Protein AF-0000000080633219 (afdb_homodimer)

Secondary structure (DSSP, 8-state):
-PPPSEEEEEE---EEEEEEE--HHHHHHTTPPTTSEEE--HHHHHHHHHHS-SEEEEE--HHHHHHHHHHHTT--EEEE---BSSHHHHHHHHHHHHTT-EE-PPPB-SSSPPEEEEEEE-TT--EEEEEE-GGGGG--GGG--HHHHHTEEEEEEEGGG-SSHHHHHHHHHHHHHHHHTT-EEEEE---HHHHHHTHHHHHHHHHHH-SEEEEEHHHHHHHTT-S-HHHHHHHHHHTTSEEEEE-GGG-EEEEETTEEEEEPPPP-S-----TTHHHHHHHHHHHHHTTT--HHHHHHHHHHHHHHHTTSSSSS-SS-HHHHHHHHT---/-PPPSEEEEEE---EEEEEEE--HHHHHHTTPPTTSEEE--HHHHHHHHHHS-SEEEEE--HHHHHHHHHHHTT--EEEE---BSSHHHHHHHHHHHHTT-EE-PPPB-SSSPPEEEEEEE-TT--EEEEEE-GGGGG--GGG--HHHHHTEEEEEEEGGG-SSHHHHHHHHHHHHHHHHTT-EEEEE---HHHHHHTHHHHHHHHHHH-SEEEEEHHHHHHHTT-S-HHHHHHHHHHTTSEEEEE-GGG-EEEEETTEEEEEPPPP-S-----TTHHHHHHHHHHHHHTTT--HHHHHHHHHHHHHHHTTSSSSS-SS-HHHHHHHHT---

Foldseek 3Di:
DPAFPFAEEEEWQWAKEKEAEDAPVLCVVLVFDFQFEDEDAPVSVVVNVVVTDHTDIDTDTLRLLLQLLLLLQVGAYEYFFEAAPDPVRVRSVVVSVVSVYHYDQDYHHDWFHRKYWYWYAHPVQRITIYIHRTRRLVDALVRDDLVNLLSYQEYEYELVQPDHPRSVRNLVNSLVSQVVSVHFYEYENNGLVSCQVCQVVVLCCCLPRHQEYEYEQSNLCSNVVHPDSVVSVVVVLVSLGWYWYAYPQQAIWIHHRSDIDGEGADDAPDFNHQPQLSSSLSSQLSSCVSVPHDNRLSSHRSRQRSRQQRNDPDNHHPHSSNVVCVVVVRDD/DPAFPFAEEEEWFWAKEKEAEDAPVLCVVLVFDFQFEDEDAPVSVVVNVVVTDHTDIDTDTLRLLLQLLLLLQVGAYEYFFEAAPDPVRVRSVVVSVVSVYHYDQDYHHDWFHRKYWYWYAHPVQRITIYIHRTRRLVDALVRDDLVNLLSYQEYEYELVQPDHPRSVRNLVNSLVSQVVSVHFYEYENNGLVSCQVCQVVVLCCCLPRHQEYEEEQSNLCSNVVHPDSVVSVVVVLVSLGWYWYAYPQQAIWIHHRSDIDGEGADDAPDFNHQPQLSSSLSSQLSSCVSVPHDNRLSSVRSRQRSRQQRNDPDNHHPHSSNVVCVVVVRDD

InterPro domains:
  IPR002173 Carbohydrate/purine kinase, PfkB, conserved site [PS00584] (273-286)
  IPR011611 Carbohydrate kinase PfkB [PF00294] (58-317)
  IPR029056 Ribokinase-like [G3DSA:3.40.1190.20] (10-314)
  IPR029056 Ribokinase-like [SSF53613] (6-319)
  IPR052700 Carbohydrate kinase PfkB-like [PTHR43320] (4-317)

Organism: NCBI:txid1064539

pLDDT: mean 95.18, std 5.13, range [45.5, 98.88]

Solvent-accessible surface area (backbone atoms only — not comparable to full-atom values): 32234 Å² total; per-residue (Å²): 129,82,79,50,79,24,45,35,33,23,35,28,46,38,25,37,30,37,40,22,61,41,51,70,68,56,32,61,77,66,73,47,60,80,67,36,72,41,81,43,51,70,69,57,47,53,53,50,56,72,70,42,42,42,52,39,38,34,69,32,30,60,25,49,23,17,28,41,36,21,18,37,51,70,44,44,17,27,45,39,42,22,29,13,74,45,72,66,21,48,50,40,54,50,27,47,44,46,42,55,23,48,69,76,56,69,59,36,89,68,83,47,55,40,13,37,30,47,31,38,30,30,92,86,14,44,42,22,39,39,31,26,52,46,19,32,73,70,36,29,52,87,67,58,53,58,68,60,45,44,29,13,47,27,38,35,38,31,32,79,41,67,68,53,69,47,31,42,47,22,51,51,50,50,41,50,43,13,50,73,56,74,28,40,27,28,35,32,48,79,37,42,60,57,35,65,76,40,40,70,59,49,50,49,41,51,75,71,58,42,48,33,41,36,30,41,56,65,31,41,15,53,68,64,73,45,94,43,62,68,59,31,50,52,57,50,38,69,67,50,36,36,32,45,36,34,45,70,87,71,10,32,41,34,33,47,72,55,41,77,45,80,32,67,45,43,84,61,97,50,75,52,18,47,43,42,27,69,26,22,22,50,14,25,25,50,50,28,48,71,69,68,46,54,70,65,56,11,44,44,41,7,23,48,42,18,28,58,26,18,49,35,84,50,45,59,72,90,60,59,46,40,58,52,34,54,75,69,68,44,84,126,129,81,80,50,78,25,46,34,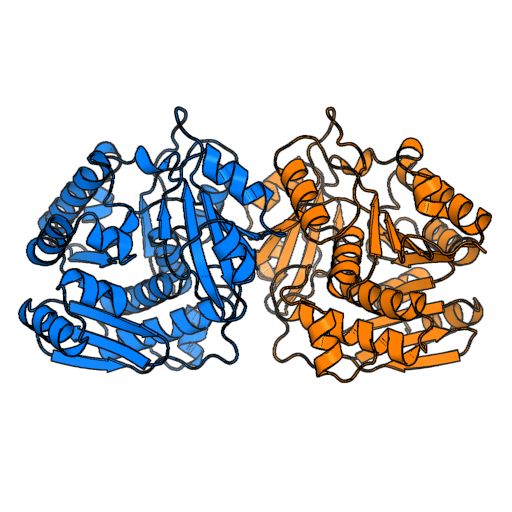31,23,36,26,46,38,26,36,30,36,42,23,63,43,51,70,68,57,32,61,75,65,74,47,59,81,68,35,72,41,84,42,51,70,69,56,48,54,54,50,55,73,70,42,44,41,50,39,37,33,68,31,30,61,25,49,23,17,28,42,38,22,18,37,51,71,44,43,17,28,47,42,42,22,27,14,74,45,71,65,22,50,49,37,54,49,27,46,42,45,43,54,24,48,70,77,56,68,58,35,89,67,84,48,56,41,13,38,29,47,31,37,30,29,92,86,12,45,41,21,37,39,31,26,52,46,20,31,73,70,37,30,52,89,67,58,54,59,68,60,45,44,30,14,47,26,37,37,38,30,33,79,40,67,67,52,69,47,31,42,47,23,50,52,51,50,42,50,43,13,49,73,58,73,29,40,27,29,35,32,48,78,38,42,61,56,37,63,75,38,40,70,58,47,51,48,42,51,74,70,59,42,47,33,41,36,30,41,55,65,32,40,13,51,70,64,71,44,93,42,64,68,60,33,50,52,56,52,38,70,68,50,38,36,32,45,38,35,45,70,87,72,10,32,42,33,33,47,73,56,41,77,45,79,33,66,45,43,84,61,97,50,77,51,18,47,42,41,26,70,26,22,21,50,14,25,25,50,51,30,48,72,67,69,47,55,71,65,55,11,44,44,42,6,23,48,41,18,30,60,25,17,49,36,85,50,45,58,73,90,59,57,46,41,56,52,35,56,75,68,69,44,83,127

Nearest PDB structures (foldseek):
  3ubo-assembly1_B  TM=9.890E-01  e=9.933E-52  Sinorhizobium meliloti
  4e3a-assembly1_A  TM=9.890E-01  e=4.620E-51  Rhizobium etli CFN 42
  3in1-assembly1_A  TM=8.088E-01  e=4.005E-22  Escherichia coli K-12
  3lki-assembly2_B  TM=8.003E-01  e=2.246E-18  Xylella fastidiosa Temecula1
  3ewm-assembly1_B  TM=8.377E-01  e=4.861E-17  Pyrococcus horikoshii

Sequence (664 aa):
MATAEFDVTGIGNAIVDVIAHADDAFLTANGIEKGAMTLIDAARAEELYGRMGPGIEVSGGSAGNTMAGIASLGGRGAYIGKVHGDQLGQVFRHDIRAAGVHFETAAGHGGAPTARCLILVTPDAQRSMNTFLGACVELGPEDIDEALIANSQVTYLEGYLWDPPRAKEAFRKAASTAHGAGRKVSLSLSDSFCVHRHHAEFLDLVEGHVDILFANEHEITALYKTDRFEDALEAVKRLGKTAALTRSEKGAVIVSGGEVVEVPASPVARVVDTTGAGDLYAAGFLYGFTRGMAPAVCGRIGALAAAEIISHVGARPDVVLADLLKDAGVPAMATAEFDVTGIGNAIVDVIAHADDAFLTANGIEKGAMTLIDAARAEELYGRMGPGIEVSGGSAGNTMAGIASLGGRGAYIGKVHGDQLGQVFRHDIRAAGVHFETAAGHGGAPTARCLILVTPDAQRSMNTFLGACVELGPEDIDEALIANSQVTYLEGYLWDPPRAKEAFRKAASTAHGAGRKVSLSLSDSFCVHRHHAEFLDLVEGHVDILFANEHEITALYKTDRFEDALEAVKRLGKTAALTRSEKGAVIVSGGEVVEVPASPVARVVDTTGAGDLYAAGFLYGFTRGMAPAVCGRIGALAAAEIISHVGARPDVVLADLLKDAGVPA

Radius of gyration: 26.29 Å; Cα contacts (8 Å, |Δi|>4): 1621; chains: 2; bounding box: 48×80×58 Å

Structure (mmCIF, N/CA/C/O backbone):
data_AF-0000000080633219-model_v1
#
loop_
_entity.id
_entity.type
_entity.pdbx_description
1 polymer 'Carbohydrate/purine kinase'
#
loop_
_atom_site.group_PDB
_atom_site.id
_atom_site.type_symbol
_atom_site.label_atom_id
_atom_site.label_alt_id
_atom_site.label_comp_id
_atom_site.label_asym_id
_atom_site.label_entity_id
_atom_site.label_seq_id
_atom_site.pdbx_PDB_ins_code
_atom_site.Cartn_x
_atom_site.Cartn_y
_atom_site.Cartn_z
_atom_site.occupancy
_atom_site.B_iso_or_equiv
_atom_site.auth_seq_id
_atom_site.auth_comp_id
_atom_site.auth_asym_id
_atom_site.auth_atom_id
_atom_site.pdbx_PDB_model_num
ATOM 1 N N . MET A 1 1 ? -9.312 29.547 29.906 1 45.53 1 MET A N 1
ATOM 2 C CA . MET A 1 1 ? -9.836 29.234 28.578 1 45.53 1 MET A CA 1
ATOM 3 C C . MET A 1 1 ? -10.32 27.781 28.5 1 45.53 1 MET A C 1
ATOM 5 O O . MET A 1 1 ? -9.789 26.922 29.203 1 45.53 1 MET A O 1
ATOM 9 N N . ALA A 1 2 ? -11.531 27.5 28.062 1 59.84 2 ALA A N 1
ATOM 10 C CA . ALA A 1 2 ? -12.141 26.172 28.062 1 59.84 2 ALA A CA 1
ATOM 11 C C . ALA A 1 2 ? -11.258 25.156 27.359 1 59.84 2 ALA A C 1
ATOM 13 O O . ALA A 1 2 ? -10.578 25.484 26.391 1 59.84 2 ALA A O 1
ATOM 14 N N . THR A 1 3 ? -11.047 24.25 27.953 1 83.56 3 THR A N 1
ATOM 15 C CA . THR A 1 3 ? -10.211 23.172 27.469 1 83.56 3 THR A CA 1
ATOM 16 C C . THR A 1 3 ? -10.664 22.719 26.078 1 83.56 3 THR A C 1
ATOM 18 O O . THR A 1 3 ? -11.859 22.578 25.828 1 83.56 3 THR A O 1
ATOM 21 N N . ALA A 1 4 ? -9.789 22.766 25.094 1 93.5 4 ALA A N 1
ATOM 22 C CA . ALA A 1 4 ? -10.078 22.375 23.719 1 93.5 4 ALA A CA 1
ATOM 23 C C . ALA A 1 4 ? -10.352 20.875 23.625 1 93.5 4 ALA A C 1
ATOM 25 O O . ALA A 1 4 ? -9.68 20.078 24.281 1 93.5 4 ALA A O 1
ATOM 26 N N . GLU A 1 5 ? -11.344 20.516 22.859 1 96.88 5 GLU A N 1
ATOM 27 C CA . GLU A 1 5 ? -11.672 19.125 22.641 1 96.88 5 GLU A CA 1
ATOM 28 C C . GLU A 1 5 ? -10.609 18.438 21.781 1 96.88 5 GLU A C 1
ATOM 30 O O . GLU A 1 5 ? -10.242 17.281 22.047 1 96.88 5 GLU A O 1
ATOM 35 N N . PHE A 1 6 ? -10.148 19.125 20.75 1 98.69 6 PHE A N 1
ATOM 36 C CA . PHE A 1 6 ? -9.172 18.547 19.844 1 98.69 6 PHE A CA 1
ATOM 37 C C . PHE A 1 6 ? -7.797 19.156 20.062 1 98.69 6 PHE A C 1
ATOM 39 O O . PHE A 1 6 ? -7.676 20.344 20.375 1 98.69 6 PHE A O 1
ATOM 46 N N . ASP A 1 7 ? -6.762 18.297 19.953 1 98.69 7 ASP A N 1
ATOM 47 C CA . ASP A 1 7 ? -5.391 18.797 19.984 1 98.69 7 ASP A CA 1
ATOM 48 C C . ASP A 1 7 ? -5.066 19.594 18.719 1 98.69 7 ASP A C 1
ATOM 50 O O . ASP A 1 7 ? -4.551 20.703 18.812 1 98.69 7 ASP A O 1
ATOM 54 N N . VAL A 1 8 ? -5.34 19.016 17.594 1 98.88 8 VAL A N 1
ATOM 55 C CA . VAL A 1 8 ? -5 19.641 16.328 1 98.88 8 VAL A CA 1
ATOM 56 C C . VAL A 1 8 ? -6.121 19.406 15.32 1 98.88 8 VAL A C 1
ATOM 58 O O . VAL A 1 8 ? -6.656 18.297 15.227 1 98.88 8 VAL A O 1
ATOM 61 N N . THR A 1 9 ? -6.551 20.391 14.578 1 98.88 9 THR A N 1
ATOM 62 C CA . THR A 1 9 ? -7.398 20.25 13.398 1 98.88 9 THR A CA 1
ATOM 63 C C . THR A 1 9 ? -6.629 20.625 12.133 1 98.88 9 THR A C 1
ATOM 65 O O . THR A 1 9 ? -6.125 21.75 12.016 1 98.88 9 THR A O 1
ATOM 68 N N . GLY A 1 10 ? -6.508 19.656 11.242 1 98.81 10 GLY A N 1
ATOM 69 C CA . GLY A 1 10 ? -5.828 19.906 9.977 1 98.81 10 GLY A CA 1
ATOM 70 C C . GLY A 1 10 ? -6.77 20.297 8.852 1 98.81 10 GLY A C 1
ATOM 71 O O . GLY A 1 10 ? -7.891 19.781 8.766 1 98.81 10 GLY A O 1
ATOM 72 N N . ILE A 1 11 ? -6.355 21.203 8.023 1 98.69 11 ILE A N 1
ATOM 73 C CA . ILE A 1 11 ? -7.039 21.594 6.801 1 98.69 11 ILE A CA 1
ATOM 74 C C . ILE A 1 11 ? -6.129 21.359 5.598 1 98.69 11 ILE A C 1
ATOM 76 O O . ILE A 1 11 ? -5.023 21.906 5.527 1 98.69 11 ILE A O 1
ATOM 80 N N . GLY A 1 12 ? -6.586 20.531 4.703 1 98.06 12 GLY A N 1
ATOM 81 C CA . GLY A 1 12 ? -5.715 20.203 3.588 1 98.06 12 GLY A CA 1
ATOM 82 C C . GLY A 1 12 ? -6.441 19.5 2.459 1 98.06 12 GLY A C 1
ATOM 83 O O . GLY A 1 12 ? -7.672 19.438 2.445 1 98.06 12 GLY A O 1
ATOM 84 N N . ASN A 1 13 ? -5.656 19.094 1.429 1 97.44 13 ASN A N 1
ATOM 85 C CA . ASN A 1 13 ? -6.184 18.328 0.303 1 97.44 13 ASN A CA 1
ATOM 86 C C . ASN A 1 13 ? -6.414 16.875 0.679 1 97.44 13 ASN A C 1
ATOM 88 O O . ASN A 1 13 ? -5.473 16.156 1.037 1 97.44 13 ASN A O 1
ATOM 92 N N . ALA A 1 14 ? -7.707 16.484 0.623 1 97.94 14 ALA A N 1
ATOM 93 C CA . ALA A 1 14 ? -8.016 15.062 0.775 1 97.94 14 ALA A CA 1
ATOM 94 C C . ALA A 1 14 ? -7.699 14.289 -0.505 1 97.94 14 ALA A C 1
ATOM 96 O O . ALA A 1 14 ? -8.406 14.43 -1.508 1 97.94 14 ALA A O 1
ATOM 97 N N . ILE A 1 15 ? -6.621 13.477 -0.466 1 97.19 15 ILE A N 1
ATOM 98 C CA . ILE A 1 15 ? -6.078 12.883 -1.684 1 97.19 15 ILE A CA 1
ATOM 99 C C . ILE A 1 15 ? -5.855 11.383 -1.474 1 97.19 15 ILE A C 1
ATOM 101 O O . ILE A 1 15 ? -5.504 10.953 -0.373 1 97.19 15 ILE A O 1
ATOM 105 N N . VAL A 1 16 ? -6.113 10.641 -2.521 1 96.88 16 VAL A N 1
ATOM 106 C CA . VAL A 1 16 ? -5.645 9.258 -2.561 1 96.88 16 VAL A CA 1
ATOM 107 C C . VAL A 1 16 ? -4.32 9.18 -3.316 1 96.88 16 VAL A C 1
ATOM 109 O O . VAL A 1 16 ? -4.211 9.672 -4.441 1 96.88 16 VAL A O 1
ATOM 112 N N . ASP A 1 17 ? -3.342 8.578 -2.689 1 97.44 17 ASP A N 1
ATOM 113 C CA . ASP A 1 17 ? -2.02 8.43 -3.289 1 97.44 17 ASP A CA 1
ATOM 114 C C . ASP A 1 17 ? -1.907 7.121 -4.062 1 97.44 17 ASP A C 1
ATOM 116 O O . ASP A 1 17 ? -2.395 6.082 -3.611 1 97.44 17 ASP A O 1
ATOM 120 N N . VAL A 1 18 ? -1.394 7.191 -5.219 1 96.12 18 VAL A N 1
ATOM 121 C CA . VAL A 1 18 ? -0.932 6.027 -5.973 1 96.12 18 VAL A CA 1
ATOM 122 C C . VAL A 1 18 ? 0.594 6.023 -6.027 1 96.12 18 VAL A C 1
ATOM 124 O O . VAL A 1 18 ? 1.198 6.867 -6.695 1 96.12 18 VAL A O 1
ATOM 127 N N . ILE A 1 19 ? 1.193 5.051 -5.383 1 95.31 19 ILE A N 1
ATOM 128 C CA . ILE A 1 19 ? 2.645 5.051 -5.23 1 95.31 19 ILE A CA 1
ATOM 129 C C . ILE A 1 19 ? 3.252 3.92 -6.055 1 95.31 19 ILE A C 1
ATOM 131 O O . ILE A 1 19 ? 2.824 2.768 -5.949 1 95.31 19 ILE A O 1
ATOM 135 N N . ALA A 1 20 ? 4.152 4.242 -6.902 1 94.94 20 ALA A N 1
ATOM 136 C CA . ALA A 1 20 ? 4.883 3.268 -7.711 1 94.94 20 ALA A CA 1
ATOM 137 C C . ALA A 1 20 ? 6.375 3.582 -7.738 1 94.94 20 ALA A C 1
ATOM 139 O O . ALA A 1 20 ? 6.773 4.742 -7.609 1 94.94 20 ALA A O 1
ATOM 140 N N . HIS A 1 21 ? 7.156 2.578 -7.879 1 93 21 HIS A N 1
ATOM 141 C CA . HIS A 1 21 ? 8.586 2.773 -8.078 1 93 21 HIS A CA 1
ATOM 142 C C . HIS A 1 21 ? 8.906 3.113 -9.531 1 93 21 HIS A C 1
ATOM 144 O O . HIS A 1 21 ? 8.227 2.639 -10.445 1 93 21 HIS A O 1
ATOM 150 N N . ALA A 1 22 ? 9.82 3.896 -9.719 1 94.81 22 ALA A N 1
ATOM 151 C CA . ALA A 1 22 ? 10.328 4.273 -11.039 1 94.81 22 ALA A CA 1
ATOM 152 C C . ALA A 1 22 ? 11.805 4.645 -10.977 1 94.81 22 ALA A C 1
ATOM 154 O O . ALA A 1 22 ? 12.352 4.867 -9.891 1 94.81 22 ALA A O 1
ATOM 155 N N . ASP A 1 23 ? 12.445 4.645 -12.109 1 94.56 23 ASP A N 1
ATOM 156 C CA . ASP A 1 23 ? 13.828 5.102 -12.125 1 94.56 23 ASP A CA 1
ATOM 157 C C . ASP A 1 23 ? 13.93 6.523 -12.68 1 94.56 23 ASP A C 1
ATOM 159 O O . ASP A 1 23 ? 12.93 7.105 -13.094 1 94.56 23 ASP A O 1
ATOM 163 N N . ASP A 1 24 ? 15.148 7.059 -12.656 1 96.62 24 ASP A N 1
ATOM 164 C CA . ASP A 1 24 ? 15.367 8.438 -13.078 1 96.62 24 ASP A CA 1
ATOM 165 C C . ASP A 1 24 ? 15.062 8.617 -14.562 1 96.62 24 ASP A C 1
ATOM 167 O O . ASP A 1 24 ? 14.594 9.68 -14.984 1 96.62 24 ASP A O 1
ATOM 171 N N . ALA A 1 25 ? 15.344 7.605 -15.375 1 96.75 25 ALA A N 1
ATOM 172 C CA . ALA A 1 25 ? 15.07 7.668 -16.812 1 96.75 25 ALA A CA 1
ATOM 173 C C . ALA A 1 25 ? 13.578 7.848 -17.078 1 96.75 25 ALA A C 1
ATOM 175 O O . ALA A 1 25 ? 13.188 8.586 -17.984 1 96.75 25 ALA A O 1
ATOM 176 N N . PHE A 1 26 ? 12.805 7.168 -16.359 1 96.94 26 PHE A N 1
ATOM 177 C CA . PHE A 1 26 ? 11.359 7.309 -16.469 1 96.94 26 PHE A CA 1
ATOM 178 C C . PHE A 1 26 ? 10.93 8.742 -16.172 1 96.94 26 PHE A C 1
ATOM 180 O O . PHE A 1 26 ? 10.102 9.305 -16.891 1 96.94 26 PHE A O 1
ATOM 187 N N . LEU A 1 27 ? 11.43 9.344 -15.016 1 97.69 27 LEU A N 1
ATOM 188 C CA . LEU A 1 27 ? 11.086 10.711 -14.664 1 97.69 27 LEU A CA 1
ATOM 189 C C . LEU A 1 27 ? 11.414 11.672 -15.797 1 97.69 27 LEU A C 1
ATOM 191 O O . LEU A 1 27 ? 10.578 12.492 -16.188 1 97.69 27 LEU A O 1
ATOM 195 N N . THR A 1 28 ? 12.57 11.539 -16.312 1 97.38 28 THR A N 1
ATOM 196 C CA . THR A 1 28 ? 13.031 12.406 -17.406 1 97.38 28 THR A CA 1
ATOM 197 C C . THR A 1 28 ? 12.148 12.227 -18.641 1 97.38 28 THR A C 1
ATOM 199 O O . THR A 1 28 ? 11.695 13.211 -19.234 1 97.38 28 THR A O 1
ATOM 202 N N . ALA A 1 29 ? 11.844 11.008 -18.984 1 97.62 29 ALA A N 1
ATOM 203 C CA . ALA A 1 29 ? 11.07 10.688 -20.188 1 97.62 29 ALA A CA 1
ATOM 204 C C . ALA A 1 29 ? 9.648 11.242 -20.078 1 97.62 29 ALA A C 1
ATOM 206 O O . ALA A 1 29 ? 9.016 11.539 -21.094 1 97.62 29 ALA A O 1
ATOM 207 N N . ASN A 1 30 ? 9.25 11.43 -18.891 1 97.81 30 ASN A N 1
ATOM 208 C CA . ASN A 1 30 ? 7.863 11.836 -18.703 1 97.81 30 ASN A CA 1
ATOM 209 C C . ASN A 1 30 ? 7.77 13.266 -18.172 1 97.81 30 ASN A C 1
ATOM 211 O O . ASN A 1 30 ? 6.703 13.695 -17.719 1 97.81 30 ASN A O 1
ATOM 215 N N . GLY A 1 31 ? 8.859 13.961 -18.109 1 96.88 31 GLY A N 1
ATOM 216 C CA . GLY A 1 31 ? 8.859 15.367 -17.719 1 96.88 31 GLY A CA 1
ATOM 217 C C . GLY A 1 31 ? 8.484 15.586 -16.266 1 96.88 31 GLY A C 1
ATOM 218 O O . GLY A 1 31 ? 7.762 16.531 -15.938 1 96.88 31 GLY A O 1
ATOM 219 N N . ILE A 1 32 ? 8.883 14.703 -15.445 1 96.25 32 ILE A N 1
ATOM 220 C CA . ILE A 1 32 ? 8.57 14.789 -14.023 1 96.25 32 ILE A CA 1
ATOM 221 C C . ILE A 1 32 ? 9.766 15.367 -13.266 1 96.25 32 ILE A C 1
ATOM 223 O O . ILE A 1 32 ? 10.883 14.859 -13.375 1 96.25 32 ILE A O 1
ATOM 227 N N . GLU A 1 33 ? 9.508 16.438 -12.508 1 93.06 33 GLU A N 1
ATOM 228 C CA . GLU A 1 33 ? 10.562 17.016 -11.695 1 93.06 33 GLU A CA 1
ATOM 229 C C . GLU A 1 33 ? 10.836 16.172 -10.453 1 93.06 33 GLU A C 1
ATOM 231 O O . GLU A 1 33 ? 9.961 16.016 -9.602 1 93.06 33 GLU A O 1
ATOM 236 N N . LYS A 1 34 ? 12.078 15.664 -10.375 1 93.69 34 LYS A N 1
ATOM 237 C CA . LYS A 1 34 ? 12.445 14.789 -9.258 1 93.69 34 LYS A CA 1
ATOM 238 C C . LYS A 1 34 ? 12.383 15.539 -7.93 1 93.69 34 LYS A C 1
ATOM 240 O O . LYS A 1 34 ? 12.875 16.656 -7.816 1 93.69 34 LYS A O 1
ATOM 245 N N . GLY A 1 35 ? 11.766 14.953 -6.918 1 91.12 35 GLY A N 1
ATOM 246 C CA . GLY A 1 35 ? 11.742 15.477 -5.559 1 91.12 35 GLY A CA 1
ATOM 247 C C . GLY A 1 35 ? 10.766 16.625 -5.379 1 91.12 35 GLY A C 1
ATOM 248 O O . GLY A 1 35 ? 10.734 17.25 -4.324 1 91.12 35 GLY A O 1
ATOM 249 N N . ALA A 1 36 ? 9.945 16.844 -6.348 1 91 36 ALA A N 1
ATOM 250 C CA . ALA A 1 36 ? 9.047 17.984 -6.297 1 91 36 ALA A CA 1
ATOM 251 C C . ALA A 1 36 ? 7.59 17.547 -6.449 1 91 36 ALA A C 1
ATOM 253 O O . ALA A 1 36 ? 7.312 16.391 -6.754 1 91 36 ALA A O 1
ATOM 254 N N . MET A 1 37 ? 6.777 18.484 -6.172 1 92.12 37 MET A N 1
ATOM 255 C CA . MET A 1 37 ? 5.352 18.312 -6.438 1 92.12 37 MET A CA 1
ATOM 256 C C . MET A 1 37 ? 4.91 19.172 -7.617 1 92.12 37 MET A C 1
ATOM 258 O O . MET A 1 37 ? 5.23 20.359 -7.68 1 92.12 37 MET A O 1
ATOM 262 N N . THR A 1 38 ? 4.27 18.547 -8.578 1 93.31 38 THR A N 1
ATOM 263 C CA . THR A 1 38 ? 3.717 19.25 -9.742 1 93.31 38 THR A CA 1
ATOM 264 C C . THR A 1 38 ? 2.203 19.062 -9.805 1 93.31 38 THR A C 1
ATOM 266 O O . THR A 1 38 ? 1.695 17.953 -9.625 1 93.31 38 THR A O 1
ATOM 269 N N . LEU A 1 39 ? 1.476 20.141 -9.984 1 93.25 39 LEU A N 1
ATOM 270 C CA . LEU A 1 39 ? 0.043 20.031 -10.242 1 93.25 39 LEU A CA 1
ATOM 271 C C . LEU A 1 39 ? -0.221 19.641 -11.695 1 93.25 39 LEU A C 1
ATOM 273 O O . LEU A 1 39 ? 0.426 20.141 -12.609 1 93.25 39 LEU A O 1
ATOM 277 N N . ILE A 1 40 ? -1.104 18.688 -11.852 1 95.81 40 ILE A N 1
ATOM 278 C CA . ILE A 1 40 ? -1.416 18.234 -13.203 1 95.81 40 ILE A CA 1
ATOM 279 C C . ILE A 1 40 ? -2.93 18.188 -13.398 1 95.81 40 ILE A C 1
ATOM 281 O O . ILE A 1 40 ? -3.686 18.188 -12.422 1 95.81 40 ILE A O 1
ATOM 285 N N . ASP A 1 41 ? -3.387 18.188 -14.641 1 95.69 41 ASP A N 1
ATOM 286 C CA . ASP A 1 41 ? -4.812 18.078 -14.93 1 95.69 41 ASP A CA 1
ATOM 287 C C . ASP A 1 41 ? -5.223 16.609 -15.125 1 95.69 41 ASP A C 1
ATOM 289 O O . ASP A 1 41 ? -4.395 15.711 -14.984 1 95.69 41 ASP A O 1
ATOM 293 N N . ALA A 1 42 ? -6.461 16.422 -15.344 1 94 42 ALA A N 1
ATOM 294 C CA . ALA A 1 42 ? -7.02 15.078 -15.438 1 94 42 ALA A CA 1
ATOM 295 C C . ALA A 1 42 ? -6.391 14.297 -16.578 1 94 42 ALA A C 1
ATOM 297 O O . ALA A 1 42 ? -6.113 13.109 -16.453 1 94 42 ALA A O 1
ATOM 298 N N . ALA A 1 43 ? -6.262 14.93 -17.734 1 96 43 ALA A N 1
ATOM 299 C CA . ALA A 1 43 ? -5.699 14.266 -18.906 1 96 43 ALA A CA 1
ATOM 300 C C . ALA A 1 43 ? -4.273 13.797 -18.641 1 96 43 ALA A C 1
ATOM 302 O O . ALA A 1 43 ? -3.908 12.672 -18.984 1 96 43 ALA A O 1
ATOM 303 N N . ARG A 1 44 ? -3.477 14.688 -18.062 1 97 44 ARG A N 1
ATOM 304 C CA . ARG A 1 44 ? -2.1 14.344 -17.734 1 97 44 ARG A CA 1
ATOM 305 C C . ARG A 1 44 ? -2.049 13.234 -16.688 1 97 44 ARG A C 1
ATOM 307 O O . ARG A 1 44 ? -1.171 12.367 -16.734 1 97 44 ARG A O 1
ATOM 314 N N . ALA A 1 45 ? -2.957 13.242 -15.781 1 96.44 45 ALA A N 1
ATOM 315 C CA . ALA A 1 45 ? -3.025 12.195 -14.758 1 96.44 45 ALA A CA 1
ATOM 316 C C . ALA A 1 45 ? -3.281 10.828 -15.391 1 96.44 45 ALA A C 1
ATOM 318 O O . ALA A 1 45 ? -2.643 9.844 -15.023 1 96.44 45 ALA A O 1
ATOM 319 N N . GLU A 1 46 ? -4.172 10.781 -16.266 1 94.75 46 GLU A N 1
ATOM 320 C CA . GLU A 1 46 ? -4.492 9.531 -16.953 1 94.75 46 GLU A CA 1
ATOM 321 C C . GLU A 1 46 ? -3.305 9.031 -17.766 1 94.75 46 GLU A C 1
ATOM 323 O O . GLU A 1 46 ? -2.998 7.836 -17.75 1 94.75 46 GLU A O 1
ATOM 328 N N . GLU A 1 47 ? -2.697 9.914 -18.453 1 96.88 47 GLU A N 1
ATOM 329 C CA . GLU A 1 47 ? -1.532 9.57 -19.266 1 96.88 47 GLU A CA 1
ATOM 330 C C . GLU A 1 47 ? -0.41 9 -18.406 1 96.88 47 GLU A C 1
ATOM 332 O O . GLU A 1 47 ? 0.145 7.941 -18.719 1 96.88 47 GLU A O 1
ATOM 337 N N . LEU A 1 48 ? -0.107 9.711 -17.391 1 97.12 48 LEU A N 1
ATOM 338 C CA . LEU A 1 48 ? 0.992 9.312 -16.531 1 97.12 48 LEU A CA 1
ATOM 339 C C . LEU A 1 48 ? 0.684 7.988 -15.836 1 97.12 48 LEU A C 1
ATOM 341 O O . LEU A 1 48 ? 1.554 7.121 -15.727 1 97.12 48 LEU A O 1
ATOM 345 N N . TYR A 1 49 ? -0.51 7.816 -15.359 1 96.06 49 TYR A N 1
ATOM 346 C CA . TYR A 1 49 ? -0.894 6.562 -14.719 1 96.06 49 TYR A CA 1
ATOM 347 C C . TYR A 1 49 ? -0.693 5.383 -15.664 1 96.06 49 TYR A C 1
ATOM 349 O O . TYR A 1 49 ? -0.207 4.328 -15.25 1 96.06 49 TYR A O 1
ATOM 357 N N . GLY A 1 50 ? -1.106 5.562 -16.875 1 95.38 50 GLY A N 1
ATOM 358 C CA . GLY A 1 50 ? -0.959 4.52 -17.891 1 95.38 50 GLY A CA 1
ATOM 359 C C . GLY A 1 50 ? 0.482 4.098 -18.094 1 95.38 50 GLY A C 1
ATOM 360 O O . GLY A 1 50 ? 0.75 2.959 -18.484 1 95.38 50 GLY A O 1
ATOM 361 N N . ARG A 1 51 ? 1.403 4.953 -17.797 1 96.56 51 ARG A N 1
ATOM 362 C CA . ARG A 1 51 ? 2.816 4.684 -18.031 1 96.56 51 ARG A CA 1
ATOM 363 C C . ARG A 1 51 ? 3.512 4.207 -16.766 1 96.56 51 ARG A C 1
ATOM 365 O O . ARG A 1 51 ? 4.637 3.703 -16.812 1 96.56 51 ARG A O 1
ATOM 372 N N . MET A 1 52 ? 2.865 4.328 -15.648 1 96.38 52 MET A N 1
ATOM 373 C CA . MET A 1 52 ? 3.43 3.984 -14.352 1 96.38 52 MET A CA 1
ATOM 374 C C . MET A 1 52 ? 3.543 2.473 -14.188 1 96.38 52 MET A C 1
ATOM 376 O O . MET A 1 52 ? 2.811 1.719 -14.828 1 96.38 52 MET A O 1
ATOM 380 N N . GLY A 1 53 ? 4.504 2.021 -13.398 1 94.19 53 GLY A N 1
ATOM 381 C CA . GLY A 1 53 ? 4.539 0.633 -12.969 1 94.19 53 GLY A CA 1
ATOM 382 C C . GLY A 1 53 ? 3.412 0.273 -12.016 1 94.19 53 GLY A C 1
ATOM 383 O O . GLY A 1 53 ? 2.539 1.098 -11.742 1 94.19 53 GLY A O 1
ATOM 384 N N . PRO A 1 54 ? 3.447 -1.014 -11.547 1 93.25 54 PRO A N 1
ATOM 385 C CA . PRO A 1 54 ? 2.436 -1.39 -10.555 1 93.25 54 PRO A CA 1
ATOM 386 C C . PRO A 1 54 ? 2.434 -0.472 -9.336 1 93.25 54 PRO A C 1
ATOM 388 O O . PRO A 1 54 ? 3.496 -0.056 -8.867 1 93.25 54 PRO A O 1
ATOM 391 N N . GLY A 1 55 ? 1.191 -0.227 -8.891 1 92.31 55 GLY A N 1
ATOM 392 C CA . GLY A 1 55 ? 1.1 0.766 -7.832 1 92.31 55 GLY A CA 1
ATOM 393 C C . GLY A 1 55 ? 0.368 0.262 -6.602 1 92.31 55 GLY A C 1
ATOM 394 O O . GLY A 1 55 ? -0.341 -0.745 -6.664 1 92.31 55 GLY A O 1
ATOM 395 N N . ILE A 1 56 ? 0.581 0.991 -5.484 1 93.25 56 ILE A N 1
ATOM 396 C CA . ILE A 1 56 ? -0.146 0.843 -4.227 1 93.25 56 ILE A CA 1
ATOM 397 C C . ILE A 1 56 ? -1.009 2.078 -3.982 1 93.25 56 ILE A C 1
ATOM 399 O O . ILE A 1 56 ? -0.536 3.211 -4.113 1 93.25 56 ILE A O 1
ATOM 403 N N . GLU A 1 57 ? -2.252 1.787 -3.707 1 94.19 57 GLU A N 1
ATOM 404 C CA . GLU A 1 57 ? -3.164 2.891 -3.416 1 94.19 57 GLU A CA 1
ATOM 405 C C . GLU A 1 57 ? -3.395 3.033 -1.914 1 94.19 57 GLU A C 1
ATOM 407 O O . GLU A 1 57 ? -3.682 2.051 -1.229 1 94.19 57 GLU A O 1
ATOM 412 N N . VAL A 1 58 ? -3.246 4.258 -1.417 1 95.06 58 VAL A N 1
ATOM 413 C CA . VAL A 1 58 ? -3.428 4.523 0.006 1 95.06 58 VAL A CA 1
ATOM 414 C C . VAL A 1 58 ? -3.963 5.941 0.202 1 95.06 58 VAL A C 1
ATOM 416 O O . VAL A 1 58 ? -3.607 6.855 -0.545 1 95.06 58 VAL A O 1
ATOM 419 N N . SER A 1 59 ? -4.887 6.012 1.178 1 96.31 59 SER A N 1
ATOM 420 C CA . SER A 1 59 ? -5.328 7.359 1.522 1 96.31 59 SER A CA 1
ATOM 421 C C . SER A 1 59 ? -4.156 8.219 1.984 1 96.31 59 SER A C 1
ATOM 423 O O . SER A 1 59 ? -3.275 7.746 2.703 1 96.31 59 SER A O 1
ATOM 425 N N . GLY A 1 60 ? -4.199 9.508 1.485 1 96.75 60 GLY A N 1
ATOM 426 C CA . GLY A 1 60 ? -3.068 10.367 1.776 1 96.75 60 GLY A CA 1
ATOM 427 C C . GLY A 1 60 ? -3.463 11.82 1.977 1 96.75 60 GLY A C 1
ATOM 428 O O . GLY A 1 60 ? -4.441 12.117 2.668 1 96.75 60 GLY A O 1
ATOM 429 N N . GLY A 1 61 ? -2.625 12.703 1.381 1 96.88 61 GLY A N 1
ATOM 430 C CA . GLY A 1 61 ? -2.752 14.125 1.681 1 96.88 61 GLY A CA 1
ATOM 431 C C . GLY A 1 61 ? -1.933 14.555 2.883 1 96.88 61 GLY A C 1
ATOM 432 O O . GLY A 1 61 ? -1.98 13.914 3.936 1 96.88 61 GLY A O 1
ATOM 433 N N . SER A 1 62 ? -1.238 15.656 2.664 1 97.06 62 SER A N 1
ATOM 434 C CA . SER A 1 62 ? -0.28 16.094 3.676 1 97.06 62 SER A CA 1
ATOM 435 C C . SER A 1 62 ? -0.955 16.281 5.031 1 97.06 62 SER A C 1
ATOM 437 O O . SER A 1 62 ? -0.551 15.664 6.02 1 97.06 62 SER A O 1
ATOM 439 N N . ALA A 1 63 ? -1.967 17.078 5.105 1 98.38 63 ALA A N 1
ATOM 440 C CA . ALA A 1 63 ? -2.656 17.328 6.371 1 98.38 63 ALA A CA 1
ATOM 441 C C . ALA A 1 63 ? -3.342 16.062 6.879 1 98.38 63 ALA A C 1
ATOM 443 O O . ALA A 1 63 ? -3.393 15.812 8.086 1 98.38 63 ALA A O 1
ATOM 444 N N . GLY A 1 64 ? -3.938 15.312 5.961 1 98.12 64 GLY A N 1
ATOM 445 C CA . GLY A 1 64 ? -4.516 14.031 6.34 1 98.12 64 GLY A CA 1
ATOM 446 C C . GLY A 1 64 ? -3.512 13.094 6.984 1 98.12 64 GLY A C 1
ATOM 447 O O . GLY A 1 64 ? -3.809 12.461 8 1 98.12 64 GLY A O 1
ATOM 448 N N . ASN A 1 65 ? -2.344 12.953 6.402 1 98.25 65 ASN A N 1
ATOM 449 C CA . ASN A 1 65 ? -1.272 12.141 6.973 1 98.25 65 ASN A CA 1
ATOM 450 C C . ASN A 1 65 ? -0.877 12.625 8.367 1 98.25 65 ASN A C 1
ATOM 452 O O . ASN A 1 65 ? -0.644 11.82 9.266 1 98.25 65 ASN A O 1
ATOM 456 N N . THR A 1 66 ? -0.77 13.953 8.523 1 98.75 66 THR A N 1
ATOM 457 C CA . THR A 1 66 ? -0.414 14.547 9.812 1 98.75 66 THR A CA 1
ATOM 458 C C . THR A 1 66 ? -1.437 14.18 10.883 1 98.75 66 THR A C 1
ATOM 460 O O . THR A 1 66 ? -1.068 13.797 11.992 1 98.75 66 THR A O 1
ATOM 463 N N . MET A 1 67 ? -2.719 14.25 10.539 1 98.75 67 MET A N 1
ATOM 464 C CA . MET A 1 67 ? -3.77 13.914 11.5 1 98.75 67 MET A CA 1
ATOM 465 C C . MET A 1 67 ? -3.738 12.43 11.852 1 98.75 67 MET A C 1
ATOM 467 O O . MET A 1 67 ? -3.979 12.055 13 1 98.75 67 MET A O 1
ATOM 471 N N . ALA A 1 68 ? -3.496 11.617 10.844 1 98 68 ALA A N 1
ATOM 472 C CA . ALA A 1 68 ? -3.35 10.188 11.117 1 98 68 ALA A CA 1
ATOM 473 C C . ALA A 1 68 ? -2.203 9.938 12.094 1 98 68 ALA A C 1
ATOM 475 O O . ALA A 1 68 ? -2.303 9.07 12.969 1 98 68 ALA A O 1
ATOM 476 N N . GLY A 1 69 ? -1.115 10.656 11.922 1 98.38 69 GLY A N 1
ATOM 477 C CA . GLY A 1 69 ? -0.001 10.562 12.852 1 98.38 69 GLY A CA 1
ATOM 478 C C . GLY A 1 69 ? -0.369 10.977 14.266 1 98.38 69 GLY A C 1
ATOM 479 O O . GLY A 1 69 ? -0.004 10.305 15.234 1 98.38 69 GLY A O 1
ATOM 480 N N . ILE A 1 70 ? -1.071 12.062 14.391 1 98.62 70 ILE A N 1
ATOM 481 C CA . ILE A 1 70 ? -1.516 12.539 15.695 1 98.62 70 ILE A CA 1
ATOM 482 C C . ILE A 1 70 ? -2.359 11.461 16.375 1 98.62 70 ILE A C 1
ATOM 484 O O . ILE A 1 70 ? -2.156 11.164 17.562 1 98.62 70 ILE A O 1
ATOM 488 N N . ALA A 1 71 ? -3.27 10.891 15.609 1 98.19 71 ALA A N 1
ATOM 489 C CA . ALA A 1 71 ? -4.125 9.828 16.141 1 98.19 71 ALA A CA 1
ATOM 490 C C . ALA A 1 71 ? -3.295 8.625 16.578 1 98.19 71 ALA A C 1
ATOM 492 O O . ALA A 1 71 ? -3.547 8.047 17.641 1 98.19 71 ALA A O 1
ATOM 493 N N . SER A 1 72 ? -2.309 8.25 15.82 1 97.19 72 SER A N 1
ATOM 494 C CA . SER A 1 72 ? -1.463 7.098 16.125 1 97.19 72 SER A CA 1
ATOM 495 C C . SER A 1 72 ? -0.667 7.312 17.406 1 97.19 72 SER A C 1
ATOM 497 O O . SER A 1 72 ? -0.311 6.352 18.078 1 97.19 72 SER A O 1
ATOM 499 N N . LEU A 1 73 ? -0.417 8.531 17.719 1 97.88 73 LEU A N 1
ATOM 500 C CA . LEU A 1 73 ? 0.316 8.898 18.938 1 97.88 73 LEU A CA 1
ATOM 501 C C . LEU A 1 73 ? -0.618 8.953 20.141 1 97.88 73 LEU A C 1
ATOM 503 O O . LEU A 1 73 ? -0.164 9.109 21.281 1 97.88 73 LEU A O 1
ATOM 507 N N . GLY A 1 74 ? -1.922 8.836 19.891 1 97.19 74 GLY A N 1
ATOM 508 C CA . GLY A 1 74 ? -2.906 8.883 20.969 1 97.19 74 GLY A CA 1
ATOM 509 C C . GLY A 1 74 ? -3.535 10.25 21.141 1 97.19 74 GLY A C 1
ATOM 510 O O . GLY A 1 74 ? -4.219 10.508 22.125 1 97.19 74 GLY A O 1
ATOM 511 N N . GLY A 1 75 ? -3.252 11.164 20.203 1 98.25 75 GLY A N 1
ATOM 512 C CA . GLY A 1 75 ? -3.85 12.484 20.234 1 98.25 75 GLY A CA 1
ATOM 513 C C . GLY A 1 75 ? -5.227 12.539 19.594 1 98.25 75 GLY A C 1
ATOM 514 O O . GLY A 1 75 ? -5.672 11.562 18.984 1 98.25 75 GLY A O 1
ATOM 515 N N . ARG A 1 76 ? -5.891 13.664 19.859 1 98.31 76 ARG A N 1
ATOM 516 C CA . ARG A 1 76 ? -7.207 13.914 19.281 1 98.31 76 ARG A CA 1
ATOM 517 C C . ARG A 1 76 ? -7.113 14.859 18.094 1 98.31 76 ARG A C 1
ATOM 519 O O . ARG A 1 76 ? -7.004 16.078 18.266 1 98.31 76 ARG A O 1
ATOM 526 N N . GLY A 1 77 ? -7.207 14.297 16.875 1 98.69 77 GLY A N 1
ATOM 527 C CA . GLY A 1 77 ? -7.125 15.078 15.641 1 98.69 77 GLY A CA 1
ATOM 528 C C . GLY A 1 77 ? -8.453 15.18 14.914 1 98.69 77 GLY A C 1
ATOM 529 O O . GLY A 1 77 ? -9.273 14.266 14.977 1 98.69 77 GLY A O 1
ATOM 530 N N . ALA A 1 78 ? -8.633 16.266 14.227 1 98.88 78 ALA A N 1
ATOM 531 C CA . ALA A 1 78 ? -9.742 16.469 13.297 1 98.88 78 ALA A CA 1
ATOM 532 C C . ALA A 1 78 ? -9.234 16.953 11.938 1 98.88 78 ALA A C 1
ATOM 534 O O . ALA A 1 78 ? -8.117 17.469 11.828 1 98.88 78 ALA A O 1
ATOM 535 N N . TYR A 1 79 ? -10.078 16.703 10.93 1 98.81 79 TYR A N 1
ATOM 536 C CA . TYR A 1 79 ? -9.625 17 9.57 1 98.81 79 TYR A CA 1
ATOM 537 C C . TYR A 1 79 ? -10.734 17.656 8.766 1 98.81 79 TYR A C 1
ATOM 539 O O . TYR A 1 79 ? -11.898 17.281 8.867 1 98.81 79 TYR A O 1
ATOM 547 N N . ILE A 1 80 ? -10.375 18.672 8.039 1 98.75 80 ILE A N 1
ATOM 548 C CA . ILE A 1 80 ? -11.242 19.328 7.062 1 98.75 80 ILE A CA 1
ATOM 549 C C . ILE A 1 80 ? -10.633 19.203 5.668 1 98.75 80 ILE A C 1
ATOM 551 O O . ILE A 1 80 ? -9.516 19.656 5.43 1 98.75 80 ILE A O 1
ATOM 555 N N . GLY A 1 81 ? -11.242 18.609 4.812 1 98.12 81 GLY A N 1
ATOM 556 C CA . GLY A 1 81 ? -10.875 18.391 3.424 1 98.12 81 GLY A CA 1
ATOM 557 C C . GLY A 1 81 ? -12.023 17.906 2.566 1 98.12 81 GLY A C 1
ATOM 558 O O . GLY A 1 81 ? -13 17.359 3.082 1 98.12 81 GLY A O 1
ATOM 559 N N . LYS A 1 82 ? -11.906 18.125 1.258 1 97.38 82 LYS A N 1
ATOM 560 C CA . LYS A 1 82 ? -13.016 17.812 0.367 1 97.38 82 LYS A CA 1
ATOM 561 C C . LYS A 1 82 ? -12.727 16.578 -0.473 1 97.38 82 LYS A C 1
ATOM 563 O O . LYS A 1 82 ? -11.641 16.453 -1.044 1 97.38 82 LYS A O 1
ATOM 568 N N . VAL A 1 83 ? -13.641 15.641 -0.484 1 97.88 83 VAL A N 1
ATOM 569 C CA . VAL A 1 83 ? -13.641 14.508 -1.41 1 97.88 83 VAL A CA 1
ATOM 570 C C . VAL A 1 83 ? -14.93 14.523 -2.234 1 97.88 83 VAL A C 1
ATOM 572 O O . VAL A 1 83 ? -15.852 15.273 -1.939 1 97.88 83 VAL A O 1
ATOM 575 N N . HIS A 1 84 ? -14.914 13.75 -3.346 1 97.44 84 HIS A N 1
ATOM 576 C CA . HIS A 1 84 ? -16.141 13.477 -4.098 1 97.44 84 HIS A CA 1
ATOM 577 C C . HIS A 1 84 ? -16.828 12.219 -3.58 1 97.44 84 HIS A C 1
ATOM 579 O O . HIS A 1 84 ? -16.219 11.406 -2.877 1 97.44 84 HIS A O 1
ATOM 585 N N . GLY A 1 85 ? -18.156 12.055 -3.826 1 95.56 85 GLY A N 1
ATOM 586 C CA . GLY A 1 85 ? -18.906 10.875 -3.424 1 95.56 85 GLY A CA 1
ATOM 587 C C . GLY A 1 85 ? -18.609 9.648 -4.266 1 95.56 85 GLY A C 1
ATOM 588 O O . GLY A 1 85 ? -19.484 8.828 -4.52 1 95.56 85 GLY A O 1
ATOM 589 N N . ASP A 1 86 ? -17.469 9.562 -4.832 1 93.62 86 ASP A N 1
ATOM 590 C CA . ASP A 1 86 ? -17.062 8.414 -5.629 1 93.62 86 ASP A CA 1
ATOM 591 C C . ASP A 1 86 ? -16.344 7.371 -4.766 1 93.62 86 ASP A C 1
ATOM 593 O O . ASP A 1 86 ? -16.281 7.516 -3.545 1 93.62 86 ASP A O 1
ATOM 597 N N . GLN A 1 87 ? -15.891 6.273 -5.332 1 90.88 87 GLN A N 1
ATOM 598 C CA . GLN A 1 87 ? -15.289 5.156 -4.609 1 90.88 87 GLN A CA 1
ATOM 599 C C . GLN A 1 87 ? -14.055 5.609 -3.832 1 90.88 87 GLN A C 1
ATOM 601 O O . GLN A 1 87 ? -13.883 5.242 -2.67 1 90.88 87 GLN A O 1
ATOM 606 N N . LEU A 1 88 ? -13.258 6.398 -4.492 1 93.62 88 LEU A N 1
ATOM 607 C CA . LEU A 1 88 ? -12.047 6.875 -3.832 1 93.62 88 LEU A CA 1
ATOM 608 C C . LEU A 1 88 ? -12.391 7.773 -2.648 1 93.62 88 LEU A C 1
ATOM 610 O O . LEU A 1 88 ? -11.711 7.738 -1.62 1 93.62 88 LEU A O 1
ATOM 614 N N . GLY A 1 89 ? -13.406 8.578 -2.883 1 96.56 89 GLY A N 1
ATOM 615 C CA . GLY A 1 89 ? -13.867 9.406 -1.775 1 96.56 89 GLY A CA 1
ATOM 616 C C . GLY A 1 89 ? -14.359 8.594 -0.592 1 96.56 89 GLY A C 1
ATOM 617 O O . GLY A 1 89 ? -14.102 8.945 0.56 1 96.56 89 GLY A O 1
ATOM 618 N N . GLN A 1 90 ? -15.062 7.543 -0.867 1 94.81 90 GLN A N 1
ATOM 619 C CA . GLN A 1 90 ? -15.547 6.66 0.189 1 94.81 90 GLN A CA 1
ATOM 620 C C . GLN A 1 90 ? -14.391 5.977 0.911 1 94.81 90 GLN A C 1
ATOM 622 O O . GLN A 1 90 ? -14.406 5.836 2.135 1 94.81 90 GLN A O 1
ATOM 627 N N . VAL A 1 91 ? -13.43 5.574 0.155 1 94.44 91 VAL A N 1
ATOM 628 C CA . VAL A 1 91 ? -12.242 4.945 0.72 1 94.44 91 VAL A CA 1
ATOM 629 C C . VAL A 1 91 ? -11.523 5.934 1.633 1 94.44 91 VAL A C 1
ATOM 631 O O . VAL A 1 91 ? -11.148 5.59 2.756 1 94.44 91 VAL A O 1
ATOM 634 N N . PHE A 1 92 ? -11.344 7.109 1.202 1 97.88 92 PHE A N 1
ATOM 635 C CA . PHE A 1 92 ? -10.672 8.133 2 1 97.88 92 PHE A CA 1
ATOM 636 C C . PHE A 1 92 ? -11.414 8.367 3.311 1 97.88 92 PHE A C 1
ATOM 638 O O . PHE A 1 92 ? -10.805 8.406 4.379 1 97.88 92 PHE A O 1
ATOM 645 N N . ARG A 1 93 ? -12.711 8.531 3.203 1 97.81 93 ARG A N 1
ATOM 646 C CA . ARG A 1 93 ? -13.539 8.789 4.379 1 97.81 93 ARG A CA 1
ATOM 647 C C . ARG A 1 93 ? -13.445 7.637 5.379 1 97.81 93 ARG A C 1
ATOM 649 O O . ARG A 1 93 ? -13.289 7.863 6.578 1 97.81 93 ARG A O 1
ATOM 656 N N . HIS A 1 94 ? -13.523 6.492 4.82 1 96.81 94 HIS A N 1
ATOM 657 C CA . HIS A 1 94 ? -13.375 5.328 5.684 1 96.81 94 HIS A CA 1
ATOM 658 C C . HIS A 1 94 ? -12.023 5.332 6.391 1 96.81 94 HIS A C 1
ATOM 660 O O . HIS A 1 94 ? -11.961 5.207 7.617 1 96.81 94 HIS A O 1
ATOM 666 N N . ASP A 1 95 ? -11 5.504 5.695 1 97.19 95 ASP A N 1
ATOM 667 C CA . ASP A 1 95 ? -9.648 5.336 6.211 1 97.19 95 ASP A CA 1
ATOM 668 C C . ASP A 1 95 ? -9.336 6.387 7.277 1 97.19 95 ASP A C 1
ATOM 670 O O . ASP A 1 95 ? -8.758 6.07 8.32 1 97.19 95 ASP A O 1
ATOM 674 N N . ILE A 1 96 ? -9.633 7.605 7.008 1 98.06 96 ILE A N 1
ATOM 675 C CA . ILE A 1 96 ? -9.281 8.68 7.93 1 98.06 96 ILE A CA 1
ATOM 676 C C . ILE A 1 96 ? -10.055 8.516 9.234 1 98.06 96 ILE A C 1
ATOM 678 O O . ILE A 1 96 ? -9.516 8.758 10.32 1 98.06 96 ILE A O 1
ATOM 682 N N . ARG A 1 97 ? -11.312 8.109 9.156 1 97.94 97 ARG A N 1
ATOM 683 C CA . ARG A 1 97 ? -12.109 7.859 10.359 1 97.94 97 ARG A CA 1
ATOM 684 C C . ARG A 1 97 ? -11.602 6.633 11.109 1 97.94 97 ARG A C 1
ATOM 686 O O . ARG A 1 97 ? -11.508 6.645 12.336 1 97.94 97 ARG A O 1
ATOM 693 N N . ALA A 1 98 ? -11.242 5.652 10.352 1 96.25 98 ALA A N 1
ATOM 694 C CA . ALA A 1 98 ? -10.734 4.422 10.953 1 96.25 98 ALA A CA 1
ATOM 695 C C . ALA A 1 98 ? -9.406 4.672 11.672 1 96.25 98 ALA A C 1
ATOM 697 O O . ALA A 1 98 ? -9.07 3.961 12.625 1 96.25 98 ALA A O 1
ATOM 698 N N . ALA A 1 99 ? -8.648 5.668 11.281 1 96.19 99 ALA A N 1
ATOM 699 C CA . ALA A 1 99 ? -7.387 6.039 11.914 1 96.19 99 ALA A CA 1
ATOM 700 C C . ALA A 1 99 ? -7.637 6.754 13.242 1 96.19 99 ALA A C 1
ATOM 702 O O . ALA A 1 99 ? -6.699 6.992 14.008 1 96.19 99 ALA A O 1
ATOM 703 N N . GLY A 1 100 ? -8.875 7.121 13.516 1 97.19 100 GLY A N 1
ATOM 704 C CA . GLY A 1 100 ? -9.219 7.805 14.758 1 97.19 100 GLY A CA 1
ATOM 705 C C . GLY A 1 100 ? -9.297 9.312 14.602 1 97.19 100 GLY A C 1
ATOM 706 O O . GLY A 1 100 ? -9.219 10.047 15.594 1 97.19 100 GLY A O 1
ATOM 707 N N . VAL A 1 101 ? -9.406 9.789 13.383 1 98.56 101 VAL A N 1
ATOM 708 C CA . VAL A 1 101 ? -9.469 11.219 13.109 1 98.56 101 VAL A CA 1
ATOM 709 C C . VAL A 1 101 ? -10.922 11.641 12.883 1 98.56 101 VAL A C 1
ATOM 711 O O . VAL A 1 101 ? -11.656 10.977 12.148 1 98.56 101 VAL A O 1
ATOM 714 N N . HIS A 1 102 ? -11.328 12.688 13.578 1 98.69 102 HIS A N 1
ATOM 715 C CA . HIS A 1 102 ? -12.656 13.25 13.344 1 98.69 102 HIS A CA 1
ATOM 716 C C . HIS A 1 102 ? -12.75 13.867 11.953 1 98.69 102 HIS A C 1
ATOM 718 O O . HIS A 1 102 ? -11.945 14.719 11.586 1 98.69 102 HIS A O 1
ATOM 724 N N . PHE A 1 103 ? -13.656 13.398 11.148 1 98.56 103 PHE A N 1
ATOM 725 C CA . PHE A 1 103 ? -13.828 13.891 9.781 1 98.56 103 PHE A CA 1
ATOM 726 C C . PHE A 1 103 ? -15.297 13.93 9.398 1 98.56 103 PHE A C 1
ATOM 728 O O . PHE A 1 103 ? -15.922 12.891 9.195 1 98.56 103 PHE A O 1
ATOM 735 N N . GLU A 1 104 ? -15.836 15.164 9.18 1 97.25 104 GLU A N 1
ATOM 736 C CA . GLU A 1 104 ? -17.266 15.289 8.914 1 97.25 104 GLU A CA 1
ATOM 737 C C . GLU A 1 104 ? -17.531 16.188 7.715 1 97.25 104 GLU A C 1
ATOM 739 O O . GLU A 1 104 ? -18.672 16.562 7.449 1 97.25 104 GLU A O 1
ATOM 744 N N . THR A 1 105 ? -16.469 16.625 7.035 1 97.25 105 THR A N 1
ATOM 745 C CA . THR A 1 105 ? -16.672 17.438 5.84 1 97.25 105 THR A CA 1
ATOM 746 C C . THR A 1 105 ? -17.547 16.703 4.832 1 97.25 105 THR A C 1
ATOM 748 O O . THR A 1 105 ? -17.281 15.562 4.473 1 97.25 105 THR A O 1
ATOM 751 N N . ALA A 1 106 ? -18.531 17.328 4.328 1 95.5 106 ALA A N 1
ATOM 752 C CA . ALA A 1 106 ? -19.453 16.703 3.381 1 95.5 106 ALA A CA 1
ATOM 753 C C . ALA A 1 106 ? -18.766 16.453 2.039 1 95.5 106 ALA A C 1
ATOM 755 O O . ALA A 1 106 ? -18 17.297 1.56 1 95.5 106 ALA A O 1
ATOM 756 N N . ALA A 1 107 ? -19.078 15.297 1.472 1 95.62 107 ALA A N 1
ATOM 757 C CA . ALA A 1 107 ? -18.578 15 0.133 1 95.62 107 ALA A CA 1
ATOM 758 C C . ALA A 1 107 ? -19.281 15.852 -0.919 1 95.62 107 ALA A C 1
ATOM 760 O O . ALA A 1 107 ? -20.453 16.203 -0.754 1 95.62 107 ALA A O 1
ATOM 761 N N . GLY A 1 108 ? -18.547 16.172 -1.901 1 93 108 GLY A N 1
ATOM 762 C CA . GLY A 1 108 ? -19.203 16.766 -3.062 1 93 108 GLY A CA 1
ATOM 763 C C . GLY A 1 108 ? -19.922 15.75 -3.926 1 93 108 GLY A C 1
ATOM 764 O O . GLY A 1 108 ? -19.609 14.555 -3.881 1 93 108 GLY A O 1
ATOM 765 N N . HIS A 1 109 ? -20.953 16.156 -4.664 1 89.5 109 HIS A N 1
ATOM 766 C CA . HIS A 1 109 ? -21.672 15.234 -5.531 1 89.5 109 HIS A CA 1
ATOM 767 C C . HIS A 1 109 ? -21.672 15.719 -6.977 1 89.5 109 HIS A C 1
ATOM 769 O O . HIS A 1 109 ? -22.109 15 -7.879 1 89.5 109 HIS A O 1
ATOM 775 N N . GLY A 1 110 ? -21.109 16.891 -7.184 1 85.56 110 GLY A N 1
ATOM 776 C CA . GLY A 1 110 ? -20.891 17.422 -8.516 1 85.56 110 GLY A CA 1
ATOM 777 C C . GLY A 1 110 ? -19.453 17.844 -8.766 1 85.56 110 GLY A C 1
ATOM 778 O O . GLY A 1 110 ? -18.641 17.859 -7.84 1 85.56 110 GLY A O 1
ATOM 779 N N . GLY A 1 111 ? -19.078 17.781 -9.984 1 89.88 111 GLY A N 1
ATOM 780 C CA . GLY A 1 111 ? -17.75 18.297 -10.305 1 89.88 111 GLY A CA 1
ATOM 781 C C . GLY A 1 111 ? -16.719 17.203 -10.516 1 89.88 111 GLY A C 1
ATOM 782 O O . GLY A 1 111 ? -17.047 16.109 -10.992 1 89.88 111 GLY A O 1
ATOM 783 N N . ALA A 1 112 ? -15.5 17.531 -10.172 1 93.19 112 ALA A N 1
ATOM 784 C CA . ALA A 1 112 ? -14.375 16.656 -10.445 1 93.19 112 ALA A CA 1
ATOM 785 C C . ALA A 1 112 ? -14.32 15.508 -9.445 1 93.19 112 ALA A C 1
ATOM 787 O O . ALA A 1 112 ? -14.805 15.633 -8.312 1 93.19 112 ALA A O 1
ATOM 788 N N . PRO A 1 113 ? -13.773 14.344 -9.859 1 95.69 113 PRO A N 1
ATOM 789 C CA . PRO A 1 113 ? -13.617 13.203 -8.961 1 95.69 113 PRO A CA 1
ATOM 790 C C . PRO A 1 113 ? -12.656 13.484 -7.805 1 95.69 113 PRO A C 1
ATOM 792 O O . PRO A 1 113 ? -12.008 14.531 -7.781 1 95.69 113 PRO A O 1
ATOM 795 N N . THR A 1 114 ? -12.688 12.602 -6.793 1 96.81 114 THR A N 1
ATOM 796 C CA . THR A 1 114 ? -11.734 12.672 -5.691 1 96.81 114 THR A CA 1
ATOM 797 C C . THR A 1 114 ? -10.305 12.805 -6.215 1 96.81 114 THR A C 1
ATOM 799 O O . THR A 1 114 ? -9.93 12.148 -7.188 1 96.81 114 THR A O 1
ATOM 802 N N . ALA A 1 115 ? -9.531 13.625 -5.535 1 97.44 115 ALA A N 1
ATOM 803 C CA . ALA A 1 115 ? -8.156 13.938 -5.926 1 97.44 115 ALA A CA 1
ATOM 804 C C . ALA A 1 115 ? -7.262 12.711 -5.809 1 97.44 115 ALA A C 1
ATOM 806 O O . ALA A 1 115 ? -7.492 11.844 -4.961 1 97.44 115 ALA A O 1
ATOM 807 N N . ARG A 1 116 ? -6.246 12.68 -6.699 1 96.81 116 ARG A N 1
ATOM 808 C CA . ARG A 1 116 ? -5.223 11.641 -6.668 1 96.81 116 ARG A CA 1
ATOM 809 C C . ARG A 1 116 ? -3.83 12.242 -6.824 1 96.81 116 ARG A C 1
ATOM 811 O O . ARG A 1 116 ? -3.648 13.227 -7.539 1 96.81 116 ARG A O 1
ATOM 818 N N . CYS A 1 117 ? -2.939 11.648 -6.145 1 97.75 117 CYS A N 1
ATOM 819 C CA . CYS A 1 117 ? -1.534 11.992 -6.324 1 97.75 117 CYS A CA 1
ATOM 820 C C . CYS A 1 117 ? -0.732 10.797 -6.809 1 97.75 117 CYS A C 1
ATOM 822 O O . CYS A 1 117 ? -0.659 9.773 -6.125 1 97.75 117 CYS A O 1
ATOM 824 N N . LEU A 1 118 ? -0.193 10.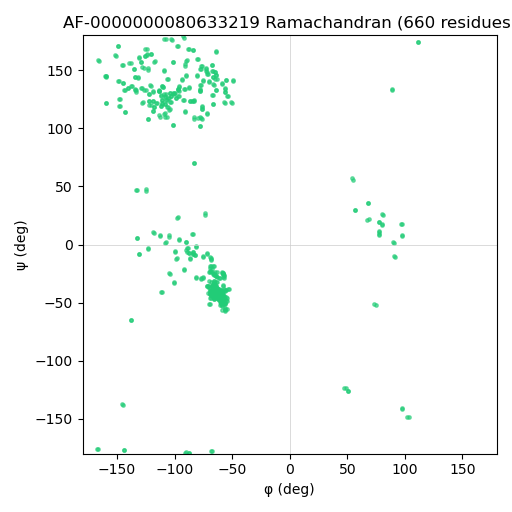898 -8.039 1 97.81 118 LEU A N 1
ATOM 825 C CA . LEU A 1 118 ? 0.699 9.883 -8.586 1 97.81 118 LEU A CA 1
ATOM 826 C C . LEU A 1 118 ? 2.129 10.094 -8.102 1 97.81 118 LEU A C 1
ATOM 828 O O . LEU A 1 118 ? 2.785 11.062 -8.5 1 97.81 118 LEU A O 1
ATOM 832 N N . ILE A 1 119 ? 2.586 9.227 -7.23 1 97.25 119 ILE A N 1
ATOM 833 C CA . ILE A 1 119 ? 3.881 9.383 -6.578 1 97.25 119 ILE A CA 1
ATOM 834 C C . ILE A 1 119 ? 4.863 8.352 -7.133 1 97.25 119 ILE A C 1
ATOM 836 O O . ILE A 1 119 ? 4.613 7.145 -7.059 1 97.25 119 ILE A O 1
ATOM 840 N N . LEU A 1 120 ? 5.949 8.844 -7.684 1 97.06 120 LEU A N 1
ATOM 841 C CA . LEU A 1 120 ? 7.027 8.008 -8.203 1 97.06 120 LEU A CA 1
ATOM 842 C C . LEU A 1 120 ? 8.234 8.039 -7.281 1 97.06 120 LEU A C 1
ATOM 844 O O . LEU A 1 120 ? 8.805 9.109 -7.031 1 97.06 120 LEU A O 1
ATOM 848 N N . VAL A 1 121 ? 8.586 6.922 -6.766 1 94.75 121 VAL A N 1
ATOM 849 C CA . VAL A 1 121 ? 9.711 6.809 -5.836 1 94.75 121 VAL A CA 1
ATOM 850 C C . VAL A 1 121 ? 10.914 6.199 -6.551 1 94.75 121 VAL A C 1
ATOM 852 O O . VAL A 1 121 ? 10.844 5.078 -7.059 1 94.75 121 VAL A O 1
ATOM 855 N N . THR A 1 122 ? 12.016 6.867 -6.574 1 95.31 122 THR A N 1
ATOM 856 C CA . THR A 1 122 ? 13.227 6.398 -7.234 1 95.31 122 THR A CA 1
ATOM 857 C C . THR A 1 122 ? 14.062 5.547 -6.281 1 95.31 122 THR A C 1
ATOM 859 O O . THR A 1 122 ? 13.789 5.496 -5.082 1 95.31 122 THR A O 1
ATOM 862 N N . PRO A 1 123 ? 15.07 4.84 -6.781 1 90.31 123 PRO A N 1
ATOM 863 C CA . PRO A 1 123 ? 15.852 3.91 -5.961 1 90.31 123 PRO A CA 1
ATOM 864 C C . PRO A 1 123 ? 16.516 4.59 -4.766 1 90.31 123 PRO A C 1
ATOM 866 O O . PRO A 1 123 ? 16.766 3.943 -3.748 1 90.31 123 PRO A O 1
ATOM 869 N N . ASP A 1 124 ? 16.734 5.871 -4.855 1 91.75 124 ASP A N 1
ATOM 870 C CA . ASP A 1 124 ? 17.312 6.605 -3.729 1 91.75 124 ASP A CA 1
ATOM 871 C C . ASP A 1 124 ? 16.219 7.023 -2.742 1 91.75 124 ASP A C 1
ATOM 873 O O . ASP A 1 124 ? 16.438 7.875 -1.884 1 91.75 124 ASP A O 1
ATOM 877 N N . ALA A 1 125 ? 15 6.547 -2.895 1 91.12 125 ALA A N 1
ATOM 878 C CA . ALA A 1 125 ? 13.867 6.68 -1.991 1 91.12 125 ALA A CA 1
ATOM 879 C C . ALA A 1 125 ? 13.234 8.062 -2.1 1 91.12 125 ALA A C 1
ATOM 881 O O . ALA A 1 125 ? 12.398 8.438 -1.277 1 91.12 125 ALA A O 1
ATOM 882 N N . GLN A 1 126 ? 13.695 8.82 -3.084 1 93.06 126 GLN A N 1
ATOM 883 C CA . GLN A 1 126 ? 13.117 10.148 -3.25 1 93.06 126 GLN A CA 1
ATOM 884 C C . GLN A 1 126 ? 11.75 10.078 -3.928 1 93.06 126 GLN A C 1
ATOM 886 O O . GLN A 1 126 ? 11.578 9.359 -4.914 1 93.06 126 GLN A O 1
ATOM 891 N N . ARG A 1 127 ? 10.844 10.852 -3.4 1 93.44 127 ARG A N 1
ATOM 892 C CA . ARG A 1 127 ? 9.5 10.891 -3.959 1 93.44 127 ARG A CA 1
ATOM 893 C C . ARG A 1 127 ? 9.344 12.055 -4.941 1 93.44 127 ARG A C 1
ATOM 895 O O . ARG A 1 127 ? 9.836 13.156 -4.688 1 93.44 127 ARG A O 1
ATOM 902 N N . SER A 1 128 ? 8.719 11.828 -6.102 1 96 128 SER A N 1
ATOM 903 C CA . SER A 1 128 ? 8.258 12.836 -7.055 1 96 128 SER A CA 1
ATOM 904 C C . SER A 1 128 ? 6.746 12.773 -7.238 1 96 128 SER A C 1
ATOM 906 O O . SER A 1 128 ? 6.203 11.734 -7.629 1 96 128 SER A O 1
ATOM 908 N N . MET A 1 129 ? 6.113 13.875 -6.988 1 95.81 129 MET A N 1
ATOM 909 C CA . MET A 1 129 ? 4.656 13.844 -6.879 1 95.81 129 MET A CA 1
ATOM 910 C C . MET A 1 129 ? 4.008 14.57 -8.055 1 95.81 129 MET A C 1
ATOM 912 O O . MET A 1 129 ? 4.48 15.633 -8.469 1 95.81 129 MET A O 1
ATOM 916 N N . ASN A 1 130 ? 2.988 14.008 -8.625 1 97.38 130 ASN A N 1
ATOM 917 C CA . ASN A 1 130 ? 2.102 14.586 -9.633 1 97.38 130 ASN A CA 1
ATOM 918 C C . ASN A 1 130 ? 0.647 14.57 -9.172 1 97.38 130 ASN A C 1
ATOM 920 O O . ASN A 1 130 ? -0.011 13.523 -9.227 1 97.38 130 ASN A O 1
ATOM 924 N N . THR A 1 131 ? 0.136 15.719 -8.859 1 96.25 131 THR A N 1
ATOM 925 C CA . THR A 1 131 ? -1.13 15.773 -8.133 1 96.25 131 THR A CA 1
ATOM 926 C C . THR A 1 131 ? -2.24 16.328 -9.023 1 96.25 131 THR A C 1
ATOM 928 O O . THR A 1 131 ? -2.133 17.438 -9.539 1 96.25 131 THR A O 1
ATOM 931 N N . PHE A 1 132 ? -3.258 15.555 -9.219 1 97.31 132 PHE A N 1
ATOM 932 C CA . PHE A 1 132 ? -4.543 16.031 -9.727 1 97.31 132 PHE A CA 1
ATOM 933 C C . PHE A 1 132 ? -5.469 16.422 -8.578 1 97.31 132 PHE A C 1
ATOM 935 O O . PHE A 1 132 ? -5.934 15.555 -7.832 1 97.31 132 PHE A O 1
ATOM 942 N N . LEU A 1 133 ? -5.824 17.641 -8.43 1 94.88 133 LEU A N 1
ATOM 943 C CA . LEU A 1 133 ? -6.484 18.172 -7.238 1 94.88 133 LEU A CA 1
ATOM 944 C C . LEU A 1 133 ? -7.949 17.75 -7.195 1 94.88 133 LEU A C 1
ATOM 946 O O . LEU A 1 133 ? -8.547 17.672 -6.121 1 94.88 133 LEU A O 1
ATOM 950 N N . GLY A 1 134 ? -8.516 17.531 -8.406 1 95.75 134 GLY A N 1
ATOM 951 C CA . GLY A 1 134 ? -9.891 17.062 -8.445 1 95.75 134 GLY A CA 1
ATOM 952 C C . GLY A 1 134 ? -10.82 17.844 -7.539 1 95.75 134 GLY A C 1
ATOM 953 O O . GLY A 1 134 ? -10.875 19.062 -7.602 1 95.75 134 GLY A O 1
ATOM 954 N N . ALA A 1 135 ? -11.508 17.109 -6.617 1 96.38 135 ALA A N 1
ATOM 955 C CA . ALA A 1 135 ? -12.547 17.656 -5.746 1 96.38 135 ALA A CA 1
ATOM 956 C C . ALA A 1 135 ? -11.953 18.656 -4.758 1 96.38 135 ALA A C 1
ATOM 958 O O . ALA A 1 135 ? -12.68 19.453 -4.152 1 96.38 135 ALA A O 1
ATOM 959 N N . CYS A 1 136 ? -10.688 18.656 -4.535 1 95.62 136 CYS A N 1
ATOM 960 C CA . CYS A 1 136 ? -10.055 19.516 -3.541 1 95.62 136 CYS A CA 1
ATOM 961 C C . CYS A 1 136 ? -10.281 20.984 -3.869 1 95.62 136 CYS A C 1
ATOM 963 O O . CYS A 1 136 ? -10.32 21.828 -2.971 1 95.62 136 CYS A O 1
ATOM 965 N N . VAL A 1 137 ? -10.43 21.312 -5.129 1 93.06 137 VAL A N 1
ATOM 966 C CA . VAL A 1 137 ? -10.539 22.703 -5.559 1 93.06 137 VAL A CA 1
ATOM 967 C C . VAL A 1 137 ? -11.859 23.297 -5.082 1 93.06 137 VAL A C 1
ATOM 969 O O . VAL A 1 137 ? -12.047 24.516 -5.102 1 93.06 137 VAL A O 1
ATOM 972 N N . GLU A 1 138 ? -12.727 22.453 -4.594 1 94.06 138 GLU A N 1
ATOM 973 C CA . GLU A 1 138 ? -14.062 22.875 -4.176 1 94.06 138 GLU A CA 1
ATOM 974 C C . GLU A 1 138 ? -14.062 23.297 -2.709 1 94.06 138 GLU A C 1
ATOM 976 O O . GLU A 1 138 ? -15.07 23.828 -2.211 1 94.06 138 GLU A O 1
ATOM 981 N N . LEU A 1 139 ? -13.016 23.125 -2.002 1 96.12 139 LEU A N 1
ATOM 982 C CA . LEU A 1 139 ? -12.969 23.562 -0.608 1 96.12 139 LEU A CA 1
ATOM 983 C C . LEU A 1 139 ? -13.023 25.078 -0.504 1 96.12 139 LEU A C 1
ATOM 985 O O . LEU A 1 139 ? -12.297 25.781 -1.211 1 96.12 139 LEU A O 1
ATOM 989 N N . GLY A 1 140 ? -13.93 25.547 0.321 1 96.31 140 GLY A N 1
ATOM 990 C CA . GLY A 1 140 ? -14.078 26.969 0.531 1 96.31 140 GLY A CA 1
ATOM 991 C C . GLY A 1 140 ? -14.445 27.328 1.959 1 96.31 140 GLY A C 1
ATOM 992 O O . GLY A 1 140 ? -14.43 26.469 2.844 1 96.31 140 GLY A O 1
ATOM 993 N N . PRO A 1 141 ? -14.672 28.641 2.207 1 97.62 141 PRO A N 1
ATOM 994 C CA . PRO A 1 141 ? -14.945 29.125 3.564 1 97.62 141 PRO A CA 1
ATOM 995 C C . PRO A 1 141 ? -16.156 28.438 4.199 1 97.62 141 PRO A C 1
ATOM 997 O O . PRO A 1 141 ? -16.219 28.297 5.422 1 97.62 141 PRO A O 1
ATOM 1000 N N . GLU A 1 142 ? -17.094 27.984 3.352 1 96.75 142 GLU A N 1
ATOM 1001 C CA . GLU A 1 142 ? -18.297 27.312 3.865 1 96.75 142 GLU A CA 1
ATOM 1002 C C . GLU A 1 142 ? -17.953 25.953 4.477 1 96.75 142 GLU A C 1
ATOM 1004 O O . GLU A 1 142 ? -18.75 25.406 5.234 1 96.75 142 GLU A O 1
ATOM 1009 N N . ASP A 1 143 ? -16.828 25.453 4.148 1 97.19 143 ASP A N 1
ATOM 1010 C CA . ASP A 1 143 ? -16.422 24.156 4.664 1 97.19 143 ASP A CA 1
ATOM 1011 C C . ASP A 1 143 ? -15.727 24.297 6.016 1 97.19 143 ASP A C 1
ATOM 1013 O O . ASP A 1 143 ? -15.484 23.297 6.707 1 97.19 143 ASP A O 1
ATOM 1017 N N . ILE A 1 144 ? -15.367 25.484 6.402 1 98.25 144 ILE A N 1
ATOM 1018 C CA . ILE A 1 144 ? -14.688 25.719 7.672 1 98.25 144 ILE A CA 1
ATOM 1019 C C . ILE A 1 144 ? -15.703 25.688 8.812 1 98.25 144 ILE A C 1
ATOM 1021 O O . ILE A 1 144 ? -16.562 26.578 8.914 1 98.25 144 ILE A O 1
ATOM 1025 N N . ASP A 1 145 ? -15.641 24.688 9.594 1 98 145 ASP A N 1
ATOM 1026 C CA . ASP A 1 145 ? -16.422 24.594 10.812 1 98 145 ASP A CA 1
ATOM 1027 C C . ASP A 1 145 ? -15.812 25.438 11.93 1 98 145 ASP A C 1
ATOM 1029 O O . ASP A 1 145 ? -14.922 24.969 12.648 1 98 145 ASP A O 1
ATOM 1033 N N . GLU A 1 146 ? -16.359 26.547 12.164 1 98.12 146 GLU A N 1
ATOM 1034 C CA . GLU A 1 146 ? -15.789 27.484 13.117 1 98.12 146 GLU A CA 1
ATOM 1035 C C . GLU A 1 146 ? -15.781 26.906 14.531 1 98.12 146 GLU A C 1
ATOM 1037 O O . GLU A 1 146 ? -14.867 27.188 15.312 1 98.12 146 GLU A O 1
ATOM 1042 N N . ALA A 1 147 ? -16.812 26.188 14.867 1 98.19 147 ALA A N 1
ATOM 1043 C CA . ALA A 1 147 ? -16.859 25.578 16.188 1 98.19 147 ALA A CA 1
ATOM 1044 C C . ALA A 1 147 ? -15.727 24.562 16.359 1 98.19 147 ALA A C 1
ATOM 1046 O O . ALA A 1 147 ? -15.109 24.5 17.438 1 98.19 147 ALA A O 1
ATOM 1047 N N . LEU A 1 148 ? -15.531 23.797 15.359 1 98.31 148 LEU A N 1
ATOM 1048 C CA . LEU A 1 148 ? -14.453 22.828 15.367 1 98.31 148 LEU A CA 1
ATOM 1049 C C . LEU A 1 148 ? -13.094 23.5 15.531 1 98.31 148 LEU A C 1
ATOM 1051 O O . LEU A 1 148 ? -12.273 23.078 16.344 1 98.31 148 LEU A O 1
ATOM 1055 N N . ILE A 1 149 ? -12.859 24.578 14.766 1 98.5 149 ILE A N 1
ATOM 1056 C CA . ILE A 1 149 ? -11.602 25.328 14.797 1 98.5 149 ILE A CA 1
ATOM 1057 C C . ILE A 1 149 ? -11.414 25.938 16.188 1 98.5 149 ILE A C 1
ATOM 1059 O O . ILE A 1 149 ? -10.336 25.828 16.766 1 98.5 149 ILE A O 1
ATOM 1063 N N . ALA A 1 150 ? -12.438 26.5 16.703 1 98.19 150 ALA A N 1
ATOM 1064 C CA . ALA A 1 150 ? -12.375 27.172 18.016 1 98.19 150 ALA A CA 1
ATOM 1065 C C . ALA A 1 150 ? -12.133 26.156 19.125 1 98.19 150 ALA A C 1
ATOM 1067 O O . ALA A 1 150 ? -11.602 26.5 20.188 1 98.19 150 ALA A O 1
ATOM 1068 N N . ASN A 1 151 ? -12.539 24.938 18.859 1 98.25 151 ASN A N 1
ATOM 1069 C CA . ASN A 1 151 ? -12.406 23.891 19.844 1 98.25 151 ASN A CA 1
ATOM 1070 C C . ASN A 1 151 ? -11.148 23.047 19.609 1 98.25 151 ASN A C 1
ATOM 1072 O O . ASN A 1 151 ? -11.109 21.875 19.984 1 98.25 151 ASN A O 1
ATOM 1076 N N . SER A 1 152 ? -10.141 23.562 18.938 1 98.75 152 SER A N 1
ATOM 1077 C CA . SER A 1 152 ? -8.852 22.922 18.703 1 98.75 152 SER A CA 1
ATOM 1078 C C . SER A 1 152 ? -7.707 23.766 19.25 1 98.75 152 SER A C 1
ATOM 1080 O O . SER A 1 152 ? -7.699 24.984 19.078 1 98.75 152 SER A O 1
ATOM 1082 N N . GLN A 1 153 ? -6.746 23.125 19.906 1 98.75 153 GLN A N 1
ATOM 1083 C CA . GLN A 1 153 ? -5.605 23.875 20.422 1 98.75 153 GLN A CA 1
ATOM 1084 C C . GLN A 1 153 ? -4.809 24.516 19.297 1 98.75 153 GLN A C 1
ATOM 1086 O O . GLN A 1 153 ? -4.352 25.641 19.406 1 98.75 153 GLN A O 1
ATOM 1091 N N . VAL A 1 154 ? -4.613 23.766 18.219 1 98.88 154 VAL A N 1
ATOM 1092 C CA . VAL A 1 154 ? -3.842 24.234 17.078 1 98.88 154 VAL A CA 1
ATOM 1093 C C . VAL A 1 154 ? -4.586 23.922 15.789 1 98.88 154 VAL A C 1
ATOM 1095 O O . VAL A 1 154 ? -5.098 22.812 15.617 1 98.88 154 VAL A O 1
ATOM 1098 N N . THR A 1 155 ? -4.734 24.859 14.891 1 98.88 155 THR A N 1
ATOM 1099 C CA . THR A 1 155 ? -5.145 24.641 13.508 1 98.88 155 THR A CA 1
ATOM 1100 C C . THR A 1 155 ? -3.928 24.453 12.602 1 98.88 155 THR A C 1
ATOM 1102 O O . THR A 1 155 ? -3.01 25.281 12.609 1 98.88 155 THR A O 1
ATOM 1105 N N . TYR A 1 156 ? -3.867 23.344 11.875 1 98.88 156 TYR A N 1
ATOM 1106 C CA . TYR A 1 156 ? -2.762 23 10.984 1 98.88 156 TYR A CA 1
ATOM 1107 C C . TYR A 1 156 ? -3.148 23.219 9.531 1 98.88 156 TYR A C 1
ATOM 1109 O O . TYR A 1 156 ? -4.016 22.516 9 1 98.88 156 TYR A O 1
ATOM 1117 N N . LEU A 1 157 ? -2.459 24.141 8.891 1 98.12 157 LEU A N 1
ATOM 1118 C CA . LEU A 1 157 ? -2.725 24.484 7.496 1 98.12 157 LEU A CA 1
ATOM 1119 C C . LEU A 1 157 ? -1.678 23.875 6.574 1 98.12 157 LEU A C 1
ATOM 1121 O O . LEU A 1 157 ? -0.477 24.078 6.773 1 98.12 157 LEU A O 1
ATOM 1125 N N . GLU A 1 158 ? -2.184 23.188 5.578 1 96.38 158 GLU A N 1
ATOM 1126 C CA . GLU A 1 158 ? -1.338 22.578 4.551 1 96.38 158 GLU A CA 1
ATOM 1127 C C . GLU A 1 158 ? -1.048 23.578 3.43 1 96.38 158 GLU A C 1
ATOM 1129 O O . GLU A 1 158 ? -1.961 24.016 2.723 1 96.38 158 GLU A O 1
ATOM 1134 N N . GLY A 1 159 ? 0.198 23.812 3.188 1 94.44 159 GLY A N 1
ATOM 1135 C CA . GLY A 1 159 ? 0.567 24.797 2.191 1 94.44 159 GLY A CA 1
ATOM 1136 C C . GLY A 1 159 ? 0.122 24.438 0.789 1 94.44 159 GLY A C 1
ATOM 1137 O O . GLY A 1 159 ? -0.141 25.312 -0.036 1 94.44 159 GLY A O 1
ATOM 1138 N N . TYR A 1 160 ? -0.006 23.156 0.492 1 91.31 160 TYR A N 1
ATOM 1139 C CA . TYR A 1 160 ? -0.43 22.688 -0.822 1 91.31 160 TYR A CA 1
ATOM 1140 C C . TYR A 1 160 ? -1.797 23.25 -1.189 1 91.31 160 TYR A C 1
ATOM 1142 O O . TYR A 1 160 ? -2.15 23.312 -2.369 1 91.31 160 TYR A O 1
ATOM 1150 N N . LEU A 1 161 ? -2.533 23.578 -0.194 1 92.56 161 LEU A N 1
ATOM 1151 C CA . LEU A 1 161 ? -3.904 24.031 -0.416 1 92.56 161 LEU A CA 1
ATOM 1152 C C . LEU A 1 161 ? -3.953 25.516 -0.74 1 92.56 161 LEU A C 1
ATOM 1154 O O . LEU A 1 161 ? -5.02 26.047 -1.042 1 92.56 161 LEU A O 1
ATOM 1158 N N . TRP A 1 162 ? -2.809 26.203 -0.65 1 92 162 TRP A N 1
ATOM 1159 C CA . TRP A 1 162 ? -2.764 27.641 -0.934 1 92 162 TRP A CA 1
ATOM 1160 C C . TRP A 1 162 ? -2.635 27.891 -2.432 1 92 162 TRP A C 1
ATOM 1162 O O . TRP A 1 162 ? -1.615 28.406 -2.893 1 92 162 TRP A O 1
ATOM 1172 N N . ASP A 1 163 ? -3.672 27.609 -3.127 1 86.94 163 ASP A N 1
ATOM 1173 C CA . ASP A 1 163 ? -3.617 27.766 -4.578 1 86.94 163 ASP A CA 1
ATOM 1174 C C . ASP A 1 163 ? -4.906 28.391 -5.109 1 86.94 163 ASP A C 1
ATOM 1176 O O . ASP A 1 163 ? -4.945 29.594 -5.402 1 86.94 163 ASP A O 1
ATOM 1180 N N . PRO A 1 164 ? -6.047 27.625 -4.957 1 87.56 164 PRO A N 1
ATOM 1181 C CA . PRO A 1 164 ? -7.27 28.281 -5.418 1 87.56 164 PRO A CA 1
ATOM 1182 C C . PRO A 1 164 ? -7.719 29.406 -4.488 1 87.56 164 PRO A C 1
ATOM 1184 O O . PRO A 1 164 ? -7.562 29.312 -3.27 1 87.56 164 PRO A O 1
ATOM 1187 N N . PRO A 1 165 ? -8.375 30.453 -5.051 1 92.19 165 PRO A N 1
ATOM 1188 C CA . PRO A 1 165 ? -8.781 31.609 -4.242 1 92.19 165 PRO A CA 1
ATOM 1189 C C . PRO A 1 165 ? -9.711 31.219 -3.09 1 92.19 165 PRO A C 1
ATOM 1191 O O . PRO A 1 165 ? -9.562 31.734 -1.978 1 92.19 165 PRO A O 1
ATOM 1194 N N . ARG A 1 166 ? -10.617 30.328 -3.33 1 94.25 166 ARG A N 1
ATOM 1195 C CA . ARG A 1 166 ? -11.57 29.953 -2.289 1 94.25 166 ARG A CA 1
ATOM 1196 C C . ARG A 1 166 ? -10.867 29.219 -1.149 1 94.25 166 ARG A C 1
ATOM 1198 O O . ARG A 1 166 ? -11.242 29.359 0.014 1 94.25 166 ARG A O 1
ATOM 1205 N N . ALA A 1 167 ? -9.914 28.453 -1.504 1 94 167 ALA A N 1
ATOM 1206 C CA . ALA A 1 167 ? -9.125 27.766 -0.484 1 94 167 ALA A CA 1
ATOM 1207 C C . ALA A 1 167 ? -8.336 28.766 0.358 1 94 167 ALA A C 1
ATOM 1209 O O . ALA A 1 167 ? -8.188 28.578 1.569 1 94 167 ALA A O 1
ATOM 1210 N N . LYS A 1 168 ? -7.832 29.797 -0.285 1 95.06 168 LYS A N 1
ATOM 1211 C CA . LYS A 1 168 ? -7.125 30.859 0.433 1 95.06 168 LYS A CA 1
ATOM 1212 C C . LYS A 1 168 ? -8.047 31.562 1.422 1 95.06 168 LYS A C 1
ATOM 1214 O O . LYS A 1 168 ? -7.652 31.859 2.551 1 95.06 168 LYS A O 1
ATOM 1219 N N . GLU A 1 169 ? -9.219 31.781 0.979 1 96.69 169 GLU A N 1
ATOM 1220 C CA . GLU A 1 169 ? -10.211 32.375 1.858 1 96.69 169 GLU A CA 1
ATOM 1221 C C . GLU A 1 169 ? -10.531 31.484 3.043 1 96.69 169 GLU A C 1
ATOM 1223 O O . GLU A 1 169 ? -10.727 31.969 4.16 1 96.69 169 GLU A O 1
ATOM 1228 N N . ALA A 1 170 ? -10.625 30.234 2.754 1 97.06 170 ALA A N 1
ATOM 1229 C CA . ALA A 1 170 ? -10.867 29.266 3.818 1 97.06 170 ALA A CA 1
ATOM 1230 C C . ALA A 1 170 ? -9.75 29.312 4.859 1 97.06 170 ALA A C 1
ATOM 1232 O O . ALA A 1 170 ? -10.016 29.266 6.062 1 97.06 170 ALA A O 1
ATOM 1233 N N . PHE A 1 171 ? -8.516 29.406 4.422 1 96.56 171 PHE A N 1
ATOM 1234 C CA . PHE A 1 171 ? -7.355 29.5 5.305 1 96.56 171 PHE A CA 1
ATOM 1235 C C . PHE A 1 171 ? -7.457 30.734 6.207 1 96.56 171 PHE A C 1
ATOM 1237 O O . PHE A 1 171 ? -7.254 30.625 7.418 1 96.56 171 PHE A O 1
ATOM 1244 N N . ARG A 1 172 ? -7.77 31.812 5.605 1 96.81 172 ARG A N 1
ATOM 1245 C CA . ARG A 1 172 ? -7.863 33.062 6.355 1 96.81 172 ARG A CA 1
ATOM 1246 C C . ARG A 1 172 ? -8.984 33 7.383 1 96.81 172 ARG A C 1
ATOM 1248 O O . ARG A 1 172 ? -8.828 33.469 8.516 1 96.81 172 ARG A O 1
ATOM 1255 N N . LYS A 1 173 ? -10.086 32.438 6.969 1 98.06 173 LYS A N 1
ATOM 1256 C CA . LYS A 1 173 ? -11.211 32.281 7.887 1 98.06 173 LYS A CA 1
ATOM 1257 C C . LYS A 1 173 ? -10.828 31.391 9.07 1 98.06 173 LYS A C 1
ATOM 1259 O O . LYS A 1 173 ? -11.141 31.703 10.219 1 98.06 173 LYS A O 1
ATOM 1264 N N . ALA A 1 174 ? -10.188 30.312 8.781 1 98.5 174 ALA A N 1
ATOM 1265 C CA . ALA A 1 174 ? -9.766 29.391 9.836 1 98.5 174 ALA A CA 1
ATOM 1266 C C . ALA A 1 174 ? -8.789 30.062 10.797 1 98.5 174 ALA A C 1
ATOM 1268 O O . ALA A 1 174 ? -8.914 29.938 12.016 1 98.5 174 ALA A O 1
ATOM 1269 N N . ALA A 1 175 ? -7.836 30.797 10.234 1 98.12 175 ALA A N 1
ATOM 1270 C CA . ALA A 1 175 ? -6.832 31.469 11.055 1 98.12 175 ALA A CA 1
ATOM 1271 C C . ALA A 1 175 ? -7.48 32.5 11.953 1 98.12 175 ALA A C 1
ATOM 1273 O O . ALA A 1 175 ? -7.156 32.594 13.141 1 98.12 175 ALA A O 1
ATOM 1274 N N . SER A 1 176 ? -8.344 33.25 11.375 1 98.06 176 SER A N 1
ATOM 1275 C CA . SER A 1 176 ? -9.039 34.281 12.141 1 98.06 176 SER A CA 1
ATOM 1276 C C . SER A 1 176 ? -9.891 33.656 13.25 1 98.06 176 SER A C 1
ATOM 1278 O O . SER A 1 176 ? -9.898 34.156 14.375 1 98.06 176 SER A O 1
ATOM 1280 N N . THR A 1 177 ? -10.617 32.625 12.906 1 98.38 177 THR A N 1
ATOM 1281 C CA . THR A 1 177 ? -11.453 31.938 13.883 1 98.38 177 THR A CA 1
ATOM 1282 C C . THR A 1 177 ? -10.602 31.406 15.031 1 98.38 177 THR A C 1
ATOM 1284 O O . THR A 1 177 ? -10.961 31.547 16.203 1 98.38 177 THR A O 1
ATOM 1287 N N . ALA A 1 178 ? -9.5 30.766 14.719 1 98.5 178 ALA A N 1
ATOM 1288 C CA . ALA A 1 178 ? -8.602 30.219 15.727 1 98.5 178 ALA A CA 1
ATOM 1289 C C . ALA A 1 178 ? -8.094 31.312 16.656 1 98.5 178 ALA A C 1
ATOM 1291 O O . ALA A 1 178 ? -8.219 31.203 17.891 1 98.5 178 ALA A O 1
ATOM 1292 N N . HIS A 1 179 ? -7.551 32.375 16.125 1 98.25 179 HIS A N 1
ATOM 1293 C CA . HIS A 1 179 ? -7.004 33.469 16.922 1 98.25 179 HIS A CA 1
ATOM 1294 C C . HIS A 1 179 ? -8.094 34.156 17.75 1 98.25 179 HIS A C 1
ATOM 1296 O O . HIS A 1 179 ? -7.852 34.562 18.891 1 98.25 179 HIS A O 1
ATOM 1302 N N . GLY A 1 180 ? -9.234 34.281 17.109 1 97.81 180 GLY A N 1
ATOM 1303 C CA . GLY A 1 180 ? -10.359 34.812 17.828 1 97.81 180 GLY A CA 1
ATOM 1304 C C . GLY A 1 180 ? -10.727 34.031 19.078 1 97.81 180 GLY A C 1
ATOM 1305 O O . GLY A 1 180 ? -11.234 34.594 20.047 1 97.81 180 GLY A O 1
ATOM 1306 N N . ALA A 1 181 ? -10.445 32.781 19.047 1 97.81 181 ALA A N 1
ATOM 1307 C CA . ALA A 1 181 ? -10.75 31.906 20.172 1 97.81 181 ALA A CA 1
ATOM 1308 C C . ALA A 1 181 ? -9.531 31.734 21.078 1 97.81 181 ALA A C 1
ATOM 1310 O O . ALA A 1 181 ? -9.562 30.922 22 1 97.81 181 ALA A O 1
ATOM 1311 N N . GLY A 1 182 ? -8.469 32.438 20.781 1 97.5 182 GLY A N 1
ATOM 1312 C CA . GLY A 1 182 ? -7.25 32.344 21.562 1 97.5 182 GLY A CA 1
ATOM 1313 C C . GLY A 1 182 ? -6.441 31.094 21.266 1 97.5 182 GLY A C 1
ATOM 1314 O O . GLY A 1 182 ? -5.664 30.625 22.109 1 97.5 182 GLY A O 1
ATOM 1315 N N . ARG A 1 183 ? -6.688 30.484 20.125 1 98.19 183 ARG A N 1
ATOM 1316 C CA . ARG A 1 183 ? -5.996 29.266 19.703 1 98.19 183 ARG A CA 1
ATOM 1317 C C . ARG A 1 183 ? -4.844 29.594 18.766 1 98.19 183 ARG A C 1
ATOM 1319 O O . ARG A 1 183 ? -4.676 30.734 18.344 1 98.19 183 ARG A O 1
ATOM 1326 N N . LYS A 1 184 ? -4.012 28.609 18.453 1 98.38 184 LYS A N 1
ATOM 1327 C CA . LYS A 1 184 ? -2.828 28.797 17.625 1 98.38 184 LYS A CA 1
ATOM 1328 C C . LYS A 1 184 ? -3.068 28.312 16.203 1 98.38 184 LYS A C 1
ATOM 1330 O O . LYS A 1 184 ? -3.934 27.453 15.977 1 98.38 184 LYS A O 1
ATOM 1335 N N . VAL A 1 185 ? -2.295 28.844 15.305 1 98.75 185 VAL A N 1
ATOM 1336 C CA . VAL A 1 185 ? -2.326 28.453 13.898 1 98.75 185 VAL A CA 1
ATOM 1337 C C . VAL A 1 185 ? -0.944 27.969 13.461 1 98.75 185 VAL A C 1
ATOM 1339 O O . VAL A 1 185 ? 0.065 28.625 13.758 1 98.75 185 VAL A O 1
ATOM 1342 N N . SER A 1 186 ? -0.902 26.812 12.844 1 98.81 186 SER A N 1
ATOM 1343 C CA . SER A 1 186 ? 0.334 26.281 12.273 1 98.81 186 SER A CA 1
ATOM 1344 C C . SER A 1 186 ? 0.217 26.109 10.766 1 98.81 186 SER A C 1
ATOM 1346 O O . SER A 1 186 ? -0.89 26.031 10.227 1 98.81 186 SER A O 1
ATOM 1348 N N . LEU A 1 187 ? 1.407 26.094 10.078 1 98.38 187 LEU A N 1
ATOM 1349 C CA . LEU A 1 187 ? 1.475 25.969 8.625 1 98.38 187 LEU A CA 1
ATOM 1350 C C . LEU A 1 187 ? 2.678 25.125 8.211 1 98.38 187 LEU A C 1
ATOM 1352 O O . LEU A 1 187 ? 3.773 25.297 8.75 1 98.38 187 LEU A O 1
ATOM 1356 N N . SER A 1 188 ? 2.424 24.219 7.34 1 97.94 188 SER A N 1
ATOM 1357 C CA . SER A 1 188 ? 3.516 23.625 6.578 1 97.94 188 SER A CA 1
ATOM 1358 C C . SER A 1 188 ? 3.676 24.297 5.219 1 97.94 188 SER A C 1
ATOM 1360 O O . SER A 1 188 ? 2.707 24.438 4.469 1 97.94 188 SER A O 1
ATOM 1362 N N . LEU A 1 189 ? 4.918 24.641 4.887 1 96.19 189 LEU A N 1
ATOM 1363 C CA . LEU A 1 189 ? 5.145 25.234 3.574 1 96.19 189 LEU A CA 1
ATOM 1364 C C . LEU A 1 189 ? 4.926 24.219 2.465 1 96.19 189 LEU A C 1
ATOM 1366 O O . LEU A 1 189 ? 4.648 24.578 1.32 1 96.19 189 LEU A O 1
ATOM 1370 N N . SER A 1 190 ? 5.031 22.922 2.744 1 90.88 190 SER A N 1
ATOM 1371 C CA . SER A 1 190 ? 4.652 21.75 1.953 1 90.88 190 SER A CA 1
ATOM 1372 C C . SER A 1 190 ? 5.621 21.531 0.796 1 90.88 190 SER A C 1
ATOM 1374 O O . SER A 1 190 ? 6.109 20.422 0.593 1 90.88 190 SER A O 1
ATOM 1376 N N . ASP A 1 191 ? 5.855 22.578 0.022 1 90.12 191 ASP A N 1
ATOM 1377 C CA . ASP A 1 191 ? 6.707 22.391 -1.145 1 90.12 191 ASP A CA 1
ATOM 1378 C C . ASP A 1 191 ? 7.262 23.719 -1.648 1 90.12 191 ASP A C 1
ATOM 1380 O O . ASP A 1 191 ? 6.543 24.719 -1.677 1 90.12 191 ASP A O 1
ATOM 1384 N N . SER A 1 192 ? 8.5 23.594 -2.135 1 88.5 192 SER A N 1
ATOM 1385 C CA . SER A 1 192 ? 9.156 24.812 -2.613 1 88.5 192 SER A CA 1
ATOM 1386 C C . SER A 1 192 ? 8.445 25.391 -3.834 1 88.5 192 SER A C 1
ATOM 1388 O O . SER A 1 192 ? 8.414 26.594 -4.031 1 88.5 192 SER A O 1
ATOM 1390 N N . PHE A 1 193 ? 7.902 24.547 -4.633 1 83.12 193 PHE A N 1
ATOM 1391 C CA . PHE A 1 193 ? 7.195 25 -5.824 1 83.12 193 PHE A CA 1
ATOM 1392 C C . PHE A 1 193 ? 5.992 25.859 -5.445 1 83.12 193 PHE A C 1
ATOM 1394 O O . PHE A 1 193 ? 5.746 26.891 -6.062 1 83.12 193 PHE A O 1
ATOM 1401 N N . CYS A 1 194 ? 5.289 25.438 -4.441 1 83.94 194 CYS A N 1
ATOM 1402 C CA . CYS A 1 194 ? 4.148 26.203 -3.953 1 83.94 194 CYS A CA 1
ATOM 1403 C C . CYS A 1 194 ? 4.59 27.547 -3.393 1 83.94 194 CYS A C 1
ATOM 1405 O O . CYS A 1 194 ? 3.941 28.578 -3.631 1 83.94 194 CYS A O 1
ATOM 1407 N N . VAL A 1 195 ? 5.691 27.516 -2.729 1 91 195 VAL A N 1
ATOM 1408 C CA . VAL A 1 195 ? 6.227 28.734 -2.113 1 91 195 VAL A CA 1
ATOM 1409 C C . VAL A 1 195 ? 6.633 29.719 -3.197 1 91 195 VAL A C 1
ATOM 1411 O O . VAL A 1 195 ? 6.328 30.922 -3.1 1 91 195 VAL A O 1
ATOM 1414 N N . HIS A 1 196 ? 7.246 29.188 -4.234 1 89.5 196 HIS A N 1
ATOM 1415 C CA . HIS A 1 196 ? 7.676 30.062 -5.324 1 89.5 196 HIS A CA 1
ATOM 1416 C C . HIS A 1 196 ? 6.477 30.672 -6.043 1 89.5 196 HIS A C 1
ATOM 1418 O O . HIS A 1 196 ? 6.48 31.859 -6.355 1 89.5 196 HIS A O 1
ATOM 1424 N N . ARG A 1 197 ? 5.516 29.938 -6.285 1 87.56 197 ARG A N 1
ATOM 1425 C CA . ARG A 1 197 ? 4.348 30.344 -7.055 1 87.56 197 ARG A CA 1
ATOM 1426 C C . ARG A 1 197 ? 3.586 31.453 -6.344 1 87.56 197 ARG A C 1
ATOM 1428 O O . ARG A 1 197 ? 3.057 32.375 -6.988 1 87.56 197 ARG A O 1
ATOM 1435 N N . HIS A 1 198 ? 3.516 31.391 -5.027 1 93.25 198 HIS A N 1
ATOM 1436 C CA . HIS A 1 198 ? 2.766 32.344 -4.23 1 93.25 198 HIS A CA 1
ATOM 1437 C C . HIS A 1 198 ? 3.65 33 -3.164 1 93.25 198 HIS A C 1
ATOM 1439 O O . HIS A 1 198 ? 3.25 33.094 -2.004 1 93.25 198 HIS A O 1
ATOM 1445 N N . HIS A 1 199 ? 4.777 33.406 -3.543 1 95.06 199 HIS A N 1
ATOM 1446 C CA . HIS A 1 199 ? 5.832 33.812 -2.611 1 95.06 199 HIS A CA 1
ATOM 1447 C C . HIS A 1 199 ? 5.359 34.906 -1.677 1 95.06 199 HIS A C 1
ATOM 1449 O O . HIS A 1 199 ? 5.395 34.75 -0.454 1 95.06 199 HIS A O 1
ATOM 1455 N N . ALA A 1 200 ? 4.91 36 -2.215 1 95.12 200 ALA A N 1
ATOM 1456 C CA . ALA A 1 200 ? 4.512 37.125 -1.412 1 95.12 200 ALA A CA 1
ATOM 1457 C C . ALA A 1 200 ? 3.383 36.781 -0.452 1 95.12 200 ALA A C 1
ATOM 1459 O O . ALA A 1 200 ? 3.363 37.219 0.694 1 95.12 200 ALA A O 1
ATOM 1460 N N . GLU A 1 201 ? 2.521 36.031 -0.914 1 94.44 201 GLU A N 1
ATOM 1461 C CA . GLU A 1 201 ? 1.38 35.625 -0.095 1 94.44 201 GLU A CA 1
ATOM 1462 C C . GLU A 1 201 ? 1.811 34.688 1.035 1 94.44 201 GLU A C 1
ATOM 1464 O O . GLU A 1 201 ? 1.303 34.781 2.154 1 94.44 201 GLU A O 1
ATOM 1469 N N . PHE A 1 202 ? 2.701 33.75 0.723 1 94.38 202 PHE A N 1
ATOM 1470 C CA . PHE A 1 202 ? 3.221 32.875 1.757 1 94.38 202 PHE A CA 1
ATOM 1471 C C . PHE A 1 202 ? 3.957 33.656 2.83 1 94.38 202 PHE A C 1
ATOM 1473 O O . PHE A 1 202 ? 3.832 33.375 4.02 1 94.38 202 PHE A O 1
ATOM 1480 N N . LEU A 1 203 ? 4.734 34.625 2.389 1 95.31 203 LEU A N 1
ATOM 1481 C CA . LEU A 1 203 ? 5.441 35.469 3.35 1 95.31 203 LEU A CA 1
ATOM 1482 C C . LEU A 1 203 ? 4.461 36.188 4.266 1 95.31 203 LEU A C 1
ATOM 1484 O O . LEU A 1 203 ? 4.656 36.219 5.484 1 95.31 203 LEU A O 1
ATOM 1488 N N . ASP A 1 204 ? 3.469 36.75 3.658 1 95 204 ASP A N 1
ATOM 1489 C CA . ASP A 1 204 ? 2.436 37.438 4.422 1 95 204 ASP A CA 1
ATOM 1490 C C . ASP A 1 204 ? 1.737 36.5 5.391 1 95 204 ASP A C 1
ATOM 1492 O O . ASP A 1 204 ? 1.479 36.844 6.543 1 95 204 ASP A O 1
ATOM 1496 N N . LEU A 1 205 ? 1.417 35.344 4.91 1 94.44 205 LEU A N 1
ATOM 1497 C CA . LEU A 1 205 ? 0.752 34.344 5.727 1 94.44 205 LEU A CA 1
ATOM 1498 C C . LEU A 1 205 ? 1.618 33.938 6.918 1 94.44 205 LEU A C 1
ATOM 1500 O O . LEU A 1 205 ? 1.145 33.938 8.055 1 94.44 205 LEU A O 1
ATOM 1504 N N . VAL A 1 206 ? 2.869 33.656 6.695 1 95.62 206 VAL A N 1
ATOM 1505 C CA . VAL A 1 206 ? 3.799 33.188 7.719 1 95.62 206 VAL A CA 1
ATOM 1506 C C . VAL A 1 206 ? 4.027 34.281 8.75 1 95.62 206 VAL A C 1
ATOM 1508 O O . VAL A 1 206 ? 3.988 34.031 9.953 1 95.62 206 VAL A O 1
ATOM 1511 N N . GLU A 1 207 ? 4.195 35.438 8.336 1 94 207 GLU A N 1
ATOM 1512 C CA . GLU A 1 207 ? 4.551 36.531 9.227 1 94 207 GLU A CA 1
ATOM 1513 C C . GLU A 1 207 ? 3.318 37.094 9.945 1 94 207 GLU A C 1
ATOM 1515 O O . GLU A 1 207 ? 3.408 37.531 11.086 1 94 207 GLU A O 1
ATOM 1520 N N . GLY A 1 208 ? 2.188 36.969 9.289 1 93.44 208 GLY A N 1
ATOM 1521 C CA . GLY A 1 208 ? 1.028 37.656 9.82 1 93.44 208 GLY A CA 1
ATOM 1522 C C . GLY A 1 208 ? 0.033 36.75 10.5 1 93.44 208 GLY A C 1
ATOM 1523 O O . GLY A 1 208 ? -0.758 37.188 11.336 1 93.44 208 GLY A O 1
ATOM 1524 N N . HIS A 1 209 ? 0.012 35.5 10.141 1 94.81 209 HIS A N 1
ATOM 1525 C CA . HIS A 1 209 ? -1.133 34.688 10.562 1 94.81 209 HIS A CA 1
ATOM 1526 C C . HIS A 1 209 ? -0.687 33.375 11.195 1 94.81 209 HIS A C 1
ATOM 1528 O O . HIS A 1 209 ? -1.5 32.656 11.773 1 94.81 209 HIS A O 1
ATOM 1534 N N . VAL A 1 210 ? 0.546 33.031 11.172 1 97.5 210 VAL A N 1
ATOM 1535 C CA . VAL A 1 210 ? 1.016 31.703 11.594 1 97.5 210 VAL A CA 1
ATOM 1536 C C . VAL A 1 210 ? 1.801 31.828 12.898 1 97.5 210 VAL A C 1
ATOM 1538 O O . VAL A 1 210 ? 2.625 32.75 13.055 1 97.5 210 VAL A O 1
ATOM 1541 N N . ASP A 1 211 ? 1.529 30.938 13.82 1 97.94 211 ASP A N 1
ATOM 1542 C CA . ASP A 1 211 ? 2.221 30.906 15.109 1 97.94 211 ASP A CA 1
ATOM 1543 C C . ASP A 1 211 ? 3.299 29.828 15.117 1 97.94 211 ASP A C 1
ATOM 1545 O O . ASP A 1 211 ? 4.293 29.938 15.836 1 97.94 211 ASP A O 1
ATOM 1549 N N . ILE A 1 212 ? 3.111 28.719 14.43 1 98.69 212 ILE A N 1
ATOM 1550 C CA . ILE A 1 212 ? 4.016 27.578 14.344 1 98.69 212 ILE A CA 1
ATOM 1551 C C . ILE A 1 212 ? 4.277 27.234 12.875 1 98.69 212 ILE A C 1
ATOM 1553 O O . ILE A 1 212 ? 3.348 26.922 12.133 1 98.69 212 ILE A O 1
ATOM 1557 N N . LEU A 1 213 ? 5.562 27.25 12.492 1 98.5 213 LEU A N 1
ATOM 1558 C CA . LEU A 1 213 ? 5.922 27.047 11.094 1 98.5 213 LEU A CA 1
ATOM 1559 C C . LEU A 1 213 ? 6.691 25.734 10.922 1 98.5 213 LEU A C 1
ATOM 1561 O O . LEU A 1 213 ? 7.605 25.453 11.688 1 98.5 213 LEU A O 1
ATOM 1565 N N . PHE A 1 214 ? 6.289 24.953 9.938 1 98.69 214 PHE A N 1
ATOM 1566 C CA . PHE A 1 214 ? 7.031 23.766 9.523 1 98.69 214 PHE A CA 1
ATOM 1567 C C . PHE A 1 214 ? 7.59 23.953 8.117 1 98.69 214 PHE A C 1
ATOM 1569 O O . PHE A 1 214 ? 6.867 24.359 7.203 1 98.69 214 PHE A O 1
ATOM 1576 N N . ALA A 1 215 ? 8.875 23.641 7.938 1 98.19 215 ALA A N 1
ATOM 1577 C CA . ALA A 1 215 ? 9.516 23.719 6.633 1 98.19 215 ALA A CA 1
ATOM 1578 C C . ALA A 1 215 ? 10.781 22.875 6.59 1 98.19 215 ALA A C 1
ATOM 1580 O O . ALA A 1 215 ? 11.461 22.703 7.609 1 98.19 215 ALA A O 1
ATOM 1581 N N . ASN A 1 216 ? 10.992 22.312 5.43 1 96.81 216 ASN A N 1
ATOM 1582 C CA . ASN A 1 216 ? 12.328 21.734 5.262 1 96.81 216 ASN A CA 1
ATOM 1583 C C . ASN A 1 216 ? 13.312 22.781 4.742 1 96.81 216 ASN A C 1
ATOM 1585 O O . ASN A 1 216 ? 12.953 23.938 4.543 1 96.81 216 ASN A O 1
ATOM 1589 N N . GLU A 1 217 ? 14.508 22.344 4.551 1 96.38 217 GLU A N 1
ATOM 1590 C CA . GLU A 1 217 ? 15.586 23.25 4.172 1 96.38 217 GLU A CA 1
ATOM 1591 C C . GLU A 1 217 ? 15.297 23.938 2.836 1 96.38 217 GLU A C 1
ATOM 1593 O O . GLU A 1 217 ? 15.477 25.141 2.697 1 96.38 217 GLU A O 1
ATOM 1598 N N . HIS A 1 218 ? 14.805 23.219 1.878 1 94.69 218 HIS A N 1
ATOM 1599 C CA . HIS A 1 218 ? 14.523 23.781 0.561 1 94.69 218 HIS A CA 1
ATOM 1600 C C . HIS A 1 218 ? 13.375 24.766 0.619 1 94.69 218 HIS A C 1
ATOM 1602 O O . HIS A 1 218 ? 13.43 25.828 -0.018 1 94.69 218 HIS A O 1
ATOM 1608 N N . GLU A 1 219 ? 12.438 24.469 1.361 1 96.06 219 GLU A N 1
ATOM 1609 C CA . GLU A 1 219 ? 11.242 25.297 1.482 1 96.06 219 GLU A CA 1
ATOM 1610 C C . GLU A 1 219 ? 11.555 26.609 2.182 1 96.06 219 GLU A C 1
ATOM 1612 O O . GLU A 1 219 ? 11.141 27.672 1.72 1 96.06 219 GLU A O 1
ATOM 1617 N N . ILE A 1 220 ? 12.273 26.531 3.264 1 97.5 220 ILE A N 1
ATOM 1618 C CA . ILE A 1 220 ? 12.5 27.75 4.051 1 97.5 220 ILE A CA 1
ATOM 1619 C C . ILE A 1 220 ? 13.461 28.672 3.309 1 97.5 220 ILE A C 1
ATOM 1621 O O . ILE A 1 220 ? 13.344 29.891 3.395 1 97.5 220 ILE A O 1
ATOM 1625 N N . THR A 1 221 ? 14.422 28.047 2.619 1 97.19 221 THR A N 1
ATOM 1626 C CA . THR A 1 221 ? 15.328 28.875 1.826 1 97.19 221 THR A CA 1
ATOM 1627 C C . THR A 1 221 ? 14.594 29.5 0.641 1 97.19 221 THR A C 1
ATOM 1629 O O . THR A 1 221 ? 14.906 30.625 0.234 1 97.19 221 THR A O 1
ATOM 1632 N N . ALA A 1 222 ? 13.625 28.781 0.134 1 95.81 222 ALA A N 1
ATOM 1633 C CA . ALA A 1 222 ? 12.781 29.344 -0.917 1 95.81 222 ALA A CA 1
ATOM 1634 C C . ALA A 1 222 ? 11.961 30.516 -0.395 1 95.81 222 ALA A C 1
ATOM 1636 O O . ALA A 1 222 ? 11.852 31.547 -1.062 1 95.81 222 ALA A O 1
ATOM 1637 N N . LEU A 1 223 ? 11.391 30.422 0.749 1 97 223 LEU A N 1
ATOM 1638 C CA . LEU A 1 223 ? 10.547 31.469 1.335 1 97 223 LEU A CA 1
ATOM 1639 C C . LEU A 1 223 ? 11.328 32.75 1.523 1 97 223 LEU A C 1
ATOM 1641 O O . LEU A 1 223 ? 10.812 33.844 1.259 1 97 223 LEU A O 1
ATOM 1645 N N . TYR A 1 224 ? 12.516 32.656 1.92 1 96.94 224 TYR A N 1
ATOM 1646 C CA . TYR A 1 224 ? 13.273 33.875 2.246 1 96.94 224 TYR A CA 1
ATOM 1647 C C . TYR A 1 224 ? 14.273 34.188 1.146 1 96.94 224 TYR A C 1
ATOM 1649 O O . TYR A 1 224 ? 15.148 35.062 1.33 1 96.94 224 TYR A O 1
ATOM 1657 N N . LYS A 1 225 ? 14.242 33.5 0.05 1 96.06 225 LYS A N 1
ATOM 1658 C CA . LYS A 1 225 ? 15.023 33.75 -1.154 1 96.06 225 LYS A CA 1
ATOM 1659 C C . LYS A 1 225 ? 16.516 33.812 -0.835 1 96.06 225 LYS A C 1
ATOM 1661 O O . LYS A 1 225 ? 17.172 34.812 -1.185 1 96.06 225 LYS A O 1
ATOM 1666 N N . THR A 1 226 ? 16.953 32.781 -0.25 1 96.62 226 THR A N 1
ATOM 1667 C CA . THR A 1 226 ? 18.375 32.625 0.069 1 96.62 226 THR A CA 1
ATOM 1668 C C . THR A 1 226 ? 18.859 31.219 -0.228 1 96.62 226 THR A C 1
ATOM 1670 O O . THR A 1 226 ? 18.062 30.281 -0.317 1 96.62 226 THR A O 1
ATOM 1673 N N . ASP A 1 227 ? 20.125 31.094 -0.446 1 94.19 227 ASP A N 1
ATOM 1674 C CA . ASP A 1 227 ? 20.703 29.766 -0.698 1 94.19 227 ASP A CA 1
ATOM 1675 C C . ASP A 1 227 ? 21.359 29.203 0.562 1 94.19 227 ASP A C 1
ATOM 1677 O O . ASP A 1 227 ? 21.891 28.094 0.55 1 94.19 227 ASP A O 1
ATOM 1681 N N . ARG A 1 228 ? 21.406 30.047 1.566 1 95.06 228 ARG A N 1
ATOM 1682 C CA . ARG A 1 228 ? 22.031 29.609 2.809 1 95.06 228 ARG A CA 1
ATOM 1683 C C . ARG A 1 228 ? 20.984 29.359 3.891 1 95.06 228 ARG A C 1
ATOM 1685 O O . ARG A 1 228 ? 20.219 30.25 4.242 1 95.06 228 ARG A O 1
ATOM 1692 N N . PHE A 1 229 ? 20.984 28.125 4.457 1 97.88 229 PHE A N 1
ATOM 1693 C CA . PHE A 1 229 ? 20.062 27.734 5.516 1 97.88 229 PHE A CA 1
ATOM 1694 C C . PHE A 1 229 ? 20.172 28.688 6.699 1 97.88 229 PHE A C 1
ATOM 1696 O O . PHE A 1 229 ? 19.156 29.078 7.281 1 97.88 229 PHE A O 1
ATOM 1703 N N . GLU A 1 230 ? 21.391 29.094 7.043 1 97.44 230 GLU A N 1
ATOM 1704 C CA . GLU A 1 230 ? 21.656 29.953 8.203 1 97.44 230 GLU A CA 1
ATOM 1705 C C . GLU A 1 230 ? 20.969 31.297 8.055 1 97.44 230 GLU A C 1
ATOM 1707 O O . GLU A 1 230 ? 20.516 31.891 9.039 1 97.44 230 GLU A O 1
ATOM 1712 N N . ASP A 1 231 ? 20.953 31.812 6.859 1 97.88 231 ASP A N 1
ATOM 1713 C CA . ASP A 1 231 ? 20.281 33.094 6.617 1 97.88 231 ASP A CA 1
ATOM 1714 C C . ASP A 1 231 ? 18.766 32.969 6.82 1 97.88 231 ASP A C 1
ATOM 1716 O O . ASP A 1 231 ? 18.141 33.844 7.402 1 97.88 231 ASP A O 1
ATOM 1720 N N . ALA A 1 232 ? 18.203 31.906 6.273 1 97.56 232 ALA A N 1
ATOM 1721 C CA . ALA A 1 232 ? 16.781 31.656 6.469 1 97.56 232 ALA A CA 1
ATOM 1722 C C . ALA A 1 232 ? 16.453 31.469 7.945 1 97.56 232 ALA A C 1
ATOM 1724 O O . ALA A 1 232 ? 15.43 31.953 8.43 1 97.56 232 ALA A O 1
ATOM 1725 N N . LEU A 1 233 ? 17.312 30.734 8.664 1 97.62 233 LEU A N 1
ATOM 1726 C CA . LEU A 1 233 ? 17.141 30.5 10.094 1 97.62 233 LEU A CA 1
ATOM 1727 C C . LEU A 1 233 ? 17.109 31.828 10.859 1 97.62 233 LEU A C 1
ATOM 1729 O O . LEU A 1 233 ? 16.281 32 11.758 1 97.62 233 LEU A O 1
ATOM 1733 N N . GLU A 1 234 ? 17.984 32.719 10.539 1 96.94 234 GLU A N 1
ATOM 1734 C CA . GLU A 1 234 ? 18.016 34 11.203 1 96.94 234 GLU A CA 1
ATOM 1735 C C . GLU A 1 234 ? 16.734 34.781 10.961 1 96.94 234 GLU A C 1
ATOM 1737 O O . GLU A 1 234 ? 16.25 35.5 11.859 1 96.94 234 GLU A O 1
ATOM 1742 N N . ALA A 1 235 ? 16.297 34.75 9.773 1 95.75 235 ALA A N 1
ATOM 1743 C CA . ALA A 1 235 ? 15.039 35.438 9.453 1 95.75 235 ALA A CA 1
ATOM 1744 C C . ALA A 1 235 ? 13.898 34.875 10.297 1 95.75 235 ALA A C 1
ATOM 1746 O O . ALA A 1 235 ? 13.07 35.625 10.805 1 95.75 235 ALA A O 1
ATOM 1747 N N . VAL A 1 236 ? 13.836 33.562 10.453 1 96.31 236 VAL A N 1
ATOM 1748 C CA . VAL A 1 236 ? 12.797 32.906 11.219 1 96.31 236 VAL A CA 1
ATOM 1749 C C . VAL A 1 236 ? 12.914 33.281 12.695 1 96.31 236 VAL A C 1
ATOM 1751 O O . VAL A 1 236 ? 11.906 33.562 13.359 1 96.31 236 VAL A O 1
ATOM 1754 N N . LYS A 1 237 ? 14.109 33.344 13.227 1 95.94 237 LYS A N 1
ATOM 1755 C CA . LYS A 1 237 ? 14.359 33.719 14.617 1 95.94 237 LYS A CA 1
ATOM 1756 C C . LYS A 1 237 ? 13.773 35.094 14.93 1 95.94 237 LYS A C 1
ATOM 1758 O O . LYS A 1 237 ? 13.227 35.312 16.016 1 95.94 237 LYS A O 1
ATOM 1763 N N . ARG A 1 238 ? 13.906 35.906 13.992 1 94.06 238 ARG A N 1
ATOM 1764 C CA . ARG A 1 238 ? 13.492 37.281 14.188 1 94.06 238 ARG A CA 1
ATOM 1765 C C . ARG A 1 238 ? 11.977 37.406 14.297 1 94.06 238 ARG A C 1
ATOM 1767 O O . ARG A 1 238 ? 11.461 38.375 14.836 1 94.06 238 ARG A O 1
ATOM 1774 N N . LEU A 1 239 ? 11.281 36.469 13.773 1 93.19 239 LEU A N 1
ATOM 1775 C CA . LEU A 1 239 ? 9.82 36.5 13.828 1 93.19 239 LEU A CA 1
ATOM 1776 C C . LEU A 1 239 ? 9.328 36.281 15.258 1 93.19 239 LEU A C 1
ATOM 1778 O O . LEU A 1 239 ? 8.188 36.625 15.578 1 93.19 239 LEU A O 1
ATOM 1782 N N . GLY A 1 240 ? 10.18 35.688 16.125 1 91.5 240 GLY A N 1
ATOM 1783 C CA . GLY A 1 240 ? 9.805 35.438 17.5 1 91.5 240 GLY A CA 1
ATOM 1784 C C . GLY A 1 240 ? 8.727 34.375 17.641 1 91.5 240 GLY A C 1
ATOM 1785 O O . GLY A 1 240 ? 7.973 34.375 18.625 1 91.5 240 GLY A O 1
ATOM 1786 N N . LYS A 1 241 ? 8.539 33.5 16.672 1 94.69 241 LYS A N 1
ATOM 1787 C CA . LYS A 1 241 ? 7.531 32.469 16.656 1 94.69 241 LYS A CA 1
ATOM 1788 C C . LYS A 1 241 ? 8.172 31.078 16.828 1 94.69 241 LYS A C 1
ATOM 1790 O O . LYS A 1 241 ? 9.375 30.984 17.062 1 94.69 241 LYS A O 1
ATOM 1795 N N . THR A 1 242 ? 7.344 30.031 16.891 1 97.75 242 THR A N 1
ATOM 1796 C CA . THR A 1 242 ? 7.84 28.656 16.891 1 97.75 242 THR A CA 1
ATOM 1797 C C . THR A 1 242 ? 8 28.141 15.469 1 97.75 242 THR A C 1
ATOM 1799 O O . THR A 1 242 ? 7.156 28.391 14.609 1 97.75 242 THR A O 1
ATOM 1802 N N . ALA A 1 243 ? 9.148 27.484 15.242 1 98.56 243 ALA A N 1
ATOM 1803 C CA . ALA A 1 243 ? 9.367 26.859 13.938 1 98.56 243 ALA A CA 1
ATOM 1804 C C . ALA A 1 243 ? 10.156 25.562 14.07 1 98.56 243 ALA A C 1
ATOM 1806 O O . ALA A 1 243 ? 11.055 25.453 14.914 1 98.56 243 ALA A O 1
ATOM 1807 N N . ALA A 1 244 ? 9.773 24.609 13.344 1 98.75 244 ALA A N 1
ATOM 1808 C CA . ALA A 1 244 ? 10.539 23.375 13.18 1 98.75 244 ALA A CA 1
ATOM 1809 C C . ALA A 1 244 ? 11.055 23.25 11.75 1 98.75 244 ALA A C 1
ATOM 1811 O O . ALA A 1 244 ? 10.273 23.031 10.82 1 98.75 244 ALA A O 1
ATOM 1812 N N . LEU A 1 245 ? 12.344 23.359 11.57 1 98.62 245 LEU A N 1
ATOM 1813 C CA . LEU A 1 245 ? 12.992 23.297 10.266 1 98.62 245 LEU A CA 1
ATOM 1814 C C . LEU A 1 245 ? 13.758 21.984 10.102 1 98.62 245 LEU A C 1
ATOM 1816 O O . LEU A 1 245 ? 14.789 21.781 10.742 1 98.62 245 LEU A O 1
ATOM 1820 N N . THR A 1 246 ? 13.195 21.156 9.211 1 98.38 246 THR A N 1
ATOM 1821 C CA . THR A 1 246 ? 13.789 19.844 9.039 1 98.38 246 THR A CA 1
ATOM 1822 C C . THR A 1 246 ? 14.867 19.859 7.961 1 98.38 246 THR A C 1
ATOM 1824 O O . THR A 1 246 ? 14.758 20.609 6.984 1 98.38 246 THR A O 1
ATOM 1827 N N . ARG A 1 247 ? 15.914 19.047 8.188 1 97.31 247 ARG A N 1
ATOM 1828 C CA . ARG A 1 247 ? 17.047 18.984 7.281 1 97.31 247 ARG A CA 1
ATOM 1829 C C . ARG A 1 247 ? 17.438 17.547 6.961 1 97.31 247 ARG A C 1
ATOM 1831 O O . ARG A 1 247 ? 18.609 17.172 7.039 1 97.31 247 ARG A O 1
ATOM 1838 N N . SER A 1 248 ? 16.422 16.734 6.637 1 93.81 248 SER A N 1
ATOM 1839 C CA . SER A 1 248 ? 16.609 15.336 6.246 1 93.81 248 SER A CA 1
ATOM 1840 C C . SER A 1 248 ? 17.484 14.594 7.254 1 93.81 248 SER A C 1
ATOM 1842 O O . SER A 1 248 ? 17.188 14.586 8.453 1 93.81 248 SER A O 1
ATOM 1844 N N . GLU A 1 249 ? 18.547 13.961 6.832 1 94.31 249 GLU A N 1
ATOM 1845 C CA . GLU A 1 249 ? 19.391 13.141 7.688 1 94.31 249 GLU A CA 1
ATOM 1846 C C . GLU A 1 249 ? 20.156 13.992 8.703 1 94.31 249 GLU A C 1
ATOM 1848 O O . GLU A 1 249 ? 20.703 13.469 9.68 1 94.31 249 GLU A O 1
ATOM 1853 N N . LYS A 1 250 ? 20.188 15.328 8.539 1 96.25 250 LYS A N 1
ATOM 1854 C CA . LYS A 1 250 ? 20.875 16.219 9.453 1 96.25 250 LYS A CA 1
ATOM 1855 C C . LYS A 1 250 ? 20.016 16.531 10.68 1 96.25 250 LYS A C 1
ATOM 1857 O O . LYS A 1 250 ? 20.484 17.156 11.633 1 96.25 250 LYS A O 1
ATOM 1862 N N . GLY A 1 251 ? 18.75 16.094 10.594 1 97.94 251 GLY A N 1
ATOM 1863 C CA . GLY A 1 251 ? 17.844 16.359 11.711 1 97.94 251 GLY A CA 1
ATOM 1864 C C . GLY A 1 251 ? 16.969 17.578 11.5 1 97.94 251 GLY A C 1
ATOM 1865 O O . GLY A 1 251 ? 16.406 17.75 10.422 1 97.94 251 GLY A O 1
ATOM 1866 N N . ALA A 1 252 ? 16.781 18.297 12.602 1 98.56 252 ALA A N 1
ATOM 1867 C CA . ALA A 1 252 ? 15.922 19.469 12.555 1 98.56 252 ALA A CA 1
ATOM 1868 C C . ALA A 1 252 ? 16.453 20.578 13.477 1 98.56 252 ALA A C 1
ATOM 1870 O O . ALA A 1 252 ? 17.188 20.297 14.422 1 98.56 252 ALA A O 1
ATOM 1871 N N . VAL A 1 253 ? 16.125 21.75 13.156 1 98.62 253 VAL A N 1
ATOM 1872 C CA . VAL A 1 253 ? 16.391 22.938 13.977 1 98.62 253 VAL A CA 1
ATOM 1873 C C . VAL A 1 253 ? 15.062 23.547 14.43 1 98.62 253 VAL A C 1
ATOM 1875 O O . VAL A 1 253 ? 14.234 23.922 13.602 1 98.62 253 VAL A O 1
ATOM 1878 N N . ILE A 1 254 ? 14.906 23.641 15.727 1 98.62 254 ILE A N 1
ATOM 1879 C CA . ILE A 1 254 ? 13.68 24.188 16.297 1 98.62 254 ILE A CA 1
ATOM 1880 C C . ILE A 1 254 ? 13.938 25.594 16.828 1 98.62 254 ILE A C 1
ATOM 1882 O O . ILE A 1 254 ? 14.891 25.828 17.562 1 98.62 254 ILE A O 1
ATOM 1886 N N . VAL A 1 255 ? 13.141 26.5 16.375 1 98.06 255 VAL A N 1
ATOM 1887 C CA . VAL A 1 255 ? 13.156 27.859 16.875 1 98.06 255 VAL A CA 1
ATOM 1888 C C . VAL A 1 255 ? 11.961 28.078 17.797 1 98.06 255 VAL A C 1
ATOM 1890 O O . VAL A 1 255 ? 10.828 27.719 17.453 1 98.06 255 VAL A O 1
ATOM 1893 N N . SER A 1 256 ? 12.133 28.594 18.938 1 95.56 256 SER A N 1
ATOM 1894 C CA . SER A 1 256 ? 11.062 28.938 19.859 1 95.56 256 SER A CA 1
ATOM 1895 C C . SER A 1 256 ? 11.43 30.156 20.703 1 95.56 256 SER A C 1
ATOM 1897 O O . SER A 1 256 ? 12.391 30.125 21.469 1 95.56 256 SER A O 1
ATOM 1899 N N . GLY A 1 257 ? 10.664 31.219 20.609 1 87.56 257 GLY A N 1
ATOM 1900 C CA . GLY A 1 257 ? 10.93 32.438 21.359 1 87.56 257 GLY A CA 1
ATOM 1901 C C . GLY A 1 257 ? 12.312 33 21.109 1 87.56 257 GLY A C 1
ATOM 1902 O O . GLY A 1 257 ? 12.961 33.5 22.031 1 87.56 257 GLY A O 1
ATOM 1903 N N . GLY A 1 258 ? 12.797 32.781 20 1 87.44 258 GLY A N 1
ATOM 1904 C CA . GLY A 1 258 ? 14.102 33.312 19.641 1 87.44 258 GLY A CA 1
ATOM 1905 C C . GLY A 1 258 ? 15.242 32.344 19.969 1 87.44 258 GLY A C 1
ATOM 1906 O O . GLY A 1 258 ? 16.391 32.594 19.578 1 87.44 258 GLY A O 1
ATOM 1907 N N . GLU A 1 259 ? 14.953 31.328 20.688 1 93.31 259 GLU A N 1
ATOM 1908 C CA . GLU A 1 259 ? 15.961 30.312 21 1 93.31 259 GLU A CA 1
ATOM 1909 C C . GLU A 1 259 ? 15.961 29.188 19.969 1 93.31 259 GLU A C 1
ATOM 1911 O O . GLU A 1 259 ? 14.945 28.938 19.312 1 93.31 259 GLU A O 1
ATOM 1916 N N . VAL A 1 260 ? 17.125 28.562 19.891 1 97.38 260 VAL A N 1
ATOM 1917 C CA . VAL A 1 260 ? 17.297 27.531 18.875 1 97.38 260 VAL A CA 1
ATOM 1918 C C . VAL A 1 260 ? 17.781 26.234 19.516 1 97.38 260 VAL A C 1
ATOM 1920 O O . VAL A 1 260 ? 18.641 26.25 20.391 1 97.38 260 VAL A O 1
ATOM 1923 N N . VAL A 1 261 ? 17.141 25.203 19.141 1 97.5 261 VAL A N 1
ATOM 1924 C CA . VAL A 1 261 ? 17.594 23.875 19.578 1 97.5 261 VAL A CA 1
ATOM 1925 C C . VAL A 1 261 ? 17.734 22.953 18.359 1 97.5 261 VAL A C 1
ATOM 1927 O O . VAL A 1 261 ? 16.875 22.953 17.484 1 97.5 261 VAL A O 1
ATOM 1930 N N . GLU A 1 262 ? 18.859 22.234 18.344 1 98.06 262 GLU A N 1
ATOM 1931 C CA . GLU A 1 262 ? 19.062 21.234 17.312 1 98.06 262 GLU A CA 1
ATOM 1932 C C . GLU A 1 262 ? 18.688 19.844 17.797 1 98.06 262 GLU A C 1
ATOM 1934 O O . GLU A 1 262 ? 19.016 19.453 18.922 1 98.06 262 GLU A O 1
ATOM 1939 N N . VAL A 1 263 ? 17.953 19.125 16.984 1 98 263 VAL A N 1
ATOM 1940 C CA . VAL A 1 263 ? 17.516 17.766 17.281 1 98 263 VAL A CA 1
ATOM 1941 C C . VAL A 1 263 ? 18 16.828 16.188 1 98 263 VAL A C 1
ATOM 1943 O O . VAL A 1 263 ? 17.688 17.031 15.008 1 98 263 VAL A O 1
ATOM 1946 N N . PRO A 1 264 ? 18.75 15.781 16.516 1 97.62 264 PRO A N 1
ATOM 1947 C CA . PRO A 1 264 ? 19.203 14.844 15.484 1 97.62 264 PRO A CA 1
ATOM 1948 C C . PRO A 1 264 ? 18.062 14.039 14.875 1 97.62 264 PRO A C 1
ATOM 1950 O O . PRO A 1 264 ? 17.016 13.859 15.508 1 97.62 264 PRO A O 1
ATOM 1953 N N . ALA A 1 265 ? 18.297 13.602 13.633 1 96.75 265 ALA A N 1
ATOM 1954 C CA . ALA A 1 265 ? 17.375 12.633 13.047 1 96.75 265 ALA A CA 1
ATOM 1955 C C . ALA A 1 265 ? 17.391 11.32 13.812 1 96.75 265 ALA A C 1
ATOM 1957 O O . ALA A 1 265 ? 18.406 10.961 14.422 1 96.75 265 ALA A O 1
ATOM 1958 N N . SER A 1 266 ? 16.266 10.68 13.891 1 95.69 266 SER A N 1
ATOM 1959 C CA . SER A 1 266 ? 16.234 9.328 14.445 1 95.69 266 SER A CA 1
ATOM 1960 C C . SER A 1 266 ? 16.781 8.305 13.461 1 95.69 266 SER A C 1
ATOM 1962 O O . SER A 1 266 ? 16.5 8.391 12.258 1 95.69 266 SER A O 1
ATOM 1964 N N . PRO A 1 267 ? 17.484 7.379 13.953 1 92.88 267 PRO A N 1
ATOM 1965 C CA . PRO A 1 267 ? 18.094 6.402 13.047 1 92.88 267 PRO A CA 1
ATOM 1966 C C . PRO A 1 267 ? 17.062 5.523 12.352 1 92.88 267 PRO A C 1
ATOM 1968 O O . PRO A 1 267 ? 16.031 5.188 12.938 1 92.88 267 PRO A O 1
ATOM 1971 N N . VAL A 1 268 ? 17.328 5.199 11.164 1 91.12 268 VAL A N 1
ATOM 1972 C CA . VAL A 1 268 ? 16.516 4.289 10.352 1 91.12 268 VAL A CA 1
ATOM 1973 C C . VAL A 1 268 ? 17.438 3.293 9.641 1 91.12 268 VAL A C 1
ATOM 1975 O O . VAL A 1 268 ? 18.469 3.678 9.078 1 91.12 268 VAL A O 1
ATOM 1978 N N . ALA A 1 269 ? 17.094 1.992 9.695 1 84.56 269 ALA A N 1
ATOM 1979 C CA . ALA A 1 269 ? 17.922 0.965 9.078 1 84.56 269 ALA A CA 1
ATOM 1980 C C . ALA A 1 269 ? 17.969 1.12 7.562 1 84.56 269 ALA A C 1
ATOM 1982 O O . ALA A 1 269 ? 19.016 0.965 6.941 1 84.56 269 ALA A O 1
ATOM 1983 N N . ARG A 1 270 ? 16.859 1.374 6.984 1 87.06 270 ARG A N 1
ATOM 1984 C CA . ARG A 1 270 ? 16.75 1.532 5.535 1 87.06 270 ARG A CA 1
ATOM 1985 C C . ARG A 1 270 ? 15.664 2.529 5.176 1 87.06 270 ARG A C 1
ATOM 1987 O O . ARG A 1 270 ? 14.523 2.412 5.645 1 87.06 270 ARG A O 1
ATOM 1994 N N . VAL A 1 271 ? 16.062 3.523 4.395 1 91.31 271 VAL A N 1
ATOM 1995 C CA . VAL A 1 271 ? 15.086 4.469 3.863 1 91.31 271 VAL A CA 1
ATOM 1996 C C . VAL A 1 271 ? 14.438 3.891 2.611 1 91.31 271 VAL A C 1
ATOM 1998 O O . VAL A 1 271 ? 15.125 3.564 1.64 1 91.31 271 VAL A O 1
ATOM 2001 N N . VAL A 1 272 ? 13.133 3.803 2.594 1 90.44 272 VAL A N 1
ATOM 2002 C CA . VAL A 1 272 ? 12.406 3.115 1.529 1 90.44 272 VAL A CA 1
ATOM 2003 C C . VAL A 1 272 ? 11.617 4.129 0.703 1 90.44 272 VAL A C 1
ATOM 2005 O O . VAL A 1 272 ? 11.578 4.035 -0.526 1 90.44 272 VAL A O 1
ATOM 2008 N N . ASP A 1 273 ? 11.031 5.062 1.32 1 92.69 273 ASP A N 1
ATOM 2009 C CA . ASP A 1 273 ? 10.133 6.043 0.723 1 92.69 273 ASP A CA 1
ATOM 2010 C C . ASP A 1 273 ? 10.008 7.285 1.605 1 92.69 273 ASP A C 1
ATOM 2012 O O . ASP A 1 273 ? 9.508 7.203 2.732 1 92.69 273 ASP A O 1
ATOM 2016 N N . THR A 1 274 ? 10.32 8.414 1.108 1 94.44 274 THR A N 1
ATOM 2017 C CA . THR A 1 274 ? 10.32 9.594 1.961 1 94.44 274 THR A CA 1
ATOM 2018 C C . THR A 1 274 ? 8.953 10.273 1.947 1 94.44 274 THR A C 1
ATOM 2020 O O . THR A 1 274 ? 8.773 11.328 2.566 1 94.44 274 THR A O 1
ATOM 2023 N N . THR A 1 275 ? 7.98 9.703 1.229 1 93.88 275 THR A N 1
ATOM 2024 C CA . THR A 1 275 ? 6.633 10.258 1.19 1 93.88 275 THR A CA 1
ATOM 2025 C C . THR A 1 275 ? 6.059 10.383 2.598 1 93.88 275 THR A C 1
ATOM 2027 O O . THR A 1 275 ? 6.027 9.406 3.35 1 93.88 275 THR A O 1
ATOM 2030 N N . GLY A 1 276 ? 5.676 11.594 3.012 1 95.44 276 GLY A N 1
ATOM 2031 C CA . GLY A 1 276 ? 5.02 11.82 4.289 1 95.44 276 GLY A CA 1
ATOM 2032 C C . GLY A 1 276 ? 5.992 12.109 5.418 1 95.44 276 GLY A C 1
ATOM 2033 O O . GLY A 1 276 ? 5.578 12.32 6.559 1 95.44 276 GLY A O 1
ATOM 2034 N N . ALA A 1 277 ? 7.297 12.156 5.156 1 96.19 277 ALA A N 1
ATOM 2035 C CA . ALA A 1 277 ? 8.289 12.398 6.195 1 96.19 277 ALA A CA 1
ATOM 2036 C C . ALA A 1 277 ? 8 13.703 6.941 1 96.19 277 ALA A C 1
ATOM 2038 O O . ALA A 1 277 ? 7.957 13.719 8.172 1 96.19 277 ALA A O 1
ATOM 2039 N N . GLY A 1 278 ? 7.793 14.758 6.176 1 97.06 278 GLY A N 1
ATOM 2040 C CA . GLY A 1 278 ? 7.477 16.031 6.793 1 97.06 278 GLY A CA 1
ATOM 2041 C C . GLY A 1 278 ? 6.148 16.031 7.527 1 97.06 278 GLY A C 1
ATOM 2042 O O . GLY A 1 278 ? 6.012 16.656 8.578 1 97.06 278 GLY A O 1
ATOM 2043 N N . ASP A 1 279 ? 5.184 15.32 6.98 1 98.19 279 ASP A N 1
ATOM 2044 C CA . ASP A 1 279 ? 3.865 15.234 7.602 1 98.19 279 ASP A CA 1
ATOM 2045 C C . ASP A 1 279 ? 3.951 14.594 8.984 1 98.19 279 ASP A C 1
ATOM 2047 O O . ASP A 1 279 ? 3.371 15.102 9.945 1 98.19 279 ASP A O 1
ATOM 2051 N N . LEU A 1 280 ? 4.652 13.508 9.078 1 98.38 280 LEU A N 1
ATOM 2052 C CA . LEU A 1 280 ? 4.707 12.781 10.344 1 98.38 280 LEU A CA 1
ATOM 2053 C C . LEU A 1 280 ? 5.641 13.477 11.328 1 98.38 280 LEU A C 1
ATOM 2055 O O . LEU A 1 280 ? 5.434 13.398 12.539 1 98.38 280 LEU A O 1
ATOM 2059 N N . TYR A 1 281 ? 6.656 14.172 10.812 1 98.69 281 TYR A N 1
ATOM 2060 C CA . TYR A 1 281 ? 7.418 15.039 11.711 1 98.69 281 TYR A CA 1
ATOM 2061 C C . TYR A 1 281 ? 6.512 16.078 12.367 1 98.69 281 TYR A C 1
ATOM 2063 O O . TYR A 1 281 ? 6.547 16.266 13.586 1 98.69 281 TYR A O 1
ATOM 2071 N N . ALA A 1 282 ? 5.719 16.719 11.539 1 98.81 282 ALA A N 1
ATOM 2072 C CA . ALA A 1 282 ? 4.789 17.719 12.055 1 98.81 282 ALA A CA 1
ATOM 2073 C C . ALA A 1 282 ? 3.822 17.094 13.055 1 98.81 282 ALA A C 1
ATOM 2075 O O . ALA A 1 282 ? 3.514 17.703 14.086 1 98.81 282 ALA A O 1
ATOM 2076 N N . ALA A 1 283 ? 3.334 15.914 12.773 1 98.81 283 ALA A N 1
ATOM 2077 C CA . ALA A 1 283 ? 2.436 15.203 13.68 1 98.81 283 ALA A CA 1
ATOM 2078 C C . ALA A 1 283 ? 3.078 15.016 15.047 1 98.81 283 ALA A C 1
ATOM 2080 O O . ALA A 1 283 ? 2.479 15.344 16.078 1 98.81 283 ALA A O 1
ATOM 2081 N N . GLY A 1 284 ? 4.273 14.492 15.039 1 98.62 284 GLY A N 1
ATOM 2082 C CA . GLY A 1 284 ? 4.977 14.273 16.297 1 98.62 284 GLY A CA 1
ATOM 2083 C C . GLY A 1 284 ? 5.246 15.555 17.062 1 98.62 284 GLY A C 1
ATOM 2084 O O . GLY A 1 284 ? 5.027 15.617 18.266 1 98.62 284 GLY A O 1
ATOM 2085 N N . PHE A 1 285 ? 5.711 16.562 16.359 1 98.75 285 PHE A N 1
ATOM 2086 C CA . PHE A 1 285 ? 6 17.859 16.969 1 98.75 285 PHE A CA 1
ATOM 2087 C C . PHE A 1 285 ? 4.746 18.438 17.609 1 98.75 285 PHE A C 1
ATOM 2089 O O . PHE A 1 285 ? 4.773 18.859 18.766 1 98.75 285 PHE A O 1
ATOM 2096 N N . LEU A 1 286 ? 3.678 18.484 16.906 1 98.88 286 LEU A N 1
ATOM 2097 C CA . LEU A 1 286 ? 2.441 19.078 17.391 1 98.88 286 LEU A CA 1
ATOM 2098 C C . LEU A 1 286 ? 1.851 18.281 18.531 1 98.88 286 LEU A C 1
ATOM 2100 O O . LEU A 1 286 ? 1.243 18.844 19.453 1 98.88 286 LEU A O 1
ATOM 2104 N N . TYR A 1 287 ? 2.018 16.984 18.484 1 98.56 287 TYR A N 1
ATOM 2105 C CA . TYR A 1 287 ? 1.607 16.141 19.609 1 98.56 287 TYR A CA 1
ATOM 2106 C C . TYR A 1 287 ? 2.281 16.594 20.891 1 98.56 287 TYR A C 1
ATOM 2108 O O . TYR A 1 287 ? 1.612 16.828 21.906 1 98.56 287 TYR A O 1
ATOM 2116 N N . GLY A 1 288 ? 3.588 16.672 20.891 1 98.19 288 GLY A N 1
ATOM 2117 C CA . GLY A 1 288 ? 4.309 17.172 22.047 1 98.19 288 GLY A CA 1
ATOM 2118 C C . GLY A 1 288 ? 3.939 18.594 22.406 1 98.19 288 GLY A C 1
ATOM 2119 O O . GLY A 1 288 ? 3.732 18.906 23.594 1 98.19 288 GLY A O 1
ATOM 2120 N N . PHE A 1 289 ? 3.789 19.438 21.422 1 98.25 289 PHE A N 1
ATOM 2121 C CA . PHE A 1 289 ? 3.504 20.844 21.609 1 98.25 289 PHE A CA 1
ATOM 2122 C C . PHE A 1 289 ? 2.182 21.031 22.344 1 98.25 289 PHE A C 1
ATOM 2124 O O . PHE A 1 289 ? 2.1 21.812 23.297 1 98.25 289 PHE A O 1
ATOM 2131 N N . THR A 1 290 ? 1.16 20.312 21.953 1 98.25 290 THR A N 1
ATOM 2132 C CA . THR A 1 290 ? -0.169 20.453 22.531 1 98.25 290 THR A CA 1
ATOM 2133 C C . THR A 1 290 ? -0.213 19.891 23.953 1 98.25 290 THR A C 1
ATOM 2135 O O . THR A 1 290 ? -1.193 20.078 24.672 1 98.25 290 THR A O 1
ATOM 2138 N N . ARG A 1 291 ? 0.792 19.281 24.344 1 96.62 291 ARG A N 1
ATOM 2139 C CA . ARG A 1 291 ? 0.896 18.734 25.688 1 96.62 291 ARG A CA 1
ATOM 2140 C C . ARG A 1 291 ? 1.881 19.547 26.531 1 96.62 291 ARG A C 1
ATOM 2142 O O . ARG A 1 291 ? 2.195 19.156 27.656 1 96.62 291 ARG A O 1
ATOM 2149 N N . GLY A 1 292 ? 2.404 20.547 25.953 1 96.44 292 GLY A N 1
ATOM 2150 C CA . GLY A 1 292 ? 3.248 21.469 26.688 1 96.44 292 GLY A CA 1
ATOM 2151 C C . GLY A 1 292 ? 4.664 20.969 26.875 1 96.44 292 GLY A C 1
ATOM 2152 O O . GLY A 1 292 ? 5.359 21.391 27.797 1 96.44 292 GLY A O 1
ATOM 2153 N N . MET A 1 293 ? 5.121 20.156 26.031 1 96.44 293 MET A N 1
ATOM 2154 C CA . MET A 1 293 ? 6.465 19.594 26.172 1 96.44 293 MET A CA 1
ATOM 2155 C C . MET A 1 293 ? 7.516 20.578 25.672 1 96.44 293 MET A C 1
ATOM 2157 O O . MET A 1 293 ? 7.195 21.516 24.922 1 96.44 293 MET A O 1
ATOM 2161 N N . ALA A 1 294 ? 8.766 20.344 26.141 1 96.5 294 ALA A N 1
ATOM 2162 C CA . ALA A 1 294 ? 9.867 21.203 25.719 1 96.5 294 ALA A CA 1
ATOM 2163 C C . ALA A 1 294 ? 10.133 21.062 24.219 1 96.5 294 ALA A C 1
ATOM 2165 O O . ALA A 1 294 ? 9.961 19.984 23.656 1 96.5 294 ALA A O 1
ATOM 2166 N N . PRO A 1 295 ? 10.594 22.172 23.609 1 97.25 295 PRO A N 1
ATOM 2167 C CA . PRO A 1 295 ? 10.82 22.156 22.156 1 97.25 295 PRO A CA 1
ATOM 2168 C C . PRO A 1 295 ? 11.703 21 21.703 1 97.25 295 PRO A C 1
ATOM 2170 O O . PRO A 1 295 ? 11.414 20.359 20.688 1 97.25 295 PRO A O 1
ATOM 2173 N N . ALA A 1 296 ? 12.688 20.688 22.469 1 96.69 296 ALA A N 1
ATOM 2174 C CA . ALA A 1 296 ? 13.594 19.594 22.109 1 96.69 296 ALA A CA 1
ATOM 2175 C C . ALA A 1 296 ? 12.867 18.25 22.109 1 96.69 296 ALA A C 1
ATOM 2177 O O . ALA A 1 296 ? 13.148 17.391 21.281 1 96.69 296 ALA A O 1
ATOM 2178 N N . VAL A 1 297 ? 12.008 18.062 23.047 1 97.25 297 VAL A N 1
ATOM 2179 C CA . VAL A 1 297 ? 11.234 16.828 23.156 1 97.25 297 VAL A CA 1
ATOM 2180 C C . VAL A 1 297 ? 10.25 16.734 21.984 1 97.25 297 VAL A C 1
ATOM 2182 O O . VAL A 1 297 ? 10.094 15.68 21.375 1 97.25 297 VAL A O 1
ATOM 2185 N N . CYS A 1 298 ? 9.578 17.859 21.672 1 98.06 298 CYS A N 1
ATOM 2186 C CA . CYS A 1 298 ? 8.688 17.906 20.516 1 98.06 298 CYS A CA 1
ATOM 2187 C C . CYS A 1 298 ? 9.422 17.484 19.25 1 98.06 298 CYS A C 1
ATOM 2189 O O . CYS A 1 298 ? 8.906 16.672 18.469 1 98.06 298 CYS A O 1
ATOM 2191 N N . GLY A 1 299 ? 10.625 18.031 19.078 1 98 299 GLY A N 1
ATOM 2192 C CA . GLY A 1 299 ? 11.445 17.688 17.922 1 98 299 GLY A CA 1
ATOM 2193 C C . GLY A 1 299 ? 11.828 16.219 17.875 1 98 299 GLY A C 1
ATOM 2194 O O . GLY A 1 299 ? 11.836 15.609 16.812 1 98 299 GLY A O 1
ATOM 2195 N N . ARG A 1 300 ? 12.102 15.656 19.016 1 97.69 300 ARG A N 1
ATOM 2196 C CA . ARG A 1 300 ? 12.477 14.25 19.094 1 97.69 300 ARG A CA 1
ATOM 2197 C C . ARG A 1 300 ? 11.312 13.344 18.719 1 97.69 300 ARG A C 1
ATOM 2199 O O . ARG A 1 300 ? 11.5 12.336 18.031 1 97.69 300 ARG A O 1
ATOM 2206 N N . ILE A 1 301 ? 10.141 13.672 19.219 1 98.19 301 ILE A N 1
ATOM 2207 C CA . ILE A 1 301 ? 8.953 12.898 18.859 1 98.19 301 ILE A CA 1
ATOM 2208 C C . ILE A 1 301 ? 8.734 12.977 17.344 1 98.19 301 ILE A C 1
ATOM 2210 O O . ILE A 1 301 ? 8.453 11.961 16.703 1 98.19 301 ILE A O 1
ATOM 2214 N N . GLY A 1 302 ? 8.898 14.188 16.766 1 98.44 302 GLY A N 1
ATOM 2215 C CA . GLY A 1 302 ? 8.812 14.344 15.32 1 98.44 302 GLY A CA 1
ATOM 2216 C C . GLY A 1 302 ? 9.812 13.492 14.562 1 98.44 302 GLY A C 1
ATOM 2217 O O . GLY A 1 302 ? 9.461 12.836 13.578 1 98.44 302 GLY A O 1
ATOM 2218 N N . ALA A 1 303 ? 11.031 13.477 15.047 1 97.94 303 ALA A N 1
ATOM 2219 C CA . ALA A 1 303 ? 12.102 12.711 14.406 1 97.94 303 ALA A CA 1
ATOM 2220 C C . ALA A 1 303 ? 11.789 11.219 14.422 1 97.94 303 ALA A C 1
ATOM 2222 O O . ALA A 1 303 ? 12.031 10.516 13.438 1 97.94 303 ALA A O 1
ATOM 2223 N N . LEU A 1 304 ? 11.266 10.727 15.523 1 97.06 304 LEU A N 1
ATOM 2224 C CA . LEU A 1 304 ? 10.914 9.312 15.648 1 97.06 304 LEU A CA 1
ATOM 2225 C C . LEU A 1 304 ? 9.789 8.945 14.688 1 97.06 304 LEU A C 1
ATOM 2227 O O . LEU A 1 304 ? 9.852 7.902 14.023 1 97.06 304 LEU A O 1
ATOM 2231 N N . ALA A 1 305 ? 8.766 9.781 14.625 1 97.69 305 ALA A N 1
ATOM 2232 C CA . ALA A 1 305 ? 7.641 9.531 13.727 1 97.69 305 ALA A CA 1
ATOM 2233 C C . ALA A 1 305 ? 8.094 9.539 12.266 1 97.69 305 ALA A C 1
ATOM 2235 O O . ALA A 1 305 ? 7.699 8.672 11.484 1 97.69 305 ALA A O 1
ATOM 2236 N N . ALA A 1 306 ? 8.938 10.516 11.938 1 97.62 306 ALA A N 1
ATOM 2237 C CA . ALA A 1 306 ? 9.445 10.617 10.57 1 97.62 306 ALA A CA 1
ATOM 2238 C C . ALA A 1 306 ? 10.297 9.398 10.211 1 97.62 306 ALA A C 1
ATOM 2240 O O . ALA A 1 306 ? 10.219 8.883 9.094 1 97.62 306 ALA A O 1
ATOM 2241 N N . ALA A 1 307 ? 11.094 8.969 11.125 1 96.44 307 ALA A N 1
ATOM 2242 C CA . ALA A 1 307 ? 11.945 7.805 10.898 1 96.44 307 ALA A CA 1
ATOM 2243 C C . ALA A 1 307 ? 11.109 6.555 10.617 1 96.44 307 ALA A C 1
ATOM 2245 O O . ALA A 1 307 ? 11.461 5.746 9.758 1 96.44 307 ALA A O 1
ATOM 2246 N N . GLU A 1 308 ? 10.094 6.406 11.375 1 94.44 308 GLU A N 1
ATOM 2247 C CA . GLU A 1 308 ? 9.203 5.266 11.172 1 94.44 308 GLU A CA 1
ATOM 2248 C C . GLU A 1 308 ? 8.602 5.281 9.766 1 94.44 308 GLU A C 1
ATOM 2250 O O . GLU A 1 308 ? 8.586 4.258 9.078 1 94.44 308 GLU A O 1
ATOM 2255 N N . ILE A 1 309 ? 8.156 6.398 9.297 1 94.69 309 ILE A N 1
ATOM 2256 C CA . ILE A 1 309 ? 7.387 6.512 8.062 1 94.69 309 ILE A CA 1
ATOM 2257 C C . ILE A 1 309 ? 8.297 6.258 6.863 1 94.69 309 ILE A C 1
ATOM 2259 O O . ILE A 1 309 ? 7.867 5.68 5.863 1 94.69 309 ILE A O 1
ATOM 2263 N N . ILE A 1 310 ? 9.523 6.68 6.922 1 94.75 310 ILE A N 1
ATOM 2264 C CA . ILE A 1 310 ? 10.375 6.594 5.738 1 94.75 310 ILE A CA 1
ATOM 2265 C C . ILE A 1 310 ? 10.945 5.184 5.613 1 94.75 310 ILE A C 1
ATOM 2267 O O . ILE A 1 310 ? 11.656 4.879 4.656 1 94.75 310 ILE A O 1
ATOM 2271 N N . SER A 1 311 ? 10.609 4.305 6.578 1 91.56 311 SER A N 1
ATOM 2272 C CA . SER A 1 311 ? 11.148 2.951 6.59 1 91.56 311 SER A CA 1
ATOM 2273 C C . SER A 1 311 ? 10.273 1.998 5.785 1 91.56 311 SER A C 1
ATOM 2275 O O . SER A 1 311 ? 10.586 0.813 5.656 1 91.56 311 SER A O 1
ATOM 2277 N N . HIS A 1 312 ? 9.172 2.436 5.25 1 88.38 312 HIS A N 1
ATOM 2278 C CA . HIS A 1 312 ? 8.258 1.636 4.434 1 88.38 312 HIS A CA 1
ATOM 2279 C C . HIS A 1 312 ? 7.555 2.494 3.393 1 88.38 312 HIS A C 1
ATOM 2281 O O . HIS A 1 312 ? 7.629 3.725 3.441 1 88.38 312 HIS A O 1
ATOM 2287 N N . VAL A 1 313 ? 6.852 1.861 2.471 1 88.62 313 VAL A N 1
ATOM 2288 C CA . VAL A 1 313 ? 6.152 2.58 1.41 1 88.62 313 VAL A CA 1
ATOM 2289 C C . VAL A 1 313 ? 4.863 3.182 1.959 1 88.62 313 VAL A C 1
ATOM 2291 O O . VAL A 1 313 ? 4.086 2.496 2.631 1 88.62 313 VAL A O 1
ATOM 2294 N N . GLY A 1 314 ? 4.656 4.508 1.643 1 89.75 314 GLY A N 1
ATOM 2295 C CA . GLY A 1 314 ? 3.422 5.172 2.033 1 89.75 314 GLY A CA 1
ATOM 2296 C C . GLY A 1 314 ? 3.623 6.223 3.109 1 89.75 314 GLY A C 1
ATOM 2297 O O . GLY A 1 314 ? 4.68 6.281 3.738 1 89.75 314 GLY A O 1
ATOM 2298 N N . ALA A 1 315 ? 2.537 6.934 3.418 1 93.31 315 ALA A N 1
ATOM 2299 C CA . ALA A 1 315 ? 2.678 8.156 4.211 1 93.31 315 ALA A CA 1
ATOM 2300 C C . ALA A 1 315 ? 1.911 8.039 5.527 1 93.31 315 ALA A C 1
ATOM 2302 O O . ALA A 1 315 ? 1.704 9.039 6.219 1 93.31 315 ALA A O 1
ATOM 2303 N N . ARG A 1 316 ? 1.429 6.875 5.895 1 93.5 316 ARG A N 1
ATOM 2304 C CA . ARG A 1 316 ? 0.753 6.664 7.172 1 93.5 316 ARG A CA 1
ATOM 2305 C C . ARG A 1 316 ? 1.439 5.566 7.977 1 93.5 316 ARG A C 1
ATOM 2307 O O . ARG A 1 316 ? 2.053 4.66 7.406 1 93.5 316 ARG A O 1
ATOM 2314 N N . PRO A 1 317 ? 1.349 5.691 9.227 1 90.94 317 PRO A N 1
ATOM 2315 C CA . PRO A 1 317 ? 2.123 4.785 10.078 1 90.94 317 PRO A CA 1
ATOM 2316 C C . PRO A 1 317 ? 1.699 3.326 9.914 1 90.94 317 PRO A C 1
ATOM 2318 O O . PRO A 1 317 ? 0.506 3.033 9.805 1 90.94 317 PRO A O 1
ATOM 2321 N N . ASP A 1 318 ? 2.686 2.479 9.953 1 86.19 318 ASP A N 1
ATOM 2322 C CA . ASP A 1 318 ? 2.475 1.035 9.906 1 86.19 318 ASP A CA 1
ATOM 2323 C C . ASP A 1 318 ? 2.361 0.453 11.312 1 86.19 318 ASP A C 1
ATOM 2325 O O . ASP A 1 318 ? 1.898 -0.676 11.492 1 86.19 318 ASP A O 1
ATOM 2329 N N . VAL A 1 319 ? 2.885 1.174 12.258 1 86.56 319 VAL A N 1
ATOM 2330 C CA . VAL A 1 319 ? 2.832 0.767 13.664 1 86.56 319 VAL A CA 1
ATOM 2331 C C . VAL A 1 319 ? 2.174 1.865 14.492 1 86.56 319 VAL A C 1
ATOM 2333 O O . VAL A 1 319 ? 2.025 2.998 14.031 1 86.56 319 VAL A O 1
ATOM 2336 N N . VAL A 1 320 ? 1.786 1.442 15.68 1 91.31 320 VAL A N 1
ATOM 2337 C CA . VAL A 1 320 ? 1.268 2.432 16.625 1 91.31 320 VAL A CA 1
ATOM 2338 C C . VAL A 1 320 ? 2.41 3.307 17.141 1 91.31 320 VAL A C 1
ATOM 2340 O O . VAL A 1 320 ? 3.252 2.846 17.906 1 91.31 320 VAL A O 1
ATOM 2343 N N . LEU A 1 321 ? 2.438 4.555 16.797 1 95.75 321 LEU A N 1
ATOM 2344 C CA . LEU A 1 321 ? 3.539 5.457 17.125 1 95.75 321 LEU A CA 1
ATOM 2345 C C . LEU A 1 321 ? 3.676 5.637 18.625 1 95.75 321 LEU A C 1
ATOM 2347 O O . LEU A 1 321 ? 4.785 5.809 19.141 1 95.75 321 LEU A O 1
ATOM 2351 N N . ALA A 1 322 ? 2.557 5.582 19.344 1 95.69 322 ALA A N 1
ATOM 2352 C CA . ALA A 1 322 ? 2.607 5.695 20.797 1 95.69 322 ALA A CA 1
ATOM 2353 C C . ALA A 1 322 ? 3.488 4.605 21.406 1 95.69 322 ALA A C 1
ATOM 2355 O O . ALA A 1 322 ? 4.184 4.836 22.391 1 95.69 322 ALA A O 1
ATOM 2356 N N . ASP A 1 323 ? 3.467 3.434 20.812 1 93 323 ASP A N 1
ATOM 2357 C CA . ASP A 1 323 ? 4.297 2.332 21.281 1 93 323 ASP A CA 1
ATOM 2358 C C . ASP A 1 323 ? 5.773 2.596 21 1 93 323 ASP A C 1
ATOM 2360 O O . ASP A 1 323 ? 6.641 2.242 21.812 1 93 323 ASP A O 1
ATOM 2364 N N . LEU A 1 324 ? 5.973 3.172 19.922 1 91.69 324 LEU A N 1
ATOM 2365 C CA . LEU A 1 324 ? 7.344 3.521 19.562 1 91.69 324 LEU A CA 1
ATOM 2366 C C . LEU A 1 324 ? 7.922 4.531 20.547 1 91.69 324 LEU A C 1
ATOM 2368 O O . LEU A 1 324 ? 9.102 4.461 20.906 1 91.69 324 LEU A O 1
ATOM 2372 N N . LEU A 1 325 ? 7.121 5.496 20.938 1 94.44 325 LEU A N 1
ATOM 2373 C CA . LEU A 1 325 ? 7.559 6.484 21.922 1 94.44 325 LEU A CA 1
ATOM 2374 C C . LEU A 1 325 ? 7.91 5.82 23.25 1 94.44 325 LEU A C 1
ATOM 2376 O O . LEU A 1 325 ? 8.93 6.145 23.859 1 94.44 325 LEU A O 1
ATOM 2380 N N . LYS A 1 326 ? 7.086 4.93 23.641 1 92.88 326 LYS A N 1
ATOM 2381 C CA . LYS A 1 326 ? 7.316 4.199 24.875 1 92.88 326 LYS A CA 1
ATOM 2382 C C . LYS A 1 326 ? 8.633 3.426 24.828 1 92.88 326 LYS A C 1
ATOM 2384 O O . LYS A 1 326 ? 9.414 3.451 25.781 1 92.88 326 LYS A O 1
ATOM 2389 N N . ASP A 1 327 ? 8.852 2.828 23.766 1 90.94 327 ASP A N 1
ATOM 2390 C CA . ASP A 1 327 ? 10.062 2.033 23.594 1 90.94 327 ASP A CA 1
ATOM 2391 C C . ASP A 1 327 ? 11.305 2.916 23.609 1 90.94 327 ASP A C 1
ATOM 2393 O O . ASP A 1 327 ? 12.383 2.48 24.031 1 90.94 327 ASP A O 1
ATOM 2397 N N . ALA A 1 328 ? 11.117 4.117 23.141 1 90 328 ALA A N 1
ATOM 2398 C CA . ALA A 1 328 ? 12.242 5.043 23.047 1 90 328 ALA A CA 1
ATOM 2399 C C . ALA A 1 328 ? 12.43 5.82 24.344 1 90 328 ALA A C 1
ATOM 2401 O O . ALA A 1 328 ? 13.367 6.609 24.469 1 90 328 ALA A O 1
ATOM 2402 N N . GLY A 1 329 ? 11.57 5.711 25.281 1 88.44 329 GLY A N 1
ATOM 2403 C CA . GLY A 1 329 ? 11.6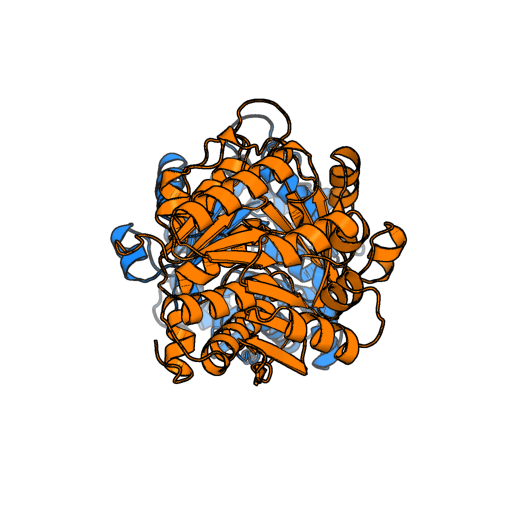72 6.371 26.578 1 88.44 329 GLY A CA 1
ATOM 2404 C C . GLY A 1 329 ? 11.242 7.824 26.531 1 88.44 329 GLY A C 1
ATOM 2405 O O . GLY A 1 329 ? 11.711 8.633 27.328 1 88.44 329 GLY A O 1
ATOM 2406 N N . VAL A 1 330 ? 10.586 8.133 25.562 1 85.12 330 VAL A N 1
ATOM 2407 C CA . VAL A 1 330 ? 10.078 9.5 25.484 1 85.12 330 VAL A CA 1
ATOM 2408 C C . VAL A 1 330 ? 8.758 9.602 26.25 1 85.12 330 VAL A C 1
ATOM 2410 O O . VAL A 1 330 ? 7.891 8.734 26.125 1 85.12 330 VAL A O 1
ATOM 2413 N N . PRO A 1 331 ? 8.711 10.422 27.125 1 70.56 331 PRO A N 1
ATOM 2414 C CA . PRO A 1 331 ? 7.48 10.555 27.922 1 70.56 331 PRO A CA 1
ATOM 2415 C C . PRO A 1 331 ? 6.25 10.82 27.047 1 70.56 331 PRO A C 1
ATOM 2417 O O . PRO A 1 331 ? 6.355 11.461 26 1 70.56 331 PRO A O 1
ATOM 2420 N N . ALA A 1 332 ? 5.336 10.102 27.422 1 63.75 332 ALA A N 1
ATOM 2421 C CA . ALA A 1 332 ? 4.07 10.32 26.734 1 63.75 332 ALA A CA 1
ATOM 2422 C C . ALA A 1 332 ? 3.342 11.539 27.297 1 63.75 332 ALA A C 1
ATOM 2424 O O . ALA A 1 332 ? 3.482 11.859 28.469 1 63.75 332 ALA A O 1
ATOM 2425 N N . MET B 1 1 ? 11.758 -30.359 -28.844 1 45.5 1 MET B N 1
ATOM 2426 C CA . MET B 1 1 ? 10.508 -29.672 -28.547 1 45.5 1 MET B CA 1
ATOM 2427 C C . MET B 1 1 ? 10.688 -28.156 -28.656 1 45.5 1 MET B C 1
ATOM 2429 O O . MET B 1 1 ? 11.773 -27.641 -28.422 1 45.5 1 MET B O 1
ATOM 2433 N N . ALA B 1 2 ? 9.867 -27.438 -29.391 1 59.69 2 ALA B N 1
ATOM 2434 C CA . ALA B 1 2 ? 10.008 -26.016 -29.672 1 59.69 2 ALA B CA 1
ATOM 2435 C C . ALA B 1 2 ? 10.133 -25.219 -28.375 1 59.69 2 ALA B C 1
ATOM 2437 O O . ALA B 1 2 ? 9.516 -25.547 -27.359 1 59.69 2 ALA B O 1
ATOM 2438 N N . THR B 1 3 ? 11.016 -24.547 -28.344 1 83.31 3 THR B N 1
ATOM 2439 C CA . THR B 1 3 ? 11.32 -23.703 -27.188 1 83.31 3 THR B CA 1
ATOM 2440 C C . THR B 1 3 ? 10.094 -22.891 -26.766 1 83.31 3 THR B C 1
ATOM 2442 O O . THR B 1 3 ? 9.391 -22.344 -27.609 1 83.31 3 THR B O 1
ATOM 2445 N N . ALA B 1 4 ? 9.648 -23.047 -25.531 1 93.31 4 ALA B N 1
ATOM 2446 C CA . ALA B 1 4 ? 8.492 -22.344 -25 1 93.31 4 ALA B CA 1
ATOM 2447 C C . ALA B 1 4 ? 8.75 -20.844 -24.906 1 93.31 4 ALA B C 1
ATOM 2449 O O . ALA B 1 4 ? 9.852 -20.406 -24.547 1 93.31 4 ALA B O 1
ATOM 2450 N N . GLU B 1 5 ? 7.77 -20.062 -25.297 1 96.81 5 GLU B N 1
ATOM 2451 C CA . GLU B 1 5 ? 7.867 -18.594 -25.203 1 96.81 5 GLU B CA 1
ATOM 2452 C C . GLU B 1 5 ? 7.848 -18.141 -23.75 1 96.81 5 GLU B C 1
ATOM 2454 O O . GLU B 1 5 ? 8.594 -17.234 -23.375 1 96.81 5 GLU B O 1
ATOM 2459 N N . PHE B 1 6 ? 6.977 -18.734 -22.953 1 98.62 6 PHE B N 1
ATOM 2460 C CA . PHE B 1 6 ? 6.828 -18.328 -21.562 1 98.62 6 PHE B CA 1
ATOM 2461 C C . PHE B 1 6 ? 7.453 -19.359 -20.625 1 98.62 6 PHE B C 1
ATOM 2463 O O . PHE B 1 6 ? 7.398 -20.562 -20.891 1 98.62 6 PHE B O 1
ATOM 2470 N N . ASP B 1 7 ? 8.086 -18.859 -19.547 1 98.69 7 ASP B N 1
ATOM 2471 C CA . ASP B 1 7 ? 8.578 -19.75 -18.516 1 98.69 7 ASP B CA 1
ATOM 2472 C C . ASP B 1 7 ? 7.422 -20.375 -17.734 1 98.69 7 ASP B C 1
ATOM 2474 O O . ASP B 1 7 ? 7.383 -21.594 -17.547 1 98.69 7 ASP B O 1
ATOM 2478 N N . VAL B 1 8 ? 6.543 -19.562 -17.266 1 98.88 8 VAL B N 1
ATOM 2479 C CA . VAL B 1 8 ? 5.438 -20.031 -16.422 1 98.88 8 VAL B CA 1
ATOM 2480 C C . VAL B 1 8 ? 4.16 -19.281 -16.797 1 98.88 8 VAL B C 1
ATOM 2482 O O . VAL B 1 8 ? 4.18 -18.062 -17 1 98.88 8 VAL B O 1
ATOM 2485 N N . THR B 1 9 ? 3.043 -19.938 -16.953 1 98.88 9 THR B N 1
ATOM 2486 C CA . THR B 1 9 ? 1.711 -19.344 -17.031 1 98.88 9 THR B CA 1
ATOM 2487 C C . THR B 1 9 ? 0.888 -19.703 -15.797 1 98.88 9 THR B C 1
ATOM 2489 O O . THR B 1 9 ? 0.674 -20.891 -15.508 1 98.88 9 THR B O 1
ATOM 2492 N N . GLY B 1 10 ? 0.49 -18.672 -15.07 1 98.81 10 GLY B N 1
ATOM 2493 C CA . GLY B 1 10 ? -0.332 -18.875 -13.883 1 98.81 10 GLY B CA 1
ATOM 2494 C C . GLY B 1 10 ? -1.818 -18.766 -14.164 1 98.81 10 GLY B C 1
ATOM 2495 O O . GLY B 1 10 ? -2.24 -17.922 -14.961 1 98.81 10 GLY B O 1
ATOM 2496 N N . ILE B 1 11 ? -2.602 -19.578 -13.539 1 98.69 11 ILE B N 1
ATOM 2497 C CA . ILE B 1 11 ? -4.059 -19.516 -13.555 1 98.69 11 ILE B CA 1
ATOM 2498 C C . ILE B 1 11 ? -4.582 -19.375 -12.125 1 98.69 11 ILE B C 1
ATOM 2500 O O . ILE B 1 11 ? -4.305 -20.203 -11.266 1 98.69 11 ILE B O 1
ATOM 2504 N N . GLY B 1 12 ? -5.281 -18.297 -11.891 1 98 12 GLY B N 1
ATOM 2505 C CA . GLY B 1 12 ? -5.723 -18.062 -10.523 1 98 12 GLY B CA 1
ATOM 2506 C C . GLY B 1 12 ? -6.773 -16.969 -10.422 1 98 12 GLY B C 1
ATOM 2507 O O . GLY B 1 12 ? -7.316 -16.531 -11.438 1 98 12 GLY B O 1
ATOM 2508 N N . ASN B 1 13 ? -7.16 -16.656 -9.164 1 97.44 13 ASN B N 1
ATOM 2509 C CA . ASN B 1 13 ? -8.102 -15.578 -8.891 1 97.44 13 ASN B CA 1
ATOM 2510 C C . ASN B 1 13 ? -7.445 -14.203 -9.016 1 97.44 13 ASN B C 1
ATOM 2512 O O . ASN B 1 13 ? -6.496 -13.898 -8.289 1 97.44 13 ASN B O 1
ATOM 2516 N N . ALA B 1 14 ? -7.957 -13.438 -10 1 97.94 14 ALA B N 1
ATOM 2517 C CA . ALA B 1 14 ? -7.531 -12.047 -10.086 1 97.94 14 ALA B CA 1
ATOM 2518 C C . ALA B 1 14 ? -8.227 -11.195 -9.023 1 97.94 14 ALA B C 1
ATOM 2520 O O . ALA B 1 14 ? -9.43 -10.93 -9.117 1 97.94 14 ALA B O 1
ATOM 2521 N N . ILE B 1 15 ? -7.449 -10.758 -7.996 1 97.19 15 ILE B N 1
ATOM 2522 C CA . ILE B 1 15 ? -8.039 -10.156 -6.809 1 97.19 15 ILE B CA 1
ATOM 2523 C C . ILE B 1 15 ? -7.305 -8.859 -6.465 1 97.19 15 ILE B C 1
ATOM 2525 O O . ILE B 1 15 ? -6.094 -8.75 -6.68 1 97.19 15 ILE B O 1
ATOM 2529 N N . VAL B 1 16 ? -8.07 -7.91 -5.992 1 96.88 16 VAL B N 1
ATOM 2530 C CA . VAL B 1 16 ? -7.465 -6.758 -5.336 1 96.88 16 VAL B CA 1
ATOM 2531 C C . VAL B 1 16 ? -7.473 -6.961 -3.824 1 96.88 16 VAL B C 1
ATOM 2533 O O . VAL B 1 16 ? -8.516 -7.246 -3.236 1 96.88 16 VAL B O 1
ATOM 2536 N N . ASP B 1 17 ? -6.312 -6.809 -3.225 1 97.44 17 ASP B N 1
ATOM 2537 C CA . ASP B 1 17 ? -6.172 -6.977 -1.781 1 97.44 17 ASP B CA 1
ATOM 2538 C C . ASP B 1 17 ? -6.363 -5.645 -1.054 1 97.44 17 ASP B C 1
ATOM 2540 O O . ASP B 1 17 ? -5.887 -4.605 -1.514 1 97.44 17 ASP B O 1
ATOM 2544 N N . VAL B 1 18 ? -7.117 -5.668 -0.036 1 96.12 18 VAL B N 1
ATOM 2545 C CA . VAL B 1 18 ? -7.18 -4.59 0.944 1 96.12 18 VAL B CA 1
ATOM 2546 C C . VAL B 1 18 ? -6.539 -5.043 2.254 1 96.12 18 VAL B C 1
ATOM 2548 O O . VAL B 1 18 ? -7.086 -5.891 2.961 1 96.12 18 VAL B O 1
ATOM 2551 N N . ILE B 1 19 ? -5.418 -4.438 2.594 1 95.38 19 ILE B N 1
ATOM 2552 C CA . ILE B 1 19 ? -4.629 -4.918 3.725 1 95.38 19 ILE B CA 1
ATOM 2553 C C . ILE B 1 19 ? -4.691 -3.9 4.863 1 95.38 19 ILE B C 1
ATOM 2555 O O . ILE B 1 19 ? -4.438 -2.713 4.656 1 95.38 19 ILE B O 1
ATOM 2559 N N . ALA B 1 20 ? -5.094 -4.328 6.004 1 94.94 20 ALA B N 1
ATOM 2560 C CA . ALA B 1 20 ? -5.137 -3.496 7.203 1 94.94 20 ALA B CA 1
ATOM 2561 C C . ALA B 1 20 ? -4.582 -4.246 8.406 1 94.94 20 ALA B C 1
ATOM 2563 O O . ALA B 1 20 ? -4.652 -5.477 8.469 1 94.94 20 ALA B O 1
ATOM 2564 N N . HIS B 1 21 ? -4.047 -3.531 9.32 1 93.06 21 HIS B N 1
ATOM 2565 C CA . HIS B 1 21 ? -3.625 -4.121 10.586 1 93.06 21 HIS B CA 1
ATOM 2566 C C . HIS B 1 21 ? -4.809 -4.285 11.531 1 93.06 21 HIS B C 1
ATOM 2568 O O . HIS B 1 21 ? -5.738 -3.477 11.516 1 93.06 21 HIS B O 1
ATOM 2574 N N . ALA B 1 22 ? -4.781 -5.258 12.266 1 94.88 22 ALA B N 1
ATOM 2575 C CA . ALA B 1 22 ? -5.773 -5.535 13.305 1 94.88 22 ALA B CA 1
ATOM 2576 C C . ALA B 1 22 ? -5.164 -6.348 14.445 1 94.88 22 ALA B C 1
ATOM 2578 O O . ALA B 1 22 ? -4.078 -6.91 14.297 1 94.88 22 ALA B O 1
ATOM 2579 N N . ASP B 1 23 ? -5.828 -6.355 15.555 1 94.62 23 ASP B N 1
ATOM 2580 C CA . ASP B 1 23 ? -5.359 -7.207 16.641 1 94.62 23 ASP B CA 1
ATOM 2581 C C . ASP B 1 23 ? -6.219 -8.469 16.766 1 94.62 23 ASP B C 1
ATOM 2583 O O . ASP B 1 23 ? -7.199 -8.625 16.031 1 94.62 23 ASP B O 1
ATOM 2587 N N . ASP B 1 24 ? -5.824 -9.344 17.688 1 96.69 24 ASP B N 1
ATOM 2588 C CA . ASP B 1 24 ? -6.504 -10.625 17.828 1 96.69 24 ASP B CA 1
ATOM 2589 C C . ASP B 1 24 ? -7.941 -10.43 18.312 1 96.69 24 ASP B C 1
ATOM 2591 O O . ASP B 1 24 ? -8.828 -11.203 17.969 1 96.69 24 ASP B O 1
ATOM 2595 N N . ALA B 1 25 ? -8.164 -9.438 19.156 1 96.81 25 ALA B N 1
ATOM 2596 C CA . ALA B 1 25 ? -9.508 -9.148 19.656 1 96.81 25 ALA B CA 1
ATOM 2597 C C . ALA B 1 25 ? -10.461 -8.805 18.516 1 96.81 25 ALA B C 1
ATOM 2599 O O . ALA B 1 25 ? -11.625 -9.211 18.516 1 96.81 25 ALA B O 1
ATOM 2600 N N . PHE B 1 26 ? -9.992 -8.055 17.625 1 97 26 PHE B N 1
ATOM 2601 C CA . PHE B 1 26 ? -10.781 -7.715 16.438 1 97 26 PHE B CA 1
ATOM 2602 C C . PHE B 1 26 ? -11.172 -8.969 15.672 1 97 26 PHE B C 1
ATOM 2604 O O . PHE B 1 26 ? -12.328 -9.109 15.25 1 97 26 PHE B O 1
ATOM 2611 N N . LEU B 1 27 ? -10.172 -9.891 15.383 1 97.75 27 LEU B N 1
ATOM 2612 C CA . LEU B 1 27 ? -10.453 -11.133 14.664 1 97.75 27 LEU B CA 1
ATOM 2613 C C . LEU B 1 27 ? -11.555 -11.93 15.359 1 97.75 27 LEU B C 1
ATOM 2615 O O . LEU B 1 27 ? -12.516 -12.359 14.719 1 97.75 27 LEU B O 1
ATOM 2619 N N . THR B 1 28 ? -11.414 -12.078 16.609 1 97.38 28 THR B N 1
ATOM 2620 C CA . THR B 1 28 ? -12.383 -12.836 17.406 1 97.38 28 THR B CA 1
ATOM 2621 C C . THR B 1 28 ? -13.766 -12.18 17.344 1 97.38 28 THR B C 1
ATOM 2623 O O . THR B 1 28 ? -14.766 -12.852 17.094 1 97.38 28 THR B O 1
ATOM 2626 N N . ALA B 1 29 ? -13.812 -10.875 17.5 1 97.62 29 ALA B N 1
ATOM 2627 C CA . ALA B 1 29 ? -15.062 -10.125 17.516 1 97.62 29 ALA B CA 1
ATOM 2628 C C . ALA B 1 29 ? -15.789 -10.219 16.188 1 97.62 29 ALA B C 1
ATOM 2630 O O . ALA B 1 29 ? -17.016 -10.109 16.125 1 97.62 29 ALA B O 1
ATOM 2631 N N . ASN B 1 30 ? -15.031 -10.492 15.188 1 97.88 30 ASN B N 1
ATOM 2632 C CA . ASN B 1 30 ? -15.633 -10.477 13.859 1 97.88 30 ASN B CA 1
ATOM 2633 C C . ASN B 1 30 ? -15.672 -11.875 13.242 1 97.88 30 ASN B C 1
ATOM 2635 O O . ASN B 1 30 ? -15.914 -12.023 12.047 1 97.88 30 ASN B O 1
ATOM 2639 N N . GLY B 1 31 ? -15.336 -12.875 14 1 96.88 31 GLY B N 1
ATOM 2640 C CA . GLY B 1 31 ? -15.445 -14.258 13.547 1 96.88 31 GLY B CA 1
ATOM 2641 C C . GLY B 1 31 ? -14.469 -14.602 12.438 1 96.88 31 GLY B C 1
ATOM 2642 O O . GLY B 1 31 ? -14.812 -15.312 11.492 1 96.88 31 GLY B O 1
ATOM 2643 N N . ILE B 1 32 ? -13.336 -14.047 12.5 1 96.31 32 ILE B N 1
ATOM 2644 C CA . ILE B 1 32 ? -12.32 -14.289 11.484 1 96.31 32 ILE B CA 1
ATOM 2645 C C . ILE B 1 32 ? -11.32 -15.328 11.984 1 96.31 32 ILE B C 1
ATOM 2647 O O . ILE B 1 32 ? -10.75 -15.18 13.07 1 96.31 32 ILE B O 1
ATOM 2651 N N . GLU B 1 33 ? -11.125 -16.375 11.195 1 93.12 33 GLU B N 1
ATOM 2652 C CA . GLU B 1 33 ? -10.141 -17.391 11.555 1 93.12 33 GLU B CA 1
ATOM 2653 C C . GLU B 1 33 ? -8.719 -16.906 11.289 1 93.12 33 GLU B C 1
ATOM 2655 O O . GLU B 1 33 ? -8.359 -16.609 10.148 1 93.12 33 GLU B O 1
ATOM 2660 N N . LYS B 1 34 ? -7.934 -16.844 12.375 1 93.69 34 LYS B N 1
ATOM 2661 C CA . LYS B 1 34 ? -6.566 -16.344 12.266 1 93.69 34 LYS B CA 1
ATOM 2662 C C . LYS B 1 34 ? -5.719 -17.25 11.383 1 93.69 34 LYS B C 1
ATOM 2664 O O . LYS B 1 34 ? -5.754 -18.469 11.531 1 93.69 34 LYS B O 1
ATOM 2669 N N . GLY B 1 35 ? -4.977 -16.688 10.453 1 91.19 35 GLY B N 1
ATOM 2670 C CA . GLY B 1 35 ? -4.016 -17.422 9.633 1 91.19 35 GLY B CA 1
ATOM 2671 C C . GLY B 1 35 ? -4.66 -18.219 8.523 1 91.19 35 GLY B C 1
ATOM 2672 O O . GLY B 1 35 ? -3.992 -19 7.848 1 91.19 35 GLY B O 1
ATOM 2673 N N . ALA B 1 36 ? -5.91 -17.984 8.289 1 91.12 36 ALA B N 1
ATOM 2674 C CA . ALA B 1 36 ? -6.633 -18.797 7.305 1 91.12 36 ALA B CA 1
ATOM 2675 C C . ALA B 1 36 ? -7.293 -17.906 6.254 1 91.12 36 ALA B C 1
ATOM 2677 O O . ALA B 1 36 ? -7.332 -16.688 6.402 1 91.12 36 ALA B O 1
ATOM 2678 N N . MET B 1 37 ? -7.715 -18.578 5.266 1 92.31 37 MET B N 1
ATOM 2679 C CA . MET B 1 37 ? -8.531 -17.922 4.242 1 92.31 37 MET B CA 1
ATOM 2680 C C . MET B 1 37 ? -9.984 -18.375 4.332 1 92.31 37 MET B C 1
ATOM 2682 O O . MET B 1 37 ? -10.258 -19.578 4.422 1 92.31 37 MET B O 1
ATOM 2686 N N . THR B 1 38 ? -10.883 -17.422 4.406 1 93.44 38 THR B N 1
ATOM 2687 C CA . THR B 1 38 ? -12.32 -17.703 4.418 1 93.44 38 THR B CA 1
ATOM 2688 C C . THR B 1 38 ? -13 -17.047 3.217 1 93.44 38 THR B C 1
ATOM 2690 O O . THR B 1 38 ? -12.734 -15.883 2.898 1 93.44 38 THR B O 1
ATOM 2693 N N . LEU B 1 39 ? -13.812 -17.781 2.512 1 93.38 39 LEU B N 1
ATOM 2694 C CA . LEU B 1 39 ? -14.648 -17.203 1.464 1 93.38 39 LEU B CA 1
ATOM 2695 C C . LEU B 1 39 ? -15.859 -16.5 2.064 1 93.38 39 LEU B C 1
ATOM 2697 O O . LEU B 1 39 ? -16.484 -17.016 2.99 1 93.38 39 LEU B O 1
ATOM 2701 N N . ILE B 1 40 ? -16.094 -15.305 1.577 1 95.81 40 ILE B N 1
ATOM 2702 C CA . ILE B 1 40 ? -17.219 -14.547 2.096 1 95.81 40 ILE B CA 1
ATOM 2703 C C . ILE B 1 40 ? -18.047 -14 0.936 1 95.81 40 ILE B C 1
ATOM 2705 O O . ILE B 1 40 ? -17.578 -13.938 -0.2 1 95.81 40 ILE B O 1
ATOM 2709 N N . ASP B 1 41 ? -19.297 -13.625 1.208 1 95.69 41 ASP B N 1
ATOM 2710 C CA . ASP B 1 41 ? -20.141 -13.031 0.183 1 95.69 41 ASP B CA 1
ATOM 2711 C C . ASP B 1 41 ? -20.031 -11.508 0.204 1 95.69 41 ASP B C 1
ATOM 2713 O O . ASP B 1 41 ? -19.266 -10.945 0.988 1 95.69 41 ASP B O 1
ATOM 2717 N N . ALA B 1 42 ? -20.734 -10.914 -0.687 1 93.94 42 ALA B N 1
ATOM 2718 C CA . ALA B 1 42 ? -20.641 -9.469 -0.867 1 93.94 42 ALA B CA 1
ATOM 2719 C C . ALA B 1 42 ? -21.078 -8.727 0.395 1 93.94 42 ALA B C 1
ATOM 2721 O O . ALA B 1 42 ? -20.469 -7.723 0.773 1 93.94 42 ALA B O 1
ATOM 2722 N N . ALA B 1 43 ? -22.172 -9.133 0.98 1 96 43 ALA B N 1
ATOM 2723 C CA . ALA B 1 43 ? -22.703 -8.477 2.176 1 96 43 ALA B CA 1
ATOM 2724 C C . ALA B 1 43 ? -21.688 -8.531 3.316 1 96 43 ALA B C 1
ATOM 2726 O O . ALA B 1 43 ? -21.469 -7.531 4 1 96 43 ALA B O 1
ATOM 2727 N N . ARG B 1 44 ? -21.109 -9.719 3.529 1 97 44 ARG B N 1
ATOM 2728 C CA . ARG B 1 44 ? -20.109 -9.883 4.57 1 97 44 ARG B CA 1
ATOM 2729 C C . ARG B 1 44 ? -18.859 -9.047 4.27 1 97 44 ARG B C 1
ATOM 2731 O O . ARG B 1 44 ? -18.234 -8.508 5.18 1 97 44 ARG B O 1
ATOM 2738 N N . ALA B 1 45 ? -18.531 -8.938 3.031 1 96.44 45 ALA B N 1
ATOM 2739 C CA . ALA B 1 45 ? -17.375 -8.125 2.635 1 96.44 45 ALA B CA 1
ATOM 2740 C C . ALA B 1 45 ? -17.594 -6.66 2.992 1 96.44 45 ALA B C 1
ATOM 2742 O O . ALA B 1 45 ? -16.703 -6 3.516 1 96.44 45 ALA B O 1
ATOM 2743 N N . GLU B 1 46 ? -18.719 -6.18 2.713 1 94.75 46 GLU B N 1
ATOM 2744 C CA . GLU B 1 46 ? -19.047 -4.793 3.021 1 94.75 46 GLU B CA 1
ATOM 2745 C C . GLU B 1 46 ? -19.031 -4.543 4.527 1 94.75 46 GLU B C 1
ATOM 2747 O O . GLU B 1 46 ? -18.516 -3.525 4.988 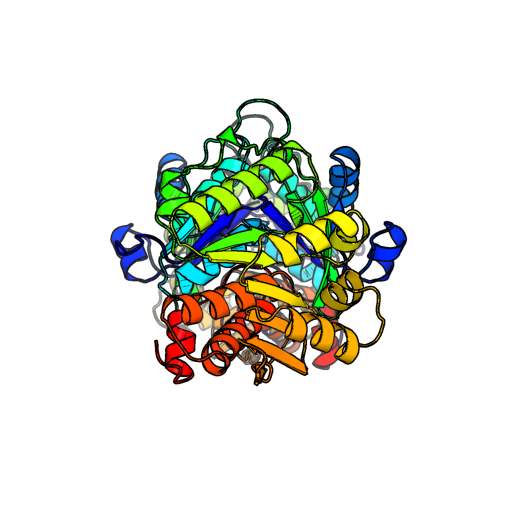1 94.75 46 GLU B O 1
ATOM 2752 N N . GLU B 1 47 ? -19.594 -5.43 5.234 1 96.88 47 GLU B N 1
ATOM 2753 C CA . GLU B 1 47 ? -19.641 -5.324 6.691 1 96.88 47 GLU B CA 1
ATOM 2754 C C . GLU B 1 47 ? -18.234 -5.297 7.285 1 96.88 47 GLU B C 1
ATOM 2756 O O . GLU B 1 47 ? -17.922 -4.426 8.102 1 96.88 47 GLU B O 1
ATOM 2761 N N . LEU B 1 48 ? -17.484 -6.238 6.898 1 97.19 48 LEU B N 1
ATOM 2762 C CA . LEU B 1 48 ? -16.141 -6.363 7.438 1 97.19 48 LEU B CA 1
ATOM 2763 C C . LEU B 1 48 ? -15.289 -5.156 7.062 1 97.19 48 LEU B C 1
ATOM 2765 O O . LEU B 1 48 ? -14.539 -4.637 7.891 1 97.19 48 LEU B O 1
ATOM 2769 N N . TYR B 1 49 ? -15.383 -4.711 5.84 1 96.12 49 TYR B N 1
ATOM 2770 C CA . TYR B 1 49 ? -14.633 -3.537 5.414 1 96.12 49 TYR B CA 1
ATOM 2771 C C . TYR B 1 49 ? -14.961 -2.332 6.281 1 96.12 49 TYR B C 1
ATOM 2773 O O . TYR B 1 49 ? -14.07 -1.57 6.668 1 96.12 49 TYR B O 1
ATOM 2781 N N . GLY B 1 50 ? -16.219 -2.146 6.539 1 95.38 50 GLY B N 1
ATOM 2782 C CA . GLY B 1 50 ? -16.672 -1.041 7.375 1 95.38 50 GLY B CA 1
ATOM 2783 C C . GLY B 1 50 ? -16.062 -1.062 8.766 1 95.38 50 GLY B C 1
ATOM 2784 O O . GLY B 1 50 ? -15.914 -0.014 9.398 1 95.38 50 GLY B O 1
ATOM 2785 N N . ARG B 1 51 ? -15.656 -2.203 9.219 1 96.56 51 ARG B N 1
ATOM 2786 C CA . ARG B 1 51 ? -15.141 -2.354 10.57 1 96.56 51 ARG B CA 1
ATOM 2787 C C . ARG B 1 51 ? -13.609 -2.348 10.578 1 96.56 51 ARG B C 1
ATOM 2789 O O . ARG B 1 51 ? -12.992 -2.217 11.633 1 96.56 51 ARG B O 1
ATOM 2796 N N . MET B 1 52 ? -13.016 -2.457 9.445 1 96.44 52 MET B N 1
ATOM 2797 C CA . MET B 1 52 ? -11.562 -2.543 9.305 1 96.44 52 MET B CA 1
ATOM 2798 C C . MET B 1 52 ? -10.914 -1.194 9.578 1 96.44 52 MET B C 1
ATOM 2800 O O . MET B 1 52 ? -11.547 -0.149 9.438 1 96.44 52 MET B O 1
ATOM 2804 N N . GLY B 1 53 ? -9.68 -1.209 10.062 1 94.12 53 GLY B N 1
ATOM 2805 C CA . GLY B 1 53 ? -8.875 -0 10.117 1 94.12 53 GLY B CA 1
ATOM 2806 C C . GLY B 1 53 ? -8.484 0.517 8.742 1 94.12 53 GLY B C 1
ATOM 2807 O O . GLY B 1 53 ? -8.906 -0.035 7.727 1 94.12 53 GLY B O 1
ATOM 2808 N N . PRO B 1 54 ? -7.684 1.625 8.758 1 93.25 54 PRO B N 1
ATOM 2809 C CA . PRO B 1 54 ? -7.203 2.115 7.461 1 93.25 54 PRO B CA 1
ATOM 2810 C C . PRO B 1 54 ? -6.465 1.044 6.66 1 93.25 54 PRO B C 1
ATOM 2812 O O . PRO B 1 54 ? -5.715 0.248 7.234 1 93.25 54 PRO B O 1
ATOM 2815 N N . GLY B 1 55 ? -6.73 1.117 5.344 1 92.31 55 GLY B N 1
ATOM 2816 C CA . GLY B 1 55 ? -6.191 0.029 4.539 1 92.31 55 GLY B CA 1
ATOM 2817 C C . GLY B 1 55 ? -5.332 0.506 3.387 1 92.31 55 GLY B C 1
ATOM 2818 O O . GLY B 1 55 ? -5.383 1.679 3.01 1 92.31 55 GLY B O 1
ATOM 2819 N N . ILE B 1 56 ? -4.523 -0.448 2.859 1 93.31 56 ILE B N 1
ATOM 2820 C CA . ILE B 1 56 ? -3.75 -0.312 1.632 1 93.31 56 ILE B CA 1
ATOM 2821 C C . ILE B 1 56 ? -4.316 -1.24 0.56 1 93.31 56 ILE B C 1
ATOM 2823 O O . ILE B 1 56 ? -4.551 -2.424 0.815 1 93.31 56 ILE B O 1
ATOM 2827 N N . GLU B 1 57 ? -4.57 -0.621 -0.568 1 94.25 57 GLU B N 1
ATOM 2828 C CA . GLU B 1 57 ? -5.082 -1.419 -1.678 1 94.25 57 GLU B CA 1
ATOM 2829 C C . GLU B 1 57 ? -3.979 -1.746 -2.678 1 94.25 57 GLU B C 1
ATOM 2831 O O . GLU B 1 57 ? -3.234 -0.859 -3.102 1 94.25 57 GLU B O 1
ATOM 2836 N N . VAL B 1 58 ? -3.879 -3.033 -3.033 1 95.19 58 VAL B N 1
ATOM 2837 C CA . VAL B 1 58 ? -2.855 -3.477 -3.975 1 95.19 58 VAL B CA 1
ATOM 2838 C C . VAL B 1 58 ? -3.373 -4.668 -4.777 1 95.19 58 VAL B C 1
ATOM 2840 O O . VAL B 1 58 ? -4.113 -5.504 -4.254 1 95.19 58 VAL B O 1
ATOM 2843 N N . SER B 1 59 ? -2.992 -4.613 -6.07 1 96.38 59 SER B N 1
ATOM 2844 C CA . SER B 1 59 ? -3.32 -5.797 -6.859 1 96.38 59 SER B CA 1
ATOM 2845 C C . SER B 1 59 ? -2.672 -7.047 -6.273 1 96.38 59 SER B C 1
ATOM 2847 O O . SER B 1 59 ? -1.521 -7.008 -5.832 1 96.38 59 SER B O 1
ATOM 2849 N N . GLY B 1 60 ? -3.508 -8.148 -6.277 1 96.81 60 GLY B N 1
ATOM 2850 C CA . GLY B 1 60 ? -3.02 -9.352 -5.633 1 96.81 60 GLY B CA 1
ATOM 2851 C C . GLY B 1 60 ? -3.477 -10.625 -6.324 1 96.81 60 GLY B C 1
ATOM 2852 O O . GLY B 1 60 ? -3.428 -10.719 -7.555 1 96.81 60 GLY B O 1
ATOM 2853 N N . GLY B 1 61 ? -3.867 -11.602 -5.461 1 96.88 61 GLY B N 1
ATOM 2854 C CA . GLY B 1 61 ? -4.109 -12.938 -5.973 1 96.88 61 GLY B CA 1
ATOM 2855 C C . GLY B 1 61 ? -2.865 -13.805 -5.988 1 96.88 61 GLY B C 1
ATOM 2856 O O . GLY B 1 61 ? -1.808 -13.375 -6.457 1 96.88 61 GLY B O 1
ATOM 2857 N N . SER B 1 62 ? -3.074 -15.008 -5.496 1 97.06 62 SER B N 1
ATOM 2858 C CA . SER B 1 62 ? -1.93 -15.891 -5.297 1 97.06 62 SER B CA 1
ATOM 2859 C C . SER B 1 62 ? -1.158 -16.094 -6.598 1 97.06 62 SER B C 1
ATOM 2861 O O . SER B 1 62 ? 0.041 -15.82 -6.664 1 97.06 62 SER B O 1
ATOM 2863 N N . ALA B 1 63 ? -1.789 -16.547 -7.625 1 98.38 63 ALA B N 1
ATOM 2864 C CA . ALA B 1 63 ? -1.118 -16.797 -8.898 1 98.38 63 ALA B CA 1
ATOM 2865 C C . ALA B 1 63 ? -0.613 -15.492 -9.516 1 98.38 63 ALA B C 1
ATOM 2867 O O . ALA B 1 63 ? 0.451 -15.461 -10.133 1 98.38 63 ALA B O 1
ATOM 2868 N N . GLY B 1 64 ? -1.427 -14.445 -9.406 1 98.12 64 GLY B N 1
ATOM 2869 C CA . GLY B 1 64 ? -0.973 -13.141 -9.859 1 98.12 64 GLY B CA 1
ATOM 2870 C C . GLY B 1 64 ? 0.308 -12.688 -9.18 1 98.12 64 GLY B C 1
ATOM 2871 O O . GLY B 1 64 ? 1.22 -12.18 -9.844 1 98.12 64 GLY B O 1
ATOM 2872 N N . ASN B 1 65 ? 0.395 -12.82 -7.879 1 98.25 65 ASN B N 1
ATOM 2873 C CA . ASN B 1 65 ? 1.605 -12.492 -7.133 1 98.25 65 ASN B CA 1
ATOM 2874 C C . ASN B 1 65 ? 2.797 -13.32 -7.609 1 98.25 65 ASN B C 1
ATOM 2876 O O . ASN B 1 65 ? 3.906 -12.797 -7.742 1 98.25 65 ASN B O 1
ATOM 2880 N N . THR B 1 66 ? 2.576 -14.609 -7.844 1 98.75 66 THR B N 1
ATOM 2881 C CA . THR B 1 66 ? 3.627 -15.5 -8.32 1 98.75 66 THR B CA 1
ATOM 2882 C C . THR B 1 66 ? 4.172 -15.031 -9.664 1 98.75 66 THR B C 1
ATOM 2884 O O . THR B 1 66 ? 5.387 -14.984 -9.867 1 98.75 66 THR B O 1
ATOM 2887 N N . MET B 1 67 ? 3.291 -14.641 -10.57 1 98.75 67 MET B N 1
ATOM 2888 C CA . MET B 1 67 ? 3.719 -14.18 -11.891 1 98.75 67 MET B CA 1
ATOM 2889 C C . MET B 1 67 ? 4.484 -12.867 -11.781 1 98.75 67 MET B C 1
ATOM 2891 O O . MET B 1 67 ? 5.453 -12.641 -12.508 1 98.75 67 MET B O 1
ATOM 2895 N N . ALA B 1 68 ? 3.996 -12 -10.906 1 98 68 ALA B N 1
ATOM 2896 C CA . ALA B 1 68 ? 4.734 -10.766 -10.672 1 98 68 ALA B CA 1
ATOM 2897 C C . ALA B 1 68 ? 6.145 -11.047 -10.172 1 98 68 ALA B C 1
ATOM 2899 O O . ALA B 1 68 ? 7.098 -10.367 -10.555 1 98 68 ALA B O 1
ATOM 2900 N N . GLY B 1 69 ? 6.277 -12.031 -9.312 1 98.38 69 GLY B N 1
ATOM 2901 C CA . GLY B 1 69 ? 7.59 -12.453 -8.844 1 98.38 69 GLY B CA 1
ATOM 2902 C C . GLY B 1 69 ? 8.477 -12.977 -9.961 1 98.38 69 GLY B C 1
ATOM 2903 O O . GLY B 1 69 ? 9.656 -12.633 -10.031 1 98.38 69 GLY B O 1
ATOM 2904 N N . ILE B 1 70 ? 7.93 -13.797 -10.805 1 98.62 70 ILE B N 1
ATOM 2905 C CA . ILE B 1 70 ? 8.672 -14.336 -11.938 1 98.62 70 ILE B CA 1
ATOM 2906 C C . ILE B 1 70 ? 9.195 -13.195 -12.805 1 98.62 70 ILE B C 1
ATOM 2908 O O . ILE B 1 70 ? 10.367 -13.188 -13.195 1 98.62 70 ILE B O 1
ATOM 2912 N N . ALA B 1 71 ? 8.312 -12.242 -13.062 1 98.19 71 ALA B N 1
ATOM 2913 C CA . ALA B 1 71 ? 8.703 -11.086 -13.875 1 98.19 71 ALA B CA 1
ATOM 2914 C C . ALA B 1 71 ? 9.812 -10.297 -13.195 1 98.19 71 ALA B C 1
ATOM 2916 O O . ALA B 1 71 ? 10.766 -9.867 -13.852 1 98.19 71 ALA B O 1
ATOM 2917 N N . SER B 1 72 ? 9.734 -10.117 -11.914 1 97.19 72 SER B N 1
ATOM 2918 C CA . SER B 1 72 ? 10.719 -9.352 -11.148 1 97.19 72 SER B CA 1
ATOM 2919 C C . SER B 1 72 ? 12.086 -10.023 -11.188 1 97.19 72 SER B C 1
ATOM 2921 O O . SER B 1 72 ? 13.117 -9.352 -11.062 1 97.19 72 SER B O 1
ATOM 2923 N N . LEU B 1 73 ? 12.102 -11.281 -11.359 1 97.81 73 LEU B N 1
ATOM 2924 C CA . LEU B 1 73 ? 13.328 -12.062 -11.438 1 97.81 73 LEU B CA 1
ATOM 2925 C C . LEU B 1 73 ? 13.898 -12.039 -12.852 1 97.81 73 LEU B C 1
ATOM 2927 O O . LEU B 1 73 ? 15.008 -12.531 -13.086 1 97.81 73 LEU B O 1
ATOM 2931 N N . GLY B 1 74 ? 13.141 -11.484 -13.797 1 97.19 74 GLY B N 1
ATOM 2932 C CA . GLY B 1 74 ? 13.578 -11.422 -15.18 1 97.19 74 GLY B CA 1
ATOM 2933 C C . GLY B 1 74 ? 13.016 -12.531 -16.047 1 97.19 74 GLY B C 1
ATOM 2934 O O . GLY B 1 74 ? 13.453 -12.734 -17.172 1 97.19 74 GLY B O 1
ATOM 2935 N N . GLY B 1 75 ? 12.086 -13.312 -15.477 1 98.19 75 GLY B N 1
ATOM 2936 C CA . GLY B 1 75 ? 11.438 -14.375 -16.234 1 98.19 75 GLY B CA 1
ATOM 2937 C C . GLY B 1 75 ? 10.266 -13.891 -17.062 1 98.19 75 GLY B C 1
ATOM 2938 O O . GLY B 1 75 ? 9.852 -12.734 -16.953 1 98.19 75 GLY B O 1
ATOM 2939 N N . ARG B 1 76 ? 9.836 -14.781 -17.953 1 98.25 76 ARG B N 1
ATOM 2940 C CA . ARG B 1 76 ? 8.68 -14.508 -18.797 1 98.25 76 ARG B CA 1
ATOM 2941 C C . ARG B 1 76 ? 7.434 -15.211 -18.281 1 98.25 76 ARG B C 1
ATOM 2943 O O . ARG B 1 76 ? 7.266 -16.422 -18.484 1 98.25 76 ARG B O 1
ATOM 2950 N N . GLY B 1 77 ? 6.539 -14.445 -17.625 1 98.69 77 GLY B N 1
ATOM 2951 C CA . GLY B 1 77 ? 5.312 -14.977 -17.062 1 98.69 77 GLY B CA 1
ATOM 2952 C C . GLY B 1 77 ? 4.07 -14.539 -17.812 1 98.69 77 GLY B C 1
ATOM 2953 O O . GLY B 1 77 ? 4.031 -13.445 -18.375 1 98.69 77 GLY B O 1
ATOM 2954 N N . ALA B 1 78 ? 3.074 -15.375 -17.797 1 98.88 78 ALA B N 1
ATOM 2955 C CA . ALA B 1 78 ? 1.731 -15.062 -18.266 1 98.88 78 ALA B CA 1
ATOM 2956 C C . ALA B 1 78 ? 0.678 -15.422 -17.219 1 98.88 78 ALA B C 1
ATOM 2958 O O . ALA B 1 78 ? 0.931 -16.234 -16.328 1 98.88 78 ALA B O 1
ATOM 2959 N N . TYR B 1 79 ? -0.463 -14.75 -17.359 1 98.81 79 TYR B N 1
ATOM 2960 C CA . TYR B 1 79 ? -1.486 -14.922 -16.328 1 98.81 79 TYR B CA 1
ATOM 2961 C C . TYR B 1 79 ? -2.869 -15.062 -16.953 1 98.81 79 TYR B C 1
ATOM 2963 O O . TYR B 1 79 ? -3.195 -14.359 -17.922 1 98.81 79 TYR B O 1
ATOM 2971 N N . ILE B 1 80 ? -3.627 -15.977 -16.469 1 98.75 80 ILE B N 1
ATOM 2972 C CA . ILE B 1 80 ? -5.035 -16.156 -16.797 1 98.75 80 ILE B CA 1
ATOM 2973 C C . ILE B 1 80 ? -5.891 -15.977 -15.547 1 98.75 80 ILE B C 1
ATOM 2975 O O . ILE B 1 80 ? -5.727 -16.703 -14.57 1 98.75 80 ILE B O 1
ATOM 2979 N N . GLY B 1 81 ? -6.711 -15.086 -15.516 1 98.12 81 GLY B N 1
ATOM 2980 C CA . GLY B 1 81 ? -7.641 -14.75 -14.453 1 98.12 81 GLY B CA 1
ATOM 2981 C C . GLY B 1 81 ? -8.727 -13.789 -14.883 1 98.12 81 GLY B C 1
ATOM 2982 O O . GLY B 1 81 ? -8.578 -13.078 -15.883 1 98.12 81 GLY B O 1
ATOM 2983 N N . LYS B 1 82 ? -9.828 -13.781 -14.133 1 97.44 82 LYS B N 1
ATOM 2984 C CA . LYS B 1 82 ? -10.984 -12.992 -14.555 1 97.44 82 LYS B CA 1
ATOM 2985 C C . LYS B 1 82 ? -11.172 -11.773 -13.648 1 97.44 82 LYS B C 1
ATOM 2987 O O . LYS B 1 82 ? -11.125 -11.891 -12.422 1 97.44 82 LYS B O 1
ATOM 2992 N N . VAL B 1 83 ? -11.305 -10.625 -14.25 1 97.88 83 VAL B N 1
ATOM 2993 C CA . VAL B 1 83 ? -11.734 -9.398 -13.57 1 97.88 83 VAL B CA 1
ATOM 2994 C C . VAL B 1 83 ? -13.008 -8.867 -14.219 1 97.88 83 VAL B C 1
ATOM 2996 O O . VAL B 1 83 ? -13.414 -9.344 -15.289 1 97.88 83 VAL B O 1
ATOM 2999 N N . HIS B 1 84 ? -13.695 -7.953 -13.508 1 97.5 84 HIS B N 1
ATOM 3000 C CA . HIS B 1 84 ? -14.789 -7.184 -14.086 1 97.5 84 HIS B CA 1
ATOM 3001 C C . HIS B 1 84 ? -14.273 -5.891 -14.719 1 97.5 84 HIS B C 1
ATOM 3003 O O . HIS B 1 84 ? -13.156 -5.457 -14.438 1 97.5 84 HIS B O 1
ATOM 3009 N N . GLY B 1 85 ? -15.039 -5.277 -15.672 1 95.62 85 GLY B N 1
ATOM 3010 C CA . GLY B 1 85 ? -14.68 -4.02 -16.297 1 95.62 85 GLY B CA 1
ATOM 3011 C C . GLY B 1 85 ? -14.859 -2.82 -15.391 1 95.62 85 GLY B C 1
ATOM 3012 O O . GLY B 1 85 ? -15.188 -1.725 -15.859 1 95.62 85 GLY B O 1
ATOM 3013 N N . ASP B 1 86 ? -14.812 -2.99 -14.133 1 93.69 86 ASP B N 1
ATOM 3014 C CA . ASP B 1 86 ? -14.938 -1.896 -13.172 1 93.69 86 ASP B CA 1
ATOM 3015 C C . ASP B 1 86 ? -13.57 -1.297 -12.844 1 93.69 86 ASP B C 1
ATOM 3017 O O . ASP B 1 86 ? -12.562 -1.672 -13.445 1 93.69 86 ASP B O 1
ATOM 3021 N N . GLN B 1 87 ? -13.492 -0.311 -11.969 1 90.88 87 GLN B N 1
ATOM 3022 C CA . GLN B 1 87 ? -12.266 0.415 -11.641 1 90.88 87 GLN B CA 1
ATOM 3023 C C . GLN B 1 87 ? -11.203 -0.527 -11.094 1 90.88 87 GLN B C 1
ATOM 3025 O O . GLN B 1 87 ? -10.039 -0.449 -11.492 1 90.88 87 GLN B O 1
ATOM 3030 N N . LEU B 1 88 ? -11.633 -1.389 -10.219 1 93.75 88 LEU B N 1
ATOM 3031 C CA . LEU B 1 88 ? -10.68 -2.326 -9.633 1 93.75 88 LEU B CA 1
ATOM 3032 C C . LEU B 1 88 ? -10.125 -3.273 -10.688 1 93.75 88 LEU B C 1
ATOM 3034 O O . LEU B 1 88 ? -8.945 -3.631 -10.648 1 93.75 88 LEU B O 1
ATOM 3038 N N . GLY B 1 89 ? -11.031 -3.67 -11.562 1 96.56 89 GLY B N 1
ATOM 3039 C CA . GLY B 1 89 ? -10.57 -4.496 -12.672 1 96.56 89 GLY B CA 1
ATOM 3040 C C . GLY B 1 89 ? -9.555 -3.799 -13.555 1 96.56 89 GLY B C 1
ATOM 3041 O O . GLY B 1 89 ? -8.578 -4.41 -13.992 1 96.56 89 GLY B O 1
ATOM 3042 N N . GLN B 1 90 ? -9.773 -2.555 -13.812 1 94.94 90 GLN B N 1
ATOM 3043 C CA . GLN B 1 90 ? -8.836 -1.77 -14.609 1 94.94 90 GLN B CA 1
ATOM 3044 C C . GLN B 1 90 ? -7.496 -1.617 -13.898 1 94.94 90 GLN B C 1
ATOM 3046 O O . GLN B 1 90 ? -6.441 -1.7 -14.523 1 94.94 90 GLN B O 1
ATOM 3051 N N . VAL B 1 91 ? -7.57 -1.394 -12.633 1 94.5 91 VAL B N 1
ATOM 3052 C CA . VAL B 1 91 ? -6.363 -1.271 -11.82 1 94.5 91 VAL B CA 1
ATOM 3053 C C . VAL B 1 91 ? -5.578 -2.58 -11.859 1 94.5 91 VAL B C 1
ATOM 3055 O O . VAL B 1 91 ? -4.363 -2.576 -12.07 1 94.5 91 VAL B O 1
ATOM 3058 N N . PHE B 1 92 ? -6.223 -3.658 -11.695 1 97.88 92 PHE B N 1
ATOM 3059 C CA . PHE B 1 92 ? -5.57 -4.961 -11.734 1 97.88 92 PHE B CA 1
ATOM 3060 C C . PHE B 1 92 ? -4.879 -5.184 -13.07 1 97.88 92 PHE B C 1
ATOM 3062 O O . PHE B 1 92 ? -3.721 -5.602 -13.117 1 97.88 92 PHE B O 1
ATOM 3069 N N . ARG B 1 93 ? -5.609 -4.918 -14.133 1 97.81 93 ARG B N 1
ATOM 3070 C CA . ARG B 1 93 ? -5.082 -5.113 -15.484 1 97.81 93 ARG B CA 1
ATOM 3071 C C . ARG B 1 93 ? -3.85 -4.25 -15.719 1 97.81 93 ARG B C 1
ATOM 3073 O O . ARG B 1 93 ? -2.844 -4.723 -16.25 1 97.81 93 ARG B O 1
ATOM 3080 N N . HIS B 1 94 ? -3.996 -3.055 -15.289 1 96.81 94 HIS B N 1
ATOM 3081 C CA . HIS B 1 94 ? -2.848 -2.164 -15.406 1 96.81 94 HIS B CA 1
ATOM 3082 C C . HIS B 1 94 ? -1.646 -2.715 -14.641 1 96.81 94 HIS B C 1
ATOM 3084 O O . HIS B 1 94 ? -0.553 -2.836 -15.203 1 96.81 94 HIS B O 1
ATOM 3090 N N . ASP B 1 95 ? -1.819 -3.064 -13.461 1 97.19 95 ASP B N 1
ATOM 3091 C CA . ASP B 1 95 ? -0.724 -3.42 -12.562 1 97.19 95 ASP B CA 1
ATOM 3092 C C . ASP B 1 95 ? -0.016 -4.688 -13.031 1 97.19 95 ASP B C 1
ATOM 3094 O O . ASP B 1 95 ? 1.215 -4.754 -13.031 1 97.19 95 ASP B O 1
ATOM 3098 N N . ILE B 1 96 ? -0.755 -5.684 -13.367 1 98.06 96 ILE B N 1
ATOM 3099 C CA . ILE B 1 96 ? -0.152 -6.961 -13.734 1 98.06 96 ILE B CA 1
ATOM 3100 C C . ILE B 1 96 ? 0.641 -6.805 -15.031 1 98.06 96 ILE B C 1
ATOM 3102 O O . ILE B 1 96 ? 1.721 -7.383 -15.18 1 98.06 96 ILE B O 1
ATOM 3106 N N . ARG B 1 97 ? 0.139 -6.031 -15.969 1 97.94 97 ARG B N 1
ATOM 3107 C CA . ARG B 1 97 ? 0.859 -5.766 -17.219 1 97.94 97 ARG B CA 1
ATOM 3108 C C . ARG B 1 97 ? 2.092 -4.906 -16.953 1 97.94 97 ARG B C 1
ATOM 3110 O O . ARG B 1 97 ? 3.16 -5.164 -17.516 1 97.94 97 ARG B O 1
ATOM 3117 N N . ALA B 1 98 ? 1.927 -3.967 -16.094 1 96.25 98 ALA B N 1
ATOM 3118 C CA . ALA B 1 98 ? 3.039 -3.078 -15.766 1 96.25 98 ALA B CA 1
ATOM 3119 C C . ALA B 1 98 ? 4.16 -3.844 -15.07 1 96.25 98 ALA B C 1
ATOM 3121 O O . ALA B 1 98 ? 5.328 -3.451 -15.148 1 96.25 98 ALA B O 1
ATOM 3122 N N . ALA B 1 99 ? 3.865 -4.938 -14.422 1 96.19 99 ALA B N 1
ATOM 3123 C CA . ALA B 1 99 ? 4.855 -5.785 -13.758 1 96.19 99 ALA B CA 1
ATOM 3124 C C . ALA B 1 99 ? 5.637 -6.613 -14.773 1 96.19 99 ALA B C 1
ATOM 3126 O O . ALA B 1 99 ? 6.621 -7.266 -14.43 1 96.19 99 ALA B O 1
ATOM 3127 N N . GLY B 1 100 ? 5.199 -6.617 -16.016 1 97.19 100 GLY B N 1
ATOM 3128 C CA . GLY B 1 100 ? 5.871 -7.371 -17.062 1 97.19 100 GLY B CA 1
ATOM 3129 C C . GLY B 1 100 ? 5.25 -8.734 -17.312 1 97.19 100 GLY B C 1
ATOM 3130 O O . GLY B 1 100 ? 5.891 -9.617 -17.875 1 97.19 100 GLY B O 1
ATOM 3131 N N . VAL B 1 101 ? 4.02 -8.922 -16.859 1 98.56 101 VAL B N 1
ATOM 3132 C CA . VAL B 1 101 ? 3.324 -10.195 -17.016 1 98.56 101 VAL B CA 1
ATOM 3133 C C . VAL B 1 101 ? 2.348 -10.109 -18.188 1 98.56 101 VAL B C 1
ATOM 3135 O O . VAL B 1 101 ? 1.601 -9.133 -18.312 1 98.56 101 VAL B O 1
ATOM 3138 N N . HIS B 1 102 ? 2.412 -11.078 -19.078 1 98.69 102 HIS B N 1
ATOM 3139 C CA . HIS B 1 102 ? 1.443 -11.156 -20.172 1 98.69 102 HIS B CA 1
ATOM 3140 C C . HIS B 1 102 ? 0.044 -11.453 -19.641 1 98.69 102 HIS B C 1
ATOM 3142 O O . HIS B 1 102 ? -0.159 -12.43 -18.906 1 98.69 102 HIS B O 1
ATOM 3148 N N . PHE B 1 103 ? -0.884 -10.594 -19.906 1 98.56 103 PHE B N 1
ATOM 3149 C CA . PHE B 1 103 ? -2.252 -10.758 -19.422 1 98.56 103 PHE B CA 1
ATOM 3150 C C . PHE B 1 103 ? -3.25 -10.273 -20.469 1 98.56 103 PHE B C 1
ATOM 3152 O O . PHE B 1 103 ? -3.377 -9.07 -20.703 1 98.56 103 PHE B O 1
ATOM 3159 N N . GLU B 1 104 ? -4.055 -11.219 -21.016 1 97.25 104 GLU B N 1
ATOM 3160 C CA . GLU B 1 104 ? -4.961 -10.852 -22.094 1 97.25 104 GLU B CA 1
ATOM 3161 C C . GLU B 1 104 ? -6.363 -11.398 -21.859 1 97.25 104 GLU B C 1
ATOM 3163 O O . GLU B 1 104 ? -7.219 -11.344 -22.75 1 97.25 104 GLU B O 1
ATOM 3168 N N . THR B 1 105 ? -6.594 -12.008 -20.688 1 97.31 105 THR B N 1
ATOM 3169 C CA . THR B 1 105 ? -7.938 -12.492 -20.391 1 97.31 105 THR B CA 1
ATOM 3170 C C . THR B 1 105 ? -8.953 -11.359 -20.484 1 97.31 105 THR B C 1
ATOM 3172 O O . THR B 1 105 ? -8.773 -10.312 -19.859 1 97.31 105 THR B O 1
ATOM 3175 N N . ALA B 1 106 ? -10.016 -11.555 -21.156 1 95.62 106 ALA B N 1
ATOM 3176 C CA . ALA B 1 106 ? -11.023 -10.508 -21.312 1 95.62 106 ALA B CA 1
ATOM 3177 C C . ALA B 1 106 ? -11.758 -10.25 -20 1 95.62 106 ALA B C 1
ATOM 3179 O O . ALA B 1 106 ? -12.07 -11.18 -19.266 1 95.62 106 ALA B O 1
ATOM 3180 N N . ALA B 1 107 ? -12.023 -8.977 -19.766 1 95.69 107 ALA B N 1
ATOM 3181 C CA . ALA B 1 107 ? -12.82 -8.609 -18.594 1 95.69 107 ALA B CA 1
ATOM 3182 C C . ALA B 1 107 ? -14.281 -9 -18.781 1 95.69 107 ALA B C 1
ATOM 3184 O O . ALA B 1 107 ? -14.789 -9.008 -19.906 1 95.69 107 ALA B O 1
ATOM 3185 N N . GLY B 1 108 ? -14.875 -9.352 -17.719 1 93.12 108 GLY B N 1
ATOM 3186 C CA . GLY B 1 108 ? -16.312 -9.5 -17.766 1 93.12 108 GLY B CA 1
ATOM 3187 C C . GLY B 1 108 ? -17.047 -8.172 -17.75 1 93.12 108 GLY B C 1
ATOM 3188 O O . GLY B 1 108 ? -16.5 -7.16 -17.312 1 93.12 108 GLY B O 1
ATOM 3189 N N . HIS B 1 109 ? -18.266 -8.117 -18.312 1 89.81 109 HIS B N 1
ATOM 3190 C CA . HIS B 1 109 ? -19.031 -6.883 -18.312 1 89.81 109 HIS B CA 1
ATOM 3191 C C . HIS B 1 109 ? -20.391 -7.074 -17.641 1 89.81 109 HIS B C 1
ATOM 3193 O O . HIS B 1 109 ? -21.125 -6.105 -17.422 1 89.81 109 HIS B O 1
ATOM 3199 N N . GLY B 1 110 ? -20.672 -8.289 -17.25 1 86.06 110 GLY B N 1
ATOM 3200 C CA . GLY B 1 110 ? -21.859 -8.617 -16.469 1 86.06 110 GLY B CA 1
ATOM 3201 C C . GLY B 1 110 ? -21.547 -9.414 -15.211 1 86.06 110 GLY B C 1
ATOM 3202 O O . GLY B 1 110 ? -20.406 -9.828 -15 1 86.06 110 GLY B O 1
ATOM 3203 N N . GLY B 1 111 ? -22.375 -9.266 -14.258 1 90.12 111 GLY B N 1
ATOM 3204 C CA . GLY B 1 111 ? -22.219 -10.094 -13.078 1 90.12 111 GLY B CA 1
ATOM 3205 C C . GLY B 1 111 ? -21.578 -9.352 -11.914 1 90.12 111 GLY B C 1
ATOM 3206 O O . GLY B 1 111 ? -21.781 -8.148 -11.75 1 90.12 111 GLY B O 1
ATOM 3207 N N . ALA B 1 112 ? -20.844 -10.109 -11.133 1 93.25 112 ALA B N 1
ATOM 3208 C CA . ALA B 1 112 ? -20.281 -9.578 -9.891 1 93.25 112 ALA B CA 1
ATOM 3209 C C . ALA B 1 112 ? -19.062 -8.695 -10.164 1 93.25 112 ALA B C 1
ATOM 3211 O O . ALA B 1 112 ? -18.375 -8.867 -11.172 1 93.25 112 ALA B O 1
ATOM 3212 N N . PRO B 1 113 ? -18.812 -7.703 -9.289 1 95.75 113 PRO B N 1
ATOM 3213 C CA . PRO B 1 113 ? -17.641 -6.84 -9.422 1 95.75 113 PRO B CA 1
ATOM 3214 C C . PRO B 1 113 ? -16.328 -7.605 -9.266 1 95.75 113 PRO B C 1
ATOM 3216 O O . PRO B 1 113 ? -16.328 -8.789 -8.922 1 95.75 113 PRO B O 1
ATOM 3219 N N . THR B 1 114 ? -15.219 -6.961 -9.648 1 96.81 114 THR B N 1
ATOM 3220 C CA . THR B 1 114 ? -13.891 -7.516 -9.43 1 96.81 114 THR B CA 1
ATOM 3221 C C . THR B 1 114 ? -13.727 -7.988 -7.988 1 96.81 114 THR B C 1
ATOM 3223 O O . THR B 1 114 ? -14.172 -7.316 -7.055 1 96.81 114 THR B O 1
ATOM 3226 N N . ALA B 1 115 ? -13.047 -9.102 -7.832 1 97.44 115 ALA B N 1
ATOM 3227 C CA . ALA B 1 115 ? -12.852 -9.75 -6.539 1 97.44 115 ALA B CA 1
ATOM 3228 C C . ALA B 1 115 ? -11.977 -8.898 -5.629 1 97.44 115 ALA B C 1
ATOM 3230 O O . ALA B 1 115 ? -11.102 -8.172 -6.102 1 97.44 115 ALA B O 1
ATOM 3231 N N . ARG B 1 116 ? -12.25 -9.023 -4.316 1 96.81 116 ARG B N 1
ATOM 3232 C CA . ARG B 1 116 ? -11.445 -8.375 -3.287 1 96.81 116 ARG B CA 1
ATOM 3233 C C . ARG B 1 116 ? -11.133 -9.336 -2.146 1 96.81 116 ARG B C 1
ATOM 3235 O O . ARG B 1 116 ? -11.953 -10.188 -1.802 1 96.81 116 ARG B O 1
ATOM 3242 N N . CYS B 1 117 ? -9.984 -9.18 -1.648 1 97.75 117 CYS B N 1
ATOM 3243 C CA . CYS B 1 117 ? -9.602 -9.906 -0.445 1 97.75 117 CYS B CA 1
ATOM 3244 C C . CYS B 1 117 ? -9.266 -8.945 0.693 1 97.75 117 CYS B C 1
ATOM 3246 O O . CYS B 1 117 ? -8.344 -8.141 0.582 1 97.75 117 CYS B O 1
ATOM 3248 N N . LEU B 1 118 ? -10.086 -8.992 1.763 1 97.81 118 LEU B N 1
ATOM 3249 C CA . LEU B 1 118 ? -9.82 -8.219 2.971 1 97.81 118 LEU B CA 1
ATOM 3250 C C . LEU B 1 118 ? -8.836 -8.953 3.877 1 97.81 118 LEU B C 1
ATOM 3252 O O . LEU B 1 118 ? -9.172 -9.984 4.457 1 97.81 118 LEU B O 1
ATOM 3256 N N . ILE B 1 119 ? -7.629 -8.438 3.973 1 97.25 119 ILE B N 1
ATOM 3257 C CA . ILE B 1 119 ? -6.543 -9.094 4.688 1 97.25 119 ILE B CA 1
ATOM 3258 C C . ILE B 1 119 ? -6.242 -8.344 5.98 1 97.25 119 ILE B C 1
ATOM 3260 O O . ILE B 1 119 ? -5.922 -7.152 5.949 1 97.25 119 ILE B O 1
ATOM 3264 N N . LEU B 1 120 ? -6.363 -9.031 7.086 1 97.12 120 LEU B N 1
ATOM 3265 C CA . LEU B 1 120 ? -6.059 -8.492 8.406 1 97.12 120 LEU B CA 1
ATOM 3266 C C . LEU B 1 120 ? -4.746 -9.07 8.938 1 97.12 120 LEU B C 1
ATOM 3268 O O . LEU B 1 120 ? -4.613 -10.281 9.094 1 97.12 120 LEU B O 1
ATOM 3272 N N . VAL B 1 121 ? -3.805 -8.227 9.156 1 94.88 121 VAL B N 1
ATOM 3273 C CA . VAL B 1 121 ? -2.484 -8.633 9.633 1 94.88 121 VAL B CA 1
ATOM 3274 C C . VAL B 1 121 ? -2.354 -8.312 11.117 1 94.88 121 VAL B C 1
ATOM 3276 O O . VAL B 1 121 ? -2.465 -7.156 11.523 1 94.88 121 VAL B O 1
ATOM 3279 N N . THR B 1 122 ? -2.086 -9.266 11.93 1 95.38 122 THR B N 1
ATOM 3280 C CA . THR B 1 122 ? -1.945 -9.086 13.367 1 95.38 122 THR B CA 1
ATOM 3281 C C . THR B 1 122 ? -0.509 -8.719 13.734 1 95.38 122 THR B C 1
ATOM 3283 O O . THR B 1 122 ? 0.39 -8.805 12.891 1 95.38 122 THR B O 1
ATOM 3286 N N . PRO B 1 123 ? -0.251 -8.289 14.961 1 90.38 123 PRO B N 1
ATOM 3287 C CA . PRO B 1 123 ? 1.074 -7.809 15.352 1 90.38 123 PRO B CA 1
ATOM 3288 C C . PRO B 1 123 ? 2.164 -8.859 15.164 1 90.38 123 PRO B C 1
ATOM 3290 O O . PRO B 1 123 ? 3.332 -8.516 14.969 1 90.38 123 PRO B O 1
ATOM 3293 N N . ASP B 1 124 ? 1.796 -10.109 15.18 1 91.81 124 ASP B N 1
ATOM 3294 C CA . ASP B 1 124 ? 2.77 -11.172 14.938 1 91.81 124 ASP B CA 1
ATOM 3295 C C . ASP B 1 124 ? 2.973 -11.398 13.438 1 91.81 124 ASP B C 1
ATOM 3297 O O . ASP B 1 124 ? 3.529 -12.422 13.031 1 91.81 124 ASP B O 1
ATOM 3301 N N . ALA B 1 125 ? 2.441 -10.555 12.594 1 91.25 125 ALA B N 1
ATOM 3302 C CA . ALA B 1 125 ? 2.641 -10.484 11.148 1 91.25 125 ALA B CA 1
ATOM 3303 C C . ALA B 1 125 ? 1.84 -11.57 10.43 1 91.25 125 ALA B C 1
ATOM 3305 O O . ALA B 1 125 ? 2.045 -11.812 9.242 1 91.25 125 ALA B O 1
ATOM 3306 N N . GLN B 1 126 ? 0.989 -12.234 11.18 1 93.12 126 GLN B N 1
ATOM 3307 C CA . GLN B 1 126 ? 0.178 -13.273 10.547 1 93.12 126 GLN B CA 1
ATOM 3308 C C . GLN B 1 126 ? -0.985 -12.664 9.773 1 93.12 126 GLN B C 1
ATOM 3310 O O . GLN B 1 126 ? -1.657 -11.75 10.258 1 93.12 126 GLN B O 1
ATOM 3315 N N . ARG B 1 127 ? -1.196 -13.211 8.602 1 93.56 127 ARG B N 1
ATOM 3316 C CA . ARG B 1 127 ? -2.283 -12.727 7.762 1 93.56 127 ARG B CA 1
ATOM 3317 C C . ARG B 1 127 ? -3.533 -13.578 7.934 1 93.56 127 ARG B C 1
ATOM 3319 O O . ARG B 1 127 ? -3.445 -14.805 8.023 1 93.56 127 ARG B O 1
ATOM 3326 N N . SER B 1 128 ? -4.715 -12.969 8.047 1 96.06 128 SER B N 1
ATOM 3327 C CA . SER B 1 128 ? -6.031 -13.594 7.977 1 96.06 128 SER B CA 1
ATOM 3328 C C . SER B 1 128 ? -6.848 -13.031 6.816 1 96.06 128 SER B C 1
ATOM 3330 O O . SER B 1 128 ? -7.102 -11.828 6.75 1 96.06 128 SER B O 1
ATOM 3332 N N . MET B 1 129 ? -7.266 -13.906 5.965 1 95.88 129 MET B N 1
ATOM 3333 C CA . MET B 1 129 ? -7.82 -13.453 4.695 1 95.88 129 MET B CA 1
ATOM 3334 C C . MET B 1 129 ? -9.32 -13.727 4.625 1 95.88 129 MET B C 1
ATOM 3336 O O . MET B 1 129 ? -9.781 -14.789 5.043 1 95.88 129 MET B O 1
ATOM 3340 N N . ASN B 1 130 ? -10.086 -12.789 4.16 1 97.44 130 ASN B N 1
ATOM 3341 C CA . ASN B 1 130 ? -11.508 -12.875 3.84 1 97.44 130 ASN B CA 1
ATOM 3342 C C . ASN B 1 130 ? -11.781 -12.484 2.389 1 97.44 130 ASN B C 1
ATOM 3344 O O . ASN B 1 130 ? -11.797 -11.297 2.053 1 97.44 130 ASN B O 1
ATOM 3348 N N . THR B 1 131 ? -12.102 -13.461 1.598 1 96.31 131 THR B N 1
ATOM 3349 C CA . THR B 1 131 ? -12.094 -13.234 0.156 1 96.31 131 THR B CA 1
ATOM 3350 C C . THR B 1 131 ? -13.508 -13.258 -0.406 1 96.31 131 THR B C 1
ATOM 3352 O O . THR B 1 131 ? -14.234 -14.242 -0.246 1 96.31 131 THR B O 1
ATOM 3355 N N . PHE B 1 132 ? -13.906 -12.195 -1.026 1 97.38 132 PHE B N 1
ATOM 3356 C CA . PHE B 1 132 ? -15.055 -12.148 -1.921 1 97.38 132 PHE B CA 1
ATOM 3357 C C . PHE B 1 132 ? -14.633 -12.422 -3.359 1 97.38 132 PHE B C 1
ATOM 3359 O O . PHE B 1 132 ? -13.961 -11.602 -3.982 1 97.38 132 PHE B O 1
ATOM 3366 N N . LEU B 1 133 ? -15.039 -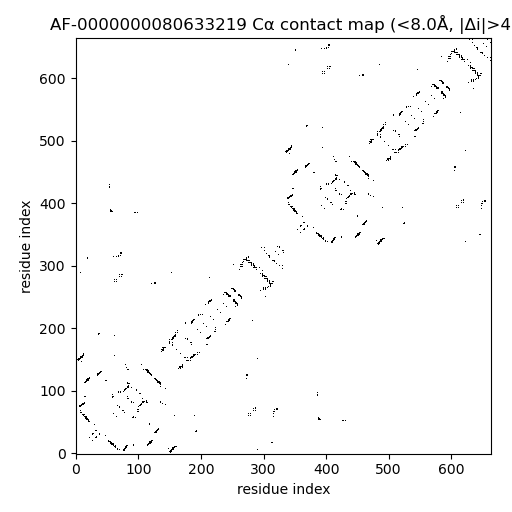13.484 -3.949 1 95 133 LEU B N 1
ATOM 3367 C CA . LEU B 1 133 ? -14.5 -13.984 -5.211 1 95 133 LEU B CA 1
ATOM 3368 C C . LEU B 1 133 ? -15 -13.141 -6.383 1 95 133 LEU B C 1
ATOM 3370 O O . LEU B 1 133 ? -14.344 -13.07 -7.422 1 95 133 LEU B O 1
ATOM 3374 N N . GLY B 1 134 ? -16.219 -12.562 -6.207 1 95.81 134 GLY B N 1
ATOM 3375 C CA . GLY B 1 134 ? -16.719 -11.688 -7.25 1 95.81 134 GLY B CA 1
ATOM 3376 C C . GLY B 1 134 ? -16.625 -12.289 -8.641 1 95.81 134 GLY B C 1
ATOM 3377 O O . GLY B 1 134 ? -17.078 -13.414 -8.867 1 95.81 134 GLY B O 1
ATOM 3378 N N . ALA B 1 135 ? -15.93 -11.547 -9.555 1 96.38 135 ALA B N 1
ATOM 3379 C CA . ALA B 1 135 ? -15.836 -11.898 -10.969 1 96.38 135 ALA B CA 1
ATOM 3380 C C . ALA B 1 135 ? -15.055 -13.195 -11.164 1 96.38 135 ALA B C 1
ATOM 3382 O O . ALA B 1 135 ? -15.117 -13.812 -12.227 1 96.38 135 ALA B O 1
ATOM 3383 N N . CYS B 1 136 ? -14.297 -13.617 -10.219 1 95.62 136 CYS B N 1
ATOM 3384 C CA . CYS B 1 136 ? -13.445 -14.797 -10.352 1 95.62 136 CYS B CA 1
ATOM 3385 C C . CYS B 1 136 ? -14.281 -16.047 -10.633 1 95.62 136 CYS B C 1
ATOM 3387 O O . CYS B 1 136 ? -13.805 -16.984 -11.273 1 95.62 136 CYS B O 1
ATOM 3389 N N . VAL B 1 137 ? -15.5 -16.078 -10.164 1 93.19 137 VAL B N 1
ATOM 3390 C CA . VAL B 1 137 ? -16.344 -17.266 -10.281 1 93.19 137 VAL B CA 1
ATOM 3391 C C . VAL B 1 137 ? -16.719 -17.5 -11.742 1 93.19 137 VAL B C 1
ATOM 3393 O O . VAL B 1 137 ? -17.188 -18.578 -12.102 1 93.19 137 VAL B O 1
ATOM 3396 N N . GLU B 1 138 ? -16.438 -16.516 -12.57 1 94.12 138 GLU B N 1
ATOM 3397 C CA . GLU B 1 138 ? -16.812 -16.594 -13.977 1 94.12 138 GLU B CA 1
ATOM 3398 C C . GLU B 1 138 ? -15.719 -17.234 -14.82 1 94.12 138 GLU B C 1
ATOM 3400 O O . GLU B 1 138 ? -15.906 -17.484 -16.016 1 94.12 138 GLU B O 1
ATOM 3405 N N . LEU B 1 139 ? -14.602 -17.531 -14.273 1 96.19 139 LEU B N 1
ATOM 3406 C CA . LEU B 1 139 ? -13.547 -18.188 -15.031 1 96.19 139 LEU B CA 1
ATOM 3407 C C . LEU B 1 139 ? -13.953 -19.609 -15.398 1 96.19 139 LEU B C 1
ATOM 3409 O O . LEU B 1 139 ? -14.438 -20.359 -14.547 1 96.19 139 LEU B O 1
ATOM 3413 N N . GLY B 1 140 ? -13.828 -19.922 -16.656 1 96.31 140 GLY B N 1
ATOM 3414 C CA . GLY B 1 140 ? -14.164 -21.25 -17.141 1 96.31 140 GLY B CA 1
ATOM 3415 C C . GLY B 1 140 ? -13.242 -21.734 -18.25 1 96.31 140 GLY B C 1
ATOM 3416 O O . GLY B 1 140 ? -12.234 -21.094 -18.547 1 96.31 140 GLY B O 1
ATOM 3417 N N . PRO B 1 141 ? -13.547 -22.938 -18.797 1 97.62 141 PRO B N 1
ATOM 3418 C CA . PRO B 1 141 ? -12.68 -23.547 -19.812 1 97.62 141 PRO B CA 1
ATOM 3419 C C . PRO B 1 141 ? -12.484 -22.656 -21.031 1 97.62 141 PRO B C 1
ATOM 3421 O O . PRO B 1 141 ? -11.445 -22.719 -21.688 1 97.62 141 PRO B O 1
ATOM 3424 N N . GLU B 1 142 ? -13.469 -21.781 -21.297 1 96.75 142 GLU B N 1
ATOM 3425 C CA . GLU B 1 142 ? -13.375 -20.875 -22.453 1 96.75 142 GLU B CA 1
ATOM 3426 C C . GLU B 1 142 ? -12.297 -19.828 -22.25 1 96.75 142 GLU B C 1
ATOM 3428 O O . GLU B 1 142 ? -11.852 -19.188 -23.203 1 96.75 142 GLU B O 1
ATOM 3433 N N . ASP 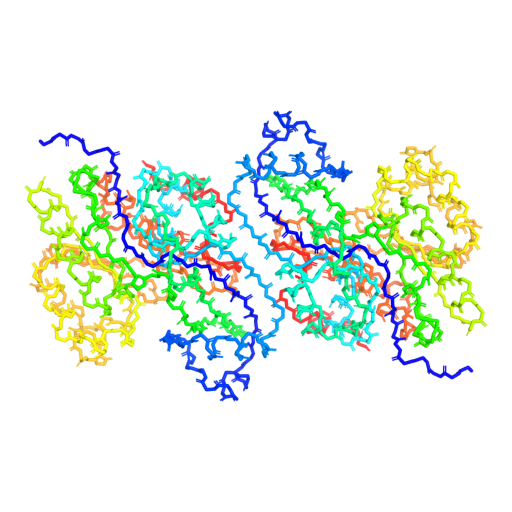B 1 143 ? -11.906 -19.641 -21.062 1 97.19 143 ASP B N 1
ATOM 3434 C CA . ASP B 1 143 ? -10.883 -18.641 -20.75 1 97.19 143 ASP B CA 1
ATOM 3435 C C . ASP B 1 143 ? -9.484 -19.219 -20.891 1 97.19 143 ASP B C 1
ATOM 3437 O O . ASP B 1 143 ? -8.492 -18.5 -20.859 1 97.19 143 ASP B O 1
ATOM 3441 N N . ILE B 1 144 ? -9.375 -20.516 -21.016 1 98.19 144 ILE B N 1
ATOM 3442 C CA . ILE B 1 144 ? -8.07 -21.172 -21.141 1 98.19 144 ILE B CA 1
ATOM 3443 C C . ILE B 1 144 ? -7.566 -21.031 -22.578 1 98.19 144 ILE B C 1
ATOM 3445 O O . ILE B 1 144 ? -8.141 -21.609 -23.5 1 98.19 144 ILE B O 1
ATOM 3449 N N . ASP B 1 145 ? -6.574 -20.234 -22.75 1 98 145 ASP B N 1
ATOM 3450 C CA . ASP B 1 145 ? -5.875 -20.125 -24.031 1 98 145 ASP B CA 1
ATOM 3451 C C . ASP B 1 145 ? -4.922 -21.297 -24.234 1 98 145 ASP B C 1
ATOM 3453 O O . ASP B 1 145 ? -3.775 -21.266 -23.781 1 98 145 ASP B O 1
ATOM 3457 N N . GLU B 1 146 ? -5.316 -22.219 -25 1 98.12 146 GLU B N 1
ATOM 3458 C CA . GLU B 1 146 ? -4.555 -23.453 -25.188 1 98.12 146 GLU B CA 1
ATOM 3459 C C . GLU B 1 146 ? -3.191 -23.172 -25.812 1 98.12 146 GLU B C 1
ATOM 3461 O O . GLU B 1 146 ? -2.207 -23.844 -25.5 1 98.12 146 GLU B O 1
ATOM 3466 N N . ALA B 1 147 ? -3.16 -22.25 -26.719 1 98.19 147 ALA B N 1
ATOM 3467 C CA . ALA B 1 147 ? -1.883 -21.891 -27.344 1 98.19 147 ALA B CA 1
ATOM 3468 C C . ALA B 1 147 ? -0.912 -21.328 -26.312 1 98.19 147 ALA B C 1
ATOM 3470 O O . ALA B 1 147 ? 0.281 -21.641 -26.328 1 98.19 147 ALA B O 1
ATOM 3471 N N . LEU B 1 148 ? -1.43 -20.5 -25.484 1 98.31 148 LEU B N 1
ATOM 3472 C CA . LEU B 1 148 ? -0.626 -19.922 -24.422 1 98.31 148 LEU B CA 1
ATOM 3473 C C . LEU B 1 148 ? -0.089 -21 -23.484 1 98.31 148 LEU B C 1
ATOM 3475 O O . LEU B 1 148 ? 1.097 -21 -23.156 1 98.31 148 LEU B O 1
ATOM 3479 N N . ILE B 1 149 ? -0.945 -21.922 -23.078 1 98.5 149 ILE B N 1
ATOM 3480 C CA . ILE B 1 149 ? -0.581 -23.016 -22.188 1 98.5 149 ILE B CA 1
ATOM 3481 C C . ILE B 1 149 ? 0.475 -23.906 -22.844 1 98.5 149 ILE B C 1
ATOM 3483 O O . ILE B 1 149 ? 1.487 -24.234 -22.234 1 98.5 149 ILE B O 1
ATOM 3487 N N . ALA B 1 150 ? 0.263 -24.219 -24.078 1 98.19 150 ALA B N 1
ATOM 3488 C CA . ALA B 1 150 ? 1.18 -25.078 -24.812 1 98.19 150 ALA B CA 1
ATOM 3489 C C . ALA B 1 150 ? 2.535 -24.406 -25.016 1 98.19 150 ALA B C 1
ATOM 3491 O O . ALA B 1 150 ? 3.553 -25.078 -25.188 1 98.19 150 ALA B O 1
ATOM 3492 N N . ASN B 1 151 ? 2.504 -23.109 -24.984 1 98.25 151 ASN B N 1
ATOM 3493 C CA . ASN B 1 151 ? 3.727 -22.344 -25.203 1 98.25 151 ASN B CA 1
ATOM 3494 C C . ASN B 1 151 ? 4.359 -21.906 -23.891 1 98.25 151 ASN B C 1
ATOM 3496 O O . ASN B 1 151 ? 5.055 -20.875 -23.844 1 98.25 151 ASN B O 1
ATOM 3500 N N . SER B 1 152 ? 4.082 -22.562 -22.797 1 98.75 152 SER B N 1
ATOM 3501 C CA . SER B 1 152 ? 4.668 -22.328 -21.469 1 98.75 152 SER B CA 1
ATOM 3502 C C . SER B 1 152 ? 5.379 -23.562 -20.953 1 98.75 152 SER B C 1
ATOM 3504 O O . SER B 1 152 ? 4.867 -24.688 -21.078 1 98.75 152 SER B O 1
ATOM 3506 N N . GLN B 1 153 ? 6.574 -23.375 -20.375 1 98.75 153 GLN B N 1
ATOM 3507 C CA . GLN B 1 153 ? 7.289 -24.516 -19.828 1 98.75 153 GLN B CA 1
ATOM 3508 C C . GLN B 1 153 ? 6.504 -25.156 -18.688 1 98.75 153 GLN B C 1
ATOM 3510 O O . GLN B 1 153 ? 6.453 -26.375 -18.562 1 98.75 153 GLN B O 1
ATOM 3515 N N . VAL B 1 154 ? 5.93 -24.328 -17.828 1 98.88 154 VAL B N 1
ATOM 3516 C CA . VAL B 1 154 ? 5.176 -24.812 -16.688 1 98.88 154 VAL B CA 1
ATOM 3517 C C . VAL B 1 154 ? 3.855 -24.047 -16.578 1 98.88 154 VAL B C 1
ATOM 3519 O O . VAL B 1 154 ? 3.82 -22.828 -16.719 1 98.88 154 VAL B O 1
ATOM 3522 N N . THR B 1 155 ? 2.744 -24.734 -16.391 1 98.88 155 THR B N 1
ATOM 3523 C CA . THR B 1 155 ? 1.471 -24.156 -15.984 1 98.88 155 THR B CA 1
ATOM 3524 C C . THR B 1 155 ? 1.324 -24.203 -14.469 1 98.88 155 THR B C 1
ATOM 3526 O O . THR B 1 155 ? 1.496 -25.25 -13.852 1 98.88 155 THR B O 1
ATOM 3529 N N . TYR B 1 156 ? 1.086 -23.047 -13.836 1 98.88 156 TYR B N 1
ATOM 3530 C CA . TYR B 1 156 ? 0.951 -22.906 -12.391 1 98.88 156 TYR B CA 1
ATOM 3531 C C . TYR B 1 156 ? -0.509 -22.719 -12 1 98.88 156 TYR B C 1
ATOM 3533 O O . TYR B 1 156 ? -1.123 -21.703 -12.32 1 98.88 156 TYR B O 1
ATOM 3541 N N . LEU B 1 157 ? -1.02 -23.688 -11.258 1 98.06 157 LEU B N 1
ATOM 3542 C CA . LEU B 1 157 ? -2.41 -23.672 -10.82 1 98.06 157 LEU B CA 1
ATOM 3543 C C . LEU B 1 157 ? -2.52 -23.266 -9.352 1 98.06 157 LEU B C 1
ATOM 3545 O O . LEU B 1 157 ? -1.868 -23.844 -8.492 1 98.06 157 LEU B O 1
ATOM 3549 N N . GLU B 1 158 ? -3.373 -22.281 -9.141 1 96.25 158 GLU B N 1
ATOM 3550 C CA . GLU B 1 158 ? -3.666 -21.812 -7.793 1 96.25 158 GLU B CA 1
ATOM 3551 C C . GLU B 1 158 ? -4.777 -22.625 -7.145 1 96.25 158 GLU B C 1
ATOM 3553 O O . GLU B 1 158 ? -5.914 -22.625 -7.621 1 96.25 158 GLU B O 1
ATOM 3558 N N . GLY B 1 159 ? -4.488 -23.188 -6.02 1 94.25 159 GLY B N 1
ATOM 3559 C CA . GLY B 1 159 ? -5.461 -24.047 -5.371 1 94.25 159 GLY B CA 1
ATOM 3560 C C . GLY B 1 159 ? -6.719 -23.312 -4.945 1 94.25 159 GLY B C 1
ATOM 3561 O O . GLY B 1 159 ? -7.801 -23.906 -4.887 1 94.25 159 GLY B O 1
ATOM 3562 N N . TYR B 1 160 ? -6.633 -22.031 -4.672 1 91.31 160 TYR B N 1
ATOM 3563 C CA . TYR B 1 160 ? -7.777 -21.219 -4.262 1 91.31 160 TYR B CA 1
ATOM 3564 C C . TYR B 1 160 ? -8.883 -21.266 -5.312 1 91.31 160 TYR B C 1
ATOM 3566 O O . TYR B 1 160 ? -10.047 -21 -5.012 1 91.31 160 TYR B O 1
ATOM 3574 N N . LEU B 1 161 ? -8.484 -21.516 -6.504 1 92.38 161 LEU B N 1
ATOM 3575 C CA . LEU B 1 161 ? -9.43 -21.469 -7.617 1 92.38 161 LEU B CA 1
ATOM 3576 C C . LEU B 1 161 ? -10.188 -22.781 -7.746 1 92.38 161 LEU B C 1
ATOM 3578 O O . LEU B 1 161 ? -11.102 -22.906 -8.57 1 92.38 161 LEU B O 1
ATOM 3582 N N . TRP B 1 162 ? -9.812 -23.797 -6.953 1 92 162 TRP B N 1
ATOM 3583 C CA . TRP B 1 162 ? -10.469 -25.094 -7.023 1 92 162 TRP B CA 1
ATOM 3584 C C . TRP B 1 162 ? -11.742 -25.109 -6.188 1 92 162 TRP B C 1
ATOM 3586 O O . TRP B 1 162 ? -11.836 -25.844 -5.195 1 92 162 TRP B O 1
ATOM 3596 N N . ASP B 1 163 ? -12.703 -24.406 -6.648 1 86.94 163 ASP B N 1
ATOM 3597 C CA . ASP B 1 163 ? -13.945 -24.312 -5.883 1 86.94 163 ASP B CA 1
ATOM 3598 C C . ASP B 1 163 ? -15.164 -24.406 -6.801 1 86.94 163 ASP B C 1
ATOM 3600 O O . ASP B 1 163 ? -15.797 -25.453 -6.895 1 86.94 163 ASP B O 1
ATOM 3604 N N . PRO B 1 164 ? -15.305 -23.344 -7.707 1 87.56 164 PRO B N 1
ATOM 3605 C CA . PRO B 1 164 ? -16.438 -23.5 -8.617 1 87.56 164 PRO B CA 1
ATOM 3606 C C . PRO B 1 164 ? -16.219 -24.578 -9.664 1 87.56 164 PRO B C 1
ATOM 3608 O O . PRO B 1 164 ? -15.102 -24.766 -10.148 1 87.56 164 PRO B O 1
ATOM 3611 N N . PRO B 1 165 ? -17.312 -25.25 -10.102 1 92.12 165 PRO B N 1
ATOM 3612 C CA . PRO B 1 165 ? -17.188 -26.344 -11.07 1 92.12 165 PRO B CA 1
ATOM 3613 C C . PRO B 1 165 ? -16.516 -25.906 -12.367 1 92.12 165 PRO B C 1
ATOM 3615 O O . PRO B 1 165 ? -15.68 -26.641 -12.914 1 92.12 165 PRO B O 1
ATOM 3618 N N . ARG B 1 166 ? -16.859 -24.766 -12.852 1 94.19 166 ARG B N 1
ATOM 3619 C CA . ARG B 1 166 ? -16.297 -24.312 -14.117 1 94.19 166 ARG B CA 1
ATOM 3620 C C . ARG B 1 166 ? -14.797 -24.047 -13.992 1 94.19 166 ARG B C 1
ATOM 3622 O O . ARG B 1 166 ? -14.039 -24.266 -14.938 1 94.19 166 ARG B O 1
ATOM 3629 N N . ALA B 1 167 ? -14.43 -23.547 -12.883 1 93.94 167 ALA B N 1
ATOM 3630 C CA . ALA B 1 167 ? -13.008 -23.344 -12.625 1 93.94 167 ALA B CA 1
ATOM 3631 C C . ALA B 1 167 ? -12.25 -24.656 -12.57 1 93.94 167 ALA B C 1
ATOM 3633 O O . ALA B 1 167 ? -11.117 -24.75 -13.047 1 93.94 167 ALA B O 1
ATOM 3634 N N . LYS B 1 168 ? -12.891 -25.672 -12 1 95.06 168 LYS B N 1
ATOM 3635 C CA . LYS B 1 168 ? -12.289 -27 -11.969 1 95.06 168 LYS B CA 1
ATOM 3636 C C . LYS B 1 168 ? -12.102 -27.547 -13.375 1 95.06 168 LYS B C 1
ATOM 3638 O O . LYS B 1 168 ? -11.062 -28.156 -13.68 1 95.06 168 LYS B O 1
ATOM 3643 N N . GLU B 1 169 ? -13.062 -27.312 -14.164 1 96.69 169 GLU B N 1
ATOM 3644 C CA . GLU B 1 169 ? -12.961 -27.75 -15.555 1 96.69 169 GLU B CA 1
ATOM 3645 C C . GLU B 1 169 ? -11.836 -27.016 -16.281 1 96.69 169 GLU B C 1
ATOM 3647 O O . GLU B 1 169 ? -11.133 -27.594 -17.109 1 96.69 169 GLU B O 1
ATOM 3652 N N . ALA B 1 170 ? -11.742 -25.766 -15.984 1 96.94 170 ALA B N 1
ATOM 3653 C CA . ALA B 1 170 ? -10.656 -24.984 -16.562 1 96.94 170 ALA B CA 1
ATOM 3654 C C . ALA B 1 170 ? -9.297 -25.547 -16.172 1 96.94 170 ALA B C 1
ATOM 3656 O O . ALA B 1 170 ? -8.391 -25.641 -17.016 1 96.94 170 ALA B O 1
ATOM 3657 N N . PHE B 1 171 ? -9.133 -25.953 -14.945 1 96.38 171 PHE B N 1
ATOM 3658 C CA . PHE B 1 171 ? -7.898 -26.547 -14.445 1 96.38 171 PHE B CA 1
ATOM 3659 C C . PHE B 1 171 ? -7.562 -27.828 -15.211 1 96.38 171 PHE B C 1
ATOM 3661 O O . PHE B 1 171 ? -6.43 -28 -15.648 1 96.38 171 PHE B O 1
ATOM 3668 N N . ARG B 1 172 ? -8.547 -28.625 -15.352 1 96.62 172 ARG B N 1
ATOM 3669 C CA . ARG B 1 172 ? -8.344 -29.891 -16.047 1 96.62 172 ARG B CA 1
ATOM 3670 C C . ARG B 1 172 ? -7.973 -29.672 -17.5 1 96.62 172 ARG B C 1
ATOM 3672 O O . ARG B 1 172 ? -7.09 -30.344 -18.031 1 96.62 172 ARG B O 1
ATOM 3679 N N . LYS B 1 173 ? -8.648 -28.734 -18.109 1 98 173 LYS B N 1
ATOM 3680 C CA . LYS B 1 173 ? -8.336 -28.406 -19.5 1 98 173 LYS B CA 1
ATOM 3681 C C . LYS B 1 173 ? -6.902 -27.891 -19.641 1 98 173 LYS B C 1
ATOM 3683 O O . LYS B 1 173 ? -6.18 -28.297 -20.547 1 98 173 LYS B O 1
ATOM 3688 N N . ALA B 1 174 ? -6.516 -27.047 -18.766 1 98.44 174 ALA B N 1
ATOM 3689 C CA . ALA B 1 174 ? -5.16 -26.5 -18.781 1 98.44 174 ALA B CA 1
ATOM 3690 C C . ALA B 1 174 ? -4.125 -27.609 -18.578 1 98.44 174 ALA B C 1
ATOM 3692 O O . ALA B 1 174 ? -3.121 -27.656 -19.297 1 98.44 174 ALA B O 1
ATOM 3693 N N . ALA B 1 175 ? -4.383 -28.469 -17.625 1 98.06 175 ALA B N 1
ATOM 3694 C CA . ALA B 1 175 ? -3.461 -29.562 -17.328 1 98.06 175 ALA B CA 1
ATOM 3695 C C . ALA B 1 175 ? -3.316 -30.5 -18.516 1 98.06 175 ALA B C 1
ATOM 3697 O O . ALA B 1 175 ? -2.205 -30.891 -18.891 1 98.06 175 ALA B O 1
ATOM 3698 N N . SER B 1 176 ? -4.418 -30.812 -19.078 1 98 176 SER B N 1
ATOM 3699 C CA . SER B 1 176 ? -4.41 -31.703 -20.234 1 98 176 SER B CA 1
ATOM 3700 C C . SER B 1 176 ? -3.674 -31.062 -21.406 1 98 176 SER B C 1
ATOM 3702 O O . SER B 1 176 ? -2.893 -31.734 -22.094 1 98 176 SER B O 1
ATOM 3704 N N . THR B 1 177 ? -3.979 -29.828 -21.656 1 98.38 177 THR B N 1
ATOM 3705 C CA . THR B 1 177 ? -3.322 -29.094 -22.734 1 98.38 177 THR B CA 1
ATOM 3706 C C . THR B 1 177 ? -1.812 -29.062 -22.531 1 98.38 177 THR B C 1
ATOM 3708 O O . THR B 1 177 ? -1.042 -29.281 -23.469 1 98.38 177 THR B O 1
ATOM 3711 N N . ALA B 1 178 ? -1.378 -28.75 -21.328 1 98.44 178 ALA B N 1
ATOM 3712 C CA . ALA B 1 178 ? 0.043 -28.688 -21 1 98.44 178 ALA B CA 1
ATOM 3713 C C . ALA B 1 178 ? 0.714 -30.047 -21.266 1 98.44 178 ALA B C 1
ATOM 3715 O O . ALA B 1 178 ? 1.707 -30.125 -21.984 1 98.44 178 ALA B O 1
ATOM 3716 N N . HIS B 1 179 ? 0.19 -31.094 -20.719 1 98.19 179 HIS B N 1
ATOM 3717 C CA . HIS B 1 179 ? 0.762 -32.438 -20.875 1 98.19 179 HIS B CA 1
ATOM 3718 C C . HIS B 1 179 ? 0.749 -32.875 -22.344 1 98.19 179 HIS B C 1
ATOM 3720 O O . HIS B 1 179 ? 1.681 -33.531 -22.797 1 98.19 179 HIS B O 1
ATOM 3726 N N . GLY B 1 180 ? -0.347 -32.531 -22.969 1 97.75 180 GLY B N 1
ATOM 3727 C CA . GLY B 1 180 ? -0.424 -32.844 -24.391 1 97.75 180 GLY B CA 1
ATOM 3728 C C . GLY B 1 180 ? 0.696 -32.219 -25.203 1 97.75 180 GLY B C 1
ATOM 3729 O O . GLY B 1 180 ? 1.098 -32.75 -26.234 1 97.75 180 GLY B O 1
ATOM 3730 N N . ALA B 1 181 ? 1.188 -31.125 -24.734 1 97.75 181 ALA B N 1
ATOM 3731 C CA . ALA B 1 181 ? 2.262 -30.406 -25.422 1 97.75 181 ALA B CA 1
ATOM 3732 C C . ALA B 1 181 ? 3.623 -30.781 -24.828 1 97.75 181 ALA B C 1
ATOM 3734 O O . ALA B 1 181 ? 4.645 -30.188 -25.188 1 97.75 181 ALA B O 1
ATOM 3735 N N . GLY B 1 182 ? 3.639 -31.703 -23.906 1 97.44 182 GLY B N 1
ATOM 3736 C CA . GLY B 1 182 ? 4.879 -32.125 -23.281 1 97.44 182 GLY B CA 1
ATOM 3737 C C . GLY B 1 182 ? 5.383 -31.156 -22.234 1 97.44 182 GLY B C 1
ATOM 3738 O O . GLY B 1 182 ? 6.582 -31.109 -21.953 1 97.44 182 GLY B O 1
ATOM 3739 N N . ARG B 1 183 ? 4.496 -30.328 -21.75 1 98.12 183 ARG B N 1
ATOM 3740 C CA . ARG B 1 183 ? 4.84 -29.328 -20.734 1 98.12 183 ARG B CA 1
ATOM 3741 C C . ARG B 1 183 ? 4.473 -29.812 -19.344 1 98.12 183 ARG B C 1
ATOM 3743 O O . ARG B 1 183 ? 3.846 -30.859 -19.188 1 98.12 183 ARG B O 1
ATOM 3750 N N . LYS B 1 184 ? 4.902 -29.094 -18.312 1 98.38 184 LYS B N 1
ATOM 3751 C CA . LYS B 1 184 ? 4.684 -29.484 -16.922 1 98.38 184 LYS B CA 1
ATOM 3752 C C . LYS B 1 184 ? 3.539 -28.703 -16.297 1 98.38 184 LYS B C 1
ATOM 3754 O O . LYS B 1 184 ? 3.215 -27.609 -16.75 1 98.38 184 LYS B O 1
ATOM 3759 N N . VAL B 1 185 ? 2.969 -29.281 -15.273 1 98.75 185 VAL B N 1
ATOM 3760 C CA . VAL B 1 185 ? 1.896 -28.656 -14.5 1 98.75 185 VAL B CA 1
ATOM 3761 C C . VAL B 1 185 ? 2.311 -28.562 -13.031 1 98.75 185 VAL B C 1
ATOM 3763 O O . VAL B 1 185 ? 2.812 -29.516 -12.453 1 98.75 185 VAL B O 1
ATOM 3766 N N . SER B 1 186 ? 2.172 -27.359 -12.469 1 98.81 186 SER B N 1
ATOM 3767 C CA . SER B 1 186 ? 2.416 -27.141 -11.047 1 98.81 186 SER B CA 1
ATOM 3768 C C . SER B 1 186 ? 1.151 -26.688 -10.328 1 98.81 186 SER B C 1
ATOM 3770 O O . SER B 1 186 ? 0.221 -26.188 -10.969 1 98.81 186 SER B O 1
ATOM 3772 N N . LEU B 1 187 ? 1.125 -26.906 -8.977 1 98.31 187 LEU B N 1
ATOM 3773 C CA . LEU B 1 187 ? -0.021 -26.547 -8.148 1 98.31 187 LEU B CA 1
ATOM 3774 C C . LEU B 1 187 ? 0.43 -26.062 -6.777 1 98.31 187 LEU B C 1
ATOM 3776 O O . LEU B 1 187 ? 1.325 -26.656 -6.168 1 98.31 187 LEU B O 1
ATOM 3780 N N . SER B 1 188 ? -0.136 -24.984 -6.379 1 97.94 188 SER B N 1
ATOM 3781 C CA . SER B 1 188 ? -0.093 -24.641 -4.965 1 97.94 188 SER B CA 1
ATOM 3782 C C . SER B 1 188 ? -1.363 -25.078 -4.242 1 97.94 188 SER B C 1
ATOM 3784 O O . SER B 1 188 ? -2.473 -24.766 -4.684 1 97.94 188 SER B O 1
ATOM 3786 N N . LEU B 1 189 ? -1.187 -25.703 -3.094 1 96.12 189 LEU B N 1
ATOM 3787 C CA . LEU B 1 189 ? -2.363 -26.094 -2.332 1 96.12 189 LEU B CA 1
ATOM 3788 C C . LEU B 1 189 ? -3.076 -24.875 -1.755 1 96.12 189 LEU B C 1
ATOM 3790 O O . LEU B 1 189 ? -4.273 -24.938 -1.461 1 96.12 189 LEU B O 1
ATOM 3794 N N . SER B 1 190 ? -2.393 -23.766 -1.57 1 90.56 190 SER B N 1
ATOM 3795 C CA . SER B 1 190 ? -2.869 -22.406 -1.271 1 90.56 190 SER B CA 1
ATOM 3796 C C . SER B 1 190 ? -3.324 -22.297 0.179 1 90.56 190 SER B C 1
ATOM 3798 O O . SER B 1 190 ? -2.91 -21.391 0.895 1 90.56 190 SER B O 1
ATOM 3800 N N . ASP B 1 191 ? -4.199 -23.203 0.589 1 90.19 191 ASP B N 1
ATOM 3801 C CA . ASP B 1 191 ? -4.73 -23.078 1.942 1 90.19 191 ASP B CA 1
ATOM 3802 C C . ASP B 1 191 ? -5.305 -24.406 2.434 1 90.19 191 ASP B C 1
ATOM 3804 O O . ASP B 1 191 ? -5.961 -25.125 1.674 1 90.19 191 ASP B O 1
ATOM 3808 N N . SER B 1 192 ? -5.102 -24.594 3.752 1 88.56 192 SER B N 1
ATOM 3809 C CA . SER B 1 192 ? -5.566 -25.859 4.332 1 88.56 192 SER B CA 1
ATOM 3810 C C . SER B 1 192 ? -7.086 -25.969 4.277 1 88.56 192 SER B C 1
ATOM 3812 O O . SER B 1 192 ? -7.629 -27.062 4.129 1 88.56 192 SER B O 1
ATOM 3814 N N . PHE B 1 193 ? -7.754 -24.891 4.395 1 82.94 193 PHE B N 1
ATOM 3815 C CA . PHE B 1 193 ? -9.211 -24.906 4.359 1 82.94 193 PHE B CA 1
ATOM 3816 C C . PHE B 1 193 ? -9.719 -25.359 2.998 1 82.94 193 PHE B C 1
ATOM 3818 O O . PHE B 1 193 ? -10.664 -26.156 2.914 1 82.94 193 PHE B O 1
ATOM 3825 N N . CYS B 1 194 ? -9.062 -24.906 1.969 1 83.62 194 CYS B N 1
ATOM 3826 C CA . CYS B 1 194 ? -9.414 -25.344 0.619 1 83.62 194 CYS B CA 1
ATOM 3827 C C . CYS B 1 194 ? -9.156 -26.828 0.44 1 83.62 194 CYS B C 1
ATOM 3829 O O . CYS B 1 194 ? -9.969 -27.547 -0.164 1 83.62 194 CYS B O 1
ATOM 3831 N N . VAL B 1 195 ? -8.086 -27.266 1.01 1 91 195 VAL B N 1
ATOM 3832 C CA . VAL B 1 195 ? -7.699 -28.672 0.907 1 91 195 VAL B CA 1
ATOM 3833 C C . VAL B 1 195 ? -8.727 -29.547 1.628 1 91 195 VAL B C 1
ATOM 3835 O O . VAL B 1 195 ? -9.148 -30.578 1.102 1 91 195 VAL B O 1
ATOM 3838 N N . HIS B 1 196 ? -9.141 -29.062 2.785 1 89.31 196 HIS B N 1
ATOM 3839 C CA . HIS B 1 196 ? -10.125 -29.828 3.549 1 89.31 196 HIS B CA 1
ATOM 3840 C C . HIS B 1 196 ? -11.461 -29.891 2.811 1 89.31 196 HIS B C 1
ATOM 3842 O O . HIS B 1 196 ? -12.086 -30.953 2.76 1 89.31 196 HIS B O 1
ATOM 3848 N N . ARG B 1 197 ? -11.875 -28.875 2.26 1 87.19 197 ARG B N 1
ATOM 3849 C CA . ARG B 1 197 ? -13.18 -28.75 1.613 1 87.19 197 ARG B CA 1
ATOM 3850 C C . ARG B 1 197 ? -13.281 -29.688 0.409 1 87.19 197 ARG B C 1
ATOM 3852 O O . ARG B 1 197 ? -14.336 -30.25 0.142 1 87.19 197 ARG B O 1
ATOM 3859 N N . HIS B 1 198 ? -12.188 -29.828 -0.316 1 92.94 198 HIS B N 1
ATOM 3860 C CA . HIS B 1 198 ? -12.156 -30.641 -1.529 1 92.94 198 HIS B CA 1
ATOM 3861 C C . HIS B 1 198 ? -11.062 -31.703 -1.458 1 92.94 198 HIS B C 1
ATOM 3863 O O . HIS B 1 198 ? -10.312 -31.891 -2.418 1 92.94 198 HIS B O 1
ATOM 3869 N N . HIS B 1 199 ? -11.008 -32.375 -0.389 1 95 199 HIS B N 1
ATOM 3870 C CA . HIS B 1 199 ? -9.875 -33.219 -0.06 1 95 199 HIS B CA 1
ATOM 3871 C C . HIS B 1 199 ? -9.648 -34.281 -1.135 1 95 199 HIS B C 1
ATOM 3873 O O . HIS B 1 199 ? -8.562 -34.344 -1.713 1 95 199 HIS B O 1
ATOM 3879 N N . ALA B 1 200 ? -10.625 -35.062 -1.421 1 95 200 ALA B N 1
ATOM 3880 C CA . ALA B 1 200 ? -10.484 -36.156 -2.375 1 95 200 ALA B CA 1
ATOM 3881 C C . ALA B 1 200 ? -10.086 -35.625 -3.752 1 95 200 ALA B C 1
ATOM 3883 O O . ALA B 1 200 ? -9.273 -36.25 -4.441 1 95 200 ALA B O 1
ATOM 3884 N N . GLU B 1 201 ? -10.633 -34.594 -4.105 1 94.31 201 GLU B N 1
ATOM 3885 C CA . GLU B 1 201 ? -10.344 -34 -5.414 1 94.31 201 GLU B CA 1
ATOM 3886 C C . GLU B 1 201 ? -8.914 -33.469 -5.473 1 94.31 201 GLU B C 1
ATOM 3888 O O . GLU B 1 201 ? -8.234 -33.594 -6.492 1 94.31 201 GLU B O 1
ATOM 3893 N N . PHE B 1 202 ? -8.484 -32.812 -4.402 1 94.31 202 PHE B N 1
ATOM 3894 C CA . PHE B 1 202 ? -7.109 -32.344 -4.344 1 94.31 202 PHE B CA 1
ATOM 3895 C C . PHE B 1 202 ? -6.125 -33.5 -4.422 1 94.31 202 PHE B C 1
ATOM 3897 O O . PHE B 1 202 ? -5.094 -33.406 -5.094 1 94.31 202 PHE B O 1
ATOM 3904 N N . LEU B 1 203 ? -6.441 -34.531 -3.713 1 95.31 203 LEU B N 1
ATOM 3905 C CA . LEU B 1 203 ? -5.574 -35.719 -3.766 1 95.31 203 LEU B CA 1
ATOM 3906 C C . LEU B 1 203 ? -5.477 -36.25 -5.188 1 95.31 203 LEU B C 1
ATOM 3908 O O . LEU B 1 203 ? -4.383 -36.562 -5.664 1 95.31 203 LEU B O 1
ATOM 3912 N N . ASP B 1 204 ? -6.598 -36.375 -5.809 1 94.94 204 ASP B N 1
ATOM 3913 C CA . ASP B 1 204 ? -6.641 -36.844 -7.191 1 94.94 204 ASP B CA 1
ATOM 3914 C C . ASP B 1 204 ? -5.848 -35.906 -8.109 1 94.94 204 ASP B C 1
ATOM 3916 O O . ASP B 1 204 ? -5.113 -36.375 -8.984 1 94.94 204 ASP B O 1
ATOM 3920 N N . LEU B 1 205 ? -6.043 -34.656 -7.922 1 94.31 205 LEU B N 1
ATOM 3921 C CA . LEU B 1 205 ? -5.348 -33.656 -8.727 1 94.31 205 LEU B CA 1
ATOM 3922 C C . LEU B 1 205 ? -3.836 -33.781 -8.547 1 94.31 205 LEU B C 1
ATOM 3924 O O . LEU B 1 205 ? -3.094 -33.812 -9.531 1 94.31 205 LEU B O 1
ATOM 3928 N N . VAL B 1 206 ? -3.369 -33.844 -7.336 1 95.56 206 VAL B N 1
ATOM 3929 C CA . VAL B 1 206 ? -1.948 -33.875 -7.004 1 95.56 206 VAL B CA 1
ATOM 3930 C C . VAL B 1 206 ? -1.326 -35.156 -7.539 1 95.56 206 VAL B C 1
ATOM 3932 O O . VAL B 1 206 ? -0.26 -35.125 -8.156 1 95.56 206 VAL B O 1
ATOM 3935 N N . GLU B 1 207 ? -1.959 -36.219 -7.387 1 93.94 207 GLU B N 1
ATOM 3936 C CA . GLU B 1 207 ? -1.386 -37.5 -7.746 1 93.94 207 GLU B CA 1
ATOM 3937 C C . GLU B 1 207 ? -1.516 -37.75 -9.242 1 93.94 207 GLU B C 1
ATOM 3939 O O . GLU B 1 207 ? -0.658 -38.406 -9.844 1 93.94 207 GLU B O 1
ATOM 3944 N N . GLY B 1 208 ? -2.535 -37.188 -9.828 1 93.38 208 GLY B N 1
ATOM 3945 C CA . GLY B 1 208 ? -2.832 -37.562 -11.195 1 93.38 208 GLY B CA 1
ATOM 3946 C C . GLY B 1 208 ? -2.428 -36.531 -12.219 1 93.38 208 GLY B C 1
ATOM 3947 O O . GLY B 1 208 ? -2.221 -36.844 -13.391 1 93.38 208 GLY B O 1
ATOM 3948 N N . HIS B 1 209 ? -2.355 -35.281 -11.828 1 94.75 209 HIS B N 1
ATOM 3949 C CA . HIS B 1 209 ? -2.277 -34.25 -12.867 1 94.75 209 HIS B CA 1
ATOM 3950 C C . HIS B 1 209 ? -1.146 -33.281 -12.586 1 94.75 209 HIS B C 1
ATOM 3952 O O . HIS B 1 209 ? -0.818 -32.438 -13.43 1 94.75 209 HIS B O 1
ATOM 3958 N N . VAL B 1 210 ? -0.487 -33.312 -11.484 1 97.44 210 VAL B N 1
ATOM 3959 C CA . VAL B 1 210 ? 0.485 -32.312 -11.078 1 97.44 210 VAL B CA 1
ATOM 3960 C C . VAL B 1 210 ? 1.893 -32.906 -11.125 1 97.44 210 VAL B C 1
ATOM 3962 O O . VAL B 1 210 ? 2.115 -34.031 -10.664 1 97.44 210 VAL B O 1
ATOM 3965 N N . ASP B 1 211 ? 2.812 -32.156 -11.672 1 97.94 211 ASP B N 1
ATOM 3966 C CA . ASP B 1 211 ? 4.211 -32.562 -11.758 1 97.94 211 ASP B CA 1
ATOM 3967 C C . ASP B 1 211 ? 5.043 -31.875 -10.664 1 97.94 211 ASP B C 1
ATOM 3969 O O . ASP B 1 211 ? 6.055 -32.438 -10.227 1 97.94 211 ASP B O 1
ATOM 3973 N N . ILE B 1 212 ? 4.723 -30.672 -10.258 1 98.69 212 ILE B N 1
ATOM 3974 C CA . ILE B 1 212 ? 5.414 -29.859 -9.258 1 98.69 212 ILE B CA 1
ATOM 3975 C C . ILE B 1 212 ? 4.414 -29.359 -8.219 1 98.69 212 ILE B C 1
ATOM 3977 O O . ILE B 1 212 ? 3.465 -28.641 -8.555 1 98.69 212 ILE B O 1
ATOM 3981 N N . LEU B 1 213 ? 4.664 -29.703 -6.953 1 98.5 213 LEU B N 1
ATOM 3982 C CA . LEU B 1 213 ? 3.717 -29.375 -5.895 1 98.5 213 LEU B CA 1
ATOM 3983 C C . LEU B 1 213 ? 4.32 -28.359 -4.926 1 98.5 213 LEU B C 1
ATOM 3985 O O . LEU B 1 213 ? 5.473 -28.5 -4.508 1 98.5 213 LEU B O 1
ATOM 3989 N N . PHE B 1 214 ? 3.564 -27.328 -4.609 1 98.69 214 PHE B N 1
ATOM 3990 C CA . PHE B 1 214 ? 3.916 -26.375 -3.562 1 98.69 214 PHE B CA 1
ATOM 3991 C C . PHE B 1 214 ? 2.938 -26.469 -2.398 1 98.69 214 PHE B C 1
ATOM 3993 O O . PHE B 1 214 ? 1.722 -26.453 -2.602 1 98.69 214 PHE B O 1
ATOM 4000 N N . ALA B 1 215 ? 3.463 -26.531 -1.18 1 98.12 215 ALA B N 1
ATOM 4001 C CA . ALA B 1 215 ? 2.637 -26.578 0.024 1 98.12 215 ALA B CA 1
ATOM 4002 C C . ALA B 1 215 ? 3.436 -26.156 1.256 1 98.12 215 ALA B C 1
ATOM 4004 O O . ALA B 1 215 ? 4.645 -26.391 1.324 1 98.12 215 ALA B O 1
ATOM 4005 N N . ASN B 1 216 ? 2.723 -25.484 2.125 1 96.81 216 ASN B N 1
ATOM 4006 C CA . ASN B 1 216 ? 3.359 -25.344 3.43 1 96.81 216 ASN B CA 1
ATOM 4007 C C . ASN B 1 216 ? 3.053 -26.516 4.344 1 96.81 216 ASN B C 1
ATOM 4009 O O . ASN B 1 216 ? 2.369 -27.469 3.939 1 96.81 216 ASN B O 1
ATOM 4013 N N . GLU B 1 217 ? 3.57 -26.453 5.52 1 96.31 217 GLU B N 1
ATOM 4014 C CA . GLU B 1 217 ? 3.465 -27.562 6.457 1 96.31 217 GLU B CA 1
ATOM 4015 C C . GLU B 1 217 ? 2.008 -27.875 6.785 1 96.31 217 GLU B C 1
ATOM 4017 O O . GLU B 1 217 ? 1.6 -29.047 6.789 1 96.31 217 GLU B O 1
ATOM 4022 N N . HIS B 1 218 ? 1.2 -26.891 6.996 1 94.69 218 HIS B N 1
ATOM 4023 C CA . HIS B 1 218 ? -0.202 -27.094 7.344 1 94.69 218 HIS B CA 1
ATOM 4024 C C . HIS B 1 218 ? -0.98 -27.688 6.172 1 94.69 218 HIS B C 1
ATOM 4026 O O . HIS B 1 218 ? -1.813 -28.578 6.355 1 94.69 218 HIS B O 1
ATOM 4032 N N . GLU B 1 219 ? -0.692 -27.25 5.055 1 96.12 219 GLU B N 1
ATOM 4033 C CA . GLU B 1 219 ? -1.384 -27.672 3.842 1 96.12 219 GLU B CA 1
ATOM 4034 C C . GLU B 1 219 ? -1.063 -29.125 3.508 1 96.12 219 GLU B C 1
ATOM 4036 O O . GLU B 1 219 ? -1.966 -29.922 3.219 1 96.12 219 GLU B O 1
ATOM 4041 N N . ILE B 1 220 ? 0.197 -29.469 3.566 1 97.5 220 ILE B N 1
ATOM 4042 C CA . ILE B 1 220 ? 0.589 -30.797 3.139 1 97.5 220 ILE B CA 1
ATOM 4043 C C . ILE B 1 220 ? 0.113 -31.828 4.16 1 97.5 220 ILE B C 1
ATOM 4045 O O . ILE B 1 220 ? -0.257 -32.938 3.797 1 97.5 220 ILE B O 1
ATOM 4049 N N . THR B 1 221 ? 0.158 -31.422 5.43 1 97.19 221 THR B N 1
ATOM 4050 C CA . THR B 1 221 ? -0.352 -32.344 6.453 1 97.19 221 THR B CA 1
ATOM 4051 C C . THR B 1 221 ? -1.867 -32.469 6.34 1 97.19 221 THR B C 1
ATOM 4053 O O . THR B 1 221 ? -2.416 -33.562 6.605 1 97.19 221 THR B O 1
ATOM 4056 N N . ALA B 1 222 ? -2.508 -31.422 5.926 1 95.75 222 ALA B N 1
ATOM 4057 C CA . ALA B 1 222 ? -3.941 -31.5 5.656 1 95.75 222 ALA B CA 1
ATOM 4058 C C . ALA B 1 222 ? -4.234 -32.438 4.492 1 95.75 222 ALA B C 1
ATOM 4060 O O . ALA B 1 222 ? -5.156 -33.25 4.566 1 95.75 222 ALA B O 1
ATOM 4061 N N . LEU B 1 223 ? -3.51 -32.375 3.43 1 97 223 LEU B N 1
ATOM 4062 C CA . LEU B 1 223 ? -3.719 -33.188 2.236 1 97 223 LEU B CA 1
ATOM 4063 C C . LEU B 1 223 ? -3.607 -34.688 2.566 1 97 223 LEU B C 1
ATOM 4065 O O . LEU B 1 223 ? -4.398 -35.5 2.076 1 97 223 LEU B O 1
ATOM 4069 N N . TYR B 1 224 ? -2.711 -35.031 3.385 1 96.94 224 TYR B N 1
ATOM 4070 C CA . TYR B 1 224 ? -2.469 -36.438 3.637 1 96.94 224 TYR B CA 1
ATOM 4071 C C . TYR B 1 224 ? -3.037 -36.875 4.988 1 96.94 224 TYR B C 1
ATOM 4073 O O . TYR B 1 224 ? -2.746 -37.969 5.477 1 96.94 224 TYR B O 1
ATOM 4081 N N . LYS B 1 225 ? -3.75 -36 5.648 1 96 225 LYS B N 1
ATOM 4082 C CA . LYS B 1 225 ? -4.484 -36.25 6.883 1 96 225 LYS B CA 1
ATOM 4083 C C . LYS B 1 225 ? -3.566 -36.844 7.953 1 96 225 LYS B C 1
ATOM 4085 O O . LYS B 1 225 ? -3.859 -37.875 8.523 1 96 225 LYS B O 1
ATOM 4090 N N . THR B 1 226 ? -2.551 -36.094 8.219 1 96.62 226 THR B N 1
ATOM 4091 C CA . THR B 1 226 ? -1.601 -36.469 9.266 1 96.62 226 THR B CA 1
ATOM 4092 C C . THR B 1 226 ? -1.189 -35.219 10.07 1 96.62 226 THR B C 1
ATOM 4094 O O . THR B 1 226 ? -1.33 -34.094 9.602 1 96.62 226 THR B O 1
ATOM 4097 N N . ASP B 1 227 ? -0.773 -35.469 11.258 1 94.12 227 ASP B N 1
ATOM 4098 C CA . ASP B 1 227 ? -0.312 -34.344 12.102 1 94.12 227 ASP B CA 1
ATOM 4099 C C . ASP B 1 227 ? 1.213 -34.25 12.102 1 94.12 227 ASP B C 1
ATOM 4101 O O . ASP B 1 227 ? 1.788 -33.375 12.742 1 94.12 227 ASP B O 1
ATOM 4105 N N . ARG B 1 228 ? 1.819 -35.25 11.461 1 95 228 ARG B N 1
ATOM 4106 C CA . ARG B 1 228 ? 3.277 -35.25 11.422 1 95 228 ARG B CA 1
ATOM 4107 C C . ARG B 1 228 ? 3.793 -34.875 10.031 1 95 228 ARG B C 1
ATOM 4109 O O . ARG B 1 228 ? 3.463 -35.562 9.047 1 95 228 ARG B O 1
ATOM 4116 N N . PHE B 1 229 ? 4.633 -33.844 9.953 1 97.88 229 PHE B N 1
ATOM 4117 C CA . PHE B 1 229 ? 5.223 -33.375 8.703 1 97.88 229 PHE B CA 1
ATOM 4118 C C . PHE B 1 229 ? 5.969 -34.5 8.008 1 97.88 229 PHE B C 1
ATOM 4120 O O . PHE B 1 229 ? 5.879 -34.656 6.789 1 97.88 229 PHE B O 1
ATOM 4127 N N . GLU B 1 230 ? 6.684 -35.344 8.805 1 97.44 230 GLU B N 1
ATOM 4128 C CA . GLU B 1 230 ? 7.508 -36.406 8.266 1 97.44 230 GLU B CA 1
ATOM 4129 C C . GLU B 1 230 ? 6.66 -37.438 7.531 1 97.44 230 GLU B C 1
ATOM 4131 O O . GLU B 1 230 ? 7.094 -38.031 6.531 1 97.44 230 GLU B O 1
ATOM 4136 N N . ASP B 1 231 ? 5.496 -37.719 8.039 1 97.88 231 ASP B N 1
ATOM 4137 C CA . ASP B 1 231 ? 4.598 -38.656 7.375 1 97.88 231 ASP B CA 1
ATOM 4138 C C . ASP B 1 231 ? 4.125 -38.094 6.027 1 97.88 231 ASP B C 1
ATOM 4140 O O . ASP B 1 231 ? 4.059 -38.844 5.043 1 97.88 231 ASP B O 1
ATOM 4144 N N . ALA B 1 232 ? 3.734 -36.844 6.023 1 97.56 232 ALA B N 1
ATOM 4145 C CA . ALA B 1 232 ? 3.33 -36.219 4.773 1 97.56 232 ALA B CA 1
ATOM 4146 C C . ALA B 1 232 ? 4.48 -36.188 3.77 1 97.56 232 ALA B C 1
ATOM 4148 O O . ALA B 1 232 ? 4.273 -36.438 2.576 1 97.56 232 ALA B O 1
ATOM 4149 N N . LEU B 1 233 ? 5.699 -35.906 4.25 1 97.62 233 LEU B N 1
ATOM 4150 C CA . LEU B 1 233 ? 6.891 -35.875 3.408 1 97.62 233 LEU B CA 1
ATOM 4151 C C . LEU B 1 233 ? 7.109 -37.25 2.752 1 97.62 233 LEU B C 1
ATOM 4153 O O . LEU B 1 233 ? 7.434 -37.312 1.563 1 97.62 233 LEU B O 1
ATOM 4157 N N . GLU B 1 234 ? 6.961 -38.281 3.49 1 96.94 234 GLU B N 1
ATOM 4158 C CA . GLU B 1 234 ? 7.137 -39.625 2.953 1 96.94 234 GLU B CA 1
ATOM 4159 C C . GLU B 1 234 ? 6.117 -39.938 1.858 1 96.94 234 GLU B C 1
ATOM 4161 O O . GLU B 1 234 ? 6.438 -40.562 0.863 1 96.94 234 GLU B O 1
ATOM 4166 N N . ALA B 1 235 ? 4.938 -39.531 2.105 1 95.75 235 ALA B N 1
ATOM 4167 C CA . ALA B 1 235 ? 3.898 -39.719 1.097 1 95.75 235 ALA B CA 1
ATOM 4168 C C . ALA B 1 235 ? 4.262 -39 -0.201 1 95.75 235 ALA B C 1
ATOM 4170 O O . ALA B 1 235 ? 4.086 -39.562 -1.291 1 95.75 235 ALA B O 1
ATOM 4171 N N . VAL B 1 236 ? 4.75 -37.812 -0.091 1 96.31 236 VAL B N 1
ATOM 4172 C CA . VAL B 1 236 ? 5.129 -37 -1.247 1 96.31 236 VAL B CA 1
ATOM 4173 C C . VAL B 1 236 ? 6.301 -37.656 -1.974 1 96.31 236 VAL B C 1
ATOM 4175 O O . VAL B 1 236 ? 6.328 -37.688 -3.205 1 96.31 236 VAL B O 1
ATOM 4178 N N . LYS B 1 237 ? 7.27 -38.156 -1.258 1 95.94 237 LYS B N 1
ATOM 4179 C CA . LYS B 1 237 ? 8.43 -38.844 -1.834 1 95.94 237 LYS B CA 1
ATOM 4180 C C . LYS B 1 237 ? 8.008 -40 -2.727 1 95.94 237 LYS B C 1
ATOM 4182 O O . LYS B 1 237 ? 8.594 -40.219 -3.785 1 95.94 237 LYS B O 1
ATOM 4187 N N . ARG B 1 238 ? 7.043 -40.625 -2.279 1 94.06 238 ARG B N 1
ATOM 4188 C CA . ARG B 1 238 ? 6.594 -41.812 -2.973 1 94.06 238 ARG B CA 1
ATOM 4189 C C . ARG B 1 238 ? 5.965 -41.469 -4.32 1 94.06 238 ARG B C 1
ATOM 4191 O O . ARG B 1 238 ? 5.879 -42.312 -5.207 1 94.06 238 ARG B O 1
ATOM 4198 N N . LEU B 1 239 ? 5.5 -40.312 -4.469 1 93.19 239 LEU B N 1
ATOM 4199 C CA . LEU B 1 239 ? 4.879 -39.875 -5.723 1 93.19 239 LEU B CA 1
ATOM 4200 C C . LEU B 1 239 ? 5.914 -39.781 -6.84 1 93.19 239 LEU B C 1
ATOM 4202 O O . LEU B 1 239 ? 5.559 -39.812 -8.023 1 93.19 239 LEU B O 1
ATOM 4206 N N . GLY B 1 240 ? 7.207 -39.656 -6.473 1 91.69 240 GLY B N 1
ATOM 4207 C CA . GLY B 1 240 ? 8.273 -39.531 -7.457 1 91.69 240 GLY B CA 1
ATOM 4208 C C . GLY B 1 240 ? 8.219 -38.219 -8.242 1 91.69 240 GLY B C 1
ATOM 4209 O O . GLY B 1 240 ? 8.703 -38.156 -9.375 1 91.69 240 GLY B O 1
ATOM 4210 N N . LYS B 1 241 ? 7.57 -37.219 -7.738 1 94.69 241 LYS B N 1
ATOM 4211 C CA . LYS B 1 241 ? 7.426 -35.906 -8.391 1 94.69 241 LYS B CA 1
ATOM 4212 C C . LYS B 1 241 ? 8.281 -34.844 -7.695 1 94.69 241 LYS B C 1
ATOM 4214 O O . LYS B 1 241 ? 9.078 -35.156 -6.809 1 94.69 241 LYS B O 1
ATOM 4219 N N . THR B 1 242 ? 8.289 -33.625 -8.234 1 97.81 242 THR B N 1
ATOM 4220 C CA . THR B 1 242 ? 8.945 -32.5 -7.578 1 97.81 242 THR B CA 1
ATOM 4221 C C . THR B 1 242 ? 7.984 -31.812 -6.617 1 97.81 242 THR B C 1
ATOM 4223 O O . THR B 1 242 ? 6.805 -31.625 -6.926 1 97.81 242 THR B O 1
ATOM 4226 N N . ALA B 1 243 ? 8.508 -31.516 -5.41 1 98.56 243 ALA B N 1
ATOM 4227 C CA . ALA B 1 243 ? 7.707 -30.766 -4.441 1 98.56 243 ALA B CA 1
ATOM 4228 C C . ALA B 1 243 ? 8.57 -29.828 -3.623 1 98.56 243 ALA B C 1
ATOM 4230 O O . ALA B 1 243 ? 9.719 -30.141 -3.287 1 98.56 243 ALA B O 1
ATOM 4231 N N . ALA B 1 244 ? 8.094 -28.688 -3.406 1 98.75 244 ALA B N 1
ATOM 4232 C CA . ALA B 1 244 ? 8.68 -27.734 -2.461 1 98.75 244 ALA B CA 1
ATOM 4233 C C . ALA B 1 244 ? 7.758 -27.516 -1.265 1 98.75 244 ALA B C 1
ATOM 4235 O O . ALA B 1 244 ? 6.691 -26.906 -1.396 1 98.75 244 ALA B O 1
ATOM 4236 N N . LEU B 1 245 ? 8.148 -28 -0.115 1 98.62 245 LEU B N 1
ATOM 4237 C CA . LEU B 1 245 ? 7.375 -27.906 1.117 1 98.62 245 LEU B CA 1
ATOM 4238 C C . LEU B 1 245 ? 7.984 -26.875 2.07 1 98.62 245 LEU B C 1
ATOM 4240 O O . LEU B 1 245 ? 9.055 -27.109 2.635 1 98.62 245 LEU B O 1
ATOM 4244 N N . THR B 1 246 ? 7.246 -25.766 2.215 1 98.31 246 THR B N 1
ATOM 4245 C CA . THR B 1 246 ? 7.777 -24.688 3.031 1 98.31 246 THR B CA 1
ATOM 4246 C C . THR B 1 246 ? 7.355 -24.844 4.488 1 98.31 246 THR B C 1
ATOM 4248 O O . THR B 1 246 ? 6.262 -25.344 4.77 1 98.31 246 THR B O 1
ATOM 4251 N N . ARG B 1 247 ? 8.266 -24.438 5.398 1 97.31 247 ARG B N 1
ATOM 4252 C CA . ARG B 1 247 ? 8.039 -24.578 6.832 1 97.31 247 ARG B CA 1
ATOM 4253 C C . ARG B 1 247 ? 8.383 -23.281 7.57 1 97.31 247 ARG B C 1
ATOM 4255 O O . ARG B 1 247 ? 9.094 -23.312 8.578 1 97.31 247 ARG B O 1
ATOM 4262 N N . SER B 1 248 ? 7.91 -22.156 7.043 1 93.81 248 SER B N 1
ATOM 4263 C CA . SER B 1 248 ? 8.102 -20.844 7.648 1 93.81 248 SER B CA 1
ATOM 4264 C C . SER B 1 248 ? 9.57 -20.609 7.992 1 93.81 248 SER B C 1
ATOM 4266 O O . SER B 1 248 ? 10.438 -20.719 7.129 1 93.81 248 SER B O 1
ATOM 4268 N N . GLU B 1 249 ? 9.898 -20.266 9.211 1 94.31 249 GLU B N 1
ATOM 4269 C CA . GLU B 1 249 ? 11.25 -19.906 9.625 1 94.31 249 GLU B CA 1
ATOM 4270 C C . GLU B 1 249 ? 12.18 -21.125 9.578 1 94.31 249 GLU B C 1
ATOM 4272 O O . GLU B 1 249 ? 13.406 -20.984 9.625 1 94.31 249 GLU B O 1
ATOM 4277 N N . LYS B 1 250 ? 11.641 -22.344 9.453 1 96.19 250 LYS B N 1
ATOM 4278 C CA . LYS B 1 250 ? 12.453 -23.562 9.391 1 96.19 250 LYS B CA 1
ATOM 4279 C C . LYS B 1 250 ? 12.984 -23.797 7.98 1 96.19 250 LYS B C 1
ATOM 4281 O O . LYS B 1 250 ? 13.789 -24.703 7.758 1 96.19 250 LYS B O 1
ATOM 4286 N N . GLY B 1 251 ? 12.477 -22.984 7.035 1 97.94 251 GLY B N 1
ATOM 4287 C CA . GLY B 1 251 ? 12.922 -23.141 5.66 1 97.94 251 GLY B CA 1
ATOM 4288 C C . GLY B 1 251 ? 11.969 -23.969 4.816 1 97.94 251 GLY B C 1
ATOM 4289 O O . GLY B 1 251 ? 10.758 -23.781 4.863 1 97.94 251 GLY B O 1
ATOM 4290 N N . ALA B 1 252 ? 12.586 -24.797 3.967 1 98.56 252 ALA B N 1
ATOM 4291 C CA . ALA B 1 252 ? 11.797 -25.625 3.062 1 98.56 252 ALA B CA 1
ATOM 4292 C C . ALA B 1 252 ? 12.461 -26.984 2.834 1 98.56 252 ALA B C 1
ATOM 4294 O O . ALA B 1 252 ? 13.68 -27.125 3.018 1 98.56 252 ALA B O 1
ATOM 4295 N N . VAL B 1 253 ? 11.688 -27.922 2.516 1 98.62 253 VAL B N 1
ATOM 4296 C CA . VAL B 1 253 ? 12.133 -29.25 2.105 1 98.62 253 VAL B CA 1
ATOM 4297 C C . VAL B 1 253 ? 11.727 -29.516 0.657 1 98.62 253 VAL B C 1
ATOM 4299 O O . VAL B 1 253 ? 10.539 -29.453 0.319 1 98.62 253 VAL B O 1
ATOM 4302 N N . ILE B 1 254 ? 12.711 -29.781 -0.162 1 98.62 254 ILE B N 1
ATOM 4303 C CA . ILE B 1 254 ? 12.469 -30.016 -1.582 1 98.62 254 ILE B CA 1
ATOM 4304 C C . ILE B 1 254 ? 12.586 -31.5 -1.889 1 98.62 254 ILE B C 1
ATOM 4306 O O . ILE B 1 254 ? 13.57 -32.156 -1.513 1 98.62 254 ILE B O 1
ATOM 4310 N N . VAL B 1 255 ? 11.57 -32.031 -2.48 1 98 255 VAL B N 1
ATOM 4311 C CA . VAL B 1 255 ? 11.578 -33.406 -2.973 1 98 255 VAL B CA 1
ATOM 4312 C C . VAL B 1 255 ? 11.742 -33.406 -4.492 1 98 255 VAL B C 1
ATOM 4314 O O . VAL B 1 255 ? 11.055 -32.656 -5.195 1 98 255 VAL B O 1
ATOM 4317 N N . SER B 1 256 ? 12.602 -34.125 -5.023 1 95.5 256 SER B N 1
ATOM 4318 C CA . SER B 1 256 ? 12.781 -34.281 -6.461 1 95.5 256 SER B CA 1
ATOM 4319 C C . SER B 1 256 ? 13.273 -35.688 -6.801 1 95.5 256 SER B C 1
ATOM 4321 O O . SER B 1 256 ? 14.359 -36.094 -6.387 1 95.5 256 SER B O 1
ATOM 4323 N N . GLY B 1 257 ? 12.508 -36.438 -7.578 1 87.69 257 GLY B N 1
ATOM 4324 C CA . GLY B 1 257 ? 12.867 -37.781 -7.961 1 87.69 257 GLY B CA 1
ATOM 4325 C C . GLY B 1 257 ? 13.117 -38.688 -6.773 1 87.69 257 GLY B C 1
ATOM 4326 O O . GLY B 1 257 ? 14.031 -39.531 -6.793 1 87.69 257 GLY B O 1
ATOM 4327 N N . GLY B 1 258 ? 12.484 -38.438 -5.746 1 87.62 258 GLY B N 1
ATOM 4328 C CA . GLY B 1 258 ? 12.609 -39.25 -4.559 1 87.62 258 GLY B CA 1
ATOM 4329 C C . GLY B 1 258 ? 13.695 -38.781 -3.609 1 87.62 258 GLY B C 1
ATOM 4330 O O . GLY B 1 258 ? 13.812 -39.281 -2.49 1 87.62 258 GLY B O 1
ATOM 4331 N N . GLU B 1 259 ? 14.492 -37.875 -4.031 1 93.25 259 GLU B N 1
ATOM 4332 C CA . GLU B 1 259 ? 15.523 -37.281 -3.178 1 93.25 259 GLU B CA 1
ATOM 4333 C C . GLU B 1 259 ? 15.016 -36.031 -2.451 1 93.25 259 GLU B C 1
ATOM 4335 O O . GLU B 1 259 ? 14.086 -35.375 -2.924 1 93.25 259 GLU B O 1
ATOM 4340 N N . VAL B 1 260 ? 15.672 -35.812 -1.321 1 97.38 260 VAL B N 1
ATOM 4341 C CA . VAL B 1 260 ? 15.211 -34.719 -0.468 1 97.38 260 VAL B CA 1
ATOM 4342 C C . VAL B 1 260 ? 16.375 -33.75 -0.178 1 97.38 260 VAL B C 1
ATOM 4344 O O . VAL B 1 260 ? 17.5 -34.219 0.088 1 97.38 260 VAL B O 1
ATOM 4347 N N . VAL B 1 261 ? 16.094 -32.531 -0.32 1 97.5 261 VAL B N 1
ATOM 4348 C CA . VAL B 1 261 ? 17.078 -31.5 0.059 1 97.5 261 VAL B CA 1
ATOM 4349 C C . VAL B 1 261 ? 16.406 -30.469 0.962 1 97.5 261 VAL B C 1
ATOM 4351 O O . VAL B 1 261 ? 15.281 -30.031 0.699 1 97.5 261 VAL B O 1
ATOM 4354 N N . GLU B 1 262 ? 17.125 -30.141 2.035 1 98.06 262 GLU B N 1
ATOM 4355 C CA . GLU B 1 262 ? 16.656 -29.094 2.93 1 98.06 262 GLU B CA 1
ATOM 4356 C C . GLU B 1 262 ? 17.312 -27.75 2.604 1 98.06 262 GLU B C 1
ATOM 4358 O O . GLU B 1 262 ? 18.516 -27.703 2.361 1 98.06 262 GLU B O 1
ATOM 4363 N N . VAL B 1 263 ? 16.547 -26.719 2.527 1 98 263 VAL B N 1
ATOM 4364 C CA . VAL B 1 263 ? 17.016 -25.375 2.254 1 98 263 VAL B CA 1
ATOM 4365 C C . VAL B 1 263 ? 16.594 -24.438 3.387 1 98 263 VAL B C 1
ATOM 4367 O O . VAL B 1 263 ? 15.414 -24.328 3.707 1 98 263 VAL B O 1
ATOM 4370 N N . PRO B 1 264 ? 17.531 -23.75 4.035 1 97.62 264 PRO B N 1
ATOM 4371 C CA . PRO B 1 264 ? 17.172 -22.844 5.113 1 97.62 264 PRO B CA 1
ATOM 4372 C C . PRO B 1 264 ? 16.391 -21.625 4.617 1 97.62 264 PRO B C 1
ATOM 4374 O O . PRO B 1 264 ? 16.5 -21.25 3.443 1 97.62 264 PRO B O 1
ATOM 4377 N N . ALA B 1 265 ? 15.586 -21.062 5.531 1 96.75 265 ALA B N 1
ATOM 4378 C CA . ALA B 1 265 ? 14.977 -19.766 5.234 1 96.75 265 ALA B CA 1
ATOM 4379 C C . ALA B 1 265 ? 16.031 -18.688 5.082 1 96.75 265 ALA B C 1
ATOM 4381 O O . ALA B 1 265 ? 17.109 -18.766 5.684 1 96.75 265 ALA B O 1
ATOM 4382 N N . SER B 1 266 ? 15.789 -17.75 4.203 1 95.69 266 SER B N 1
ATOM 4383 C CA . SER B 1 266 ? 16.656 -16.578 4.129 1 95.69 266 SER B CA 1
ATOM 4384 C C . SER B 1 266 ? 16.391 -15.617 5.285 1 95.69 266 SER B C 1
ATOM 4386 O O . SER B 1 266 ? 15.242 -15.391 5.656 1 95.69 266 SER B O 1
ATOM 4388 N N . PRO B 1 267 ? 17.406 -15.07 5.785 1 92.75 267 PRO B N 1
ATOM 4389 C CA . PRO B 1 267 ? 17.219 -14.18 6.938 1 92.75 267 PRO B CA 1
ATOM 4390 C C . PRO B 1 267 ? 16.453 -12.914 6.59 1 92.75 267 PRO B C 1
ATOM 4392 O O . PRO B 1 267 ? 16.594 -12.383 5.48 1 92.75 267 PRO B O 1
ATOM 4395 N N . VAL B 1 268 ? 15.68 -12.492 7.477 1 91 268 VAL B N 1
ATOM 4396 C CA . VAL B 1 268 ? 14.93 -11.242 7.391 1 91 268 VAL B CA 1
ATOM 4397 C C . VAL B 1 268 ? 15.047 -10.477 8.703 1 91 268 VAL B C 1
ATOM 4399 O O . VAL B 1 268 ? 14.93 -11.055 9.781 1 91 268 VAL B O 1
ATOM 4402 N N . ALA B 1 269 ? 15.328 -9.141 8.625 1 84.44 269 ALA B N 1
ATOM 4403 C CA . ALA B 1 269 ? 15.508 -8.336 9.828 1 84.44 269 ALA B CA 1
ATOM 4404 C C . ALA B 1 269 ? 14.203 -8.227 10.617 1 84.44 269 ALA B C 1
ATOM 4406 O O . ALA B 1 269 ? 14.203 -8.297 11.852 1 84.44 269 ALA B O 1
ATOM 4407 N N . ARG B 1 270 ? 13.133 -8.023 9.953 1 86.88 270 ARG B N 1
ATOM 4408 C CA . ARG B 1 270 ? 11.828 -7.879 10.578 1 86.88 270 ARG B CA 1
ATOM 4409 C C . ARG B 1 270 ? 10.727 -8.414 9.672 1 86.88 270 ARG B C 1
ATOM 4411 O O . ARG B 1 270 ? 10.648 -8.055 8.492 1 86.88 270 ARG B O 1
ATOM 4418 N N . VAL B 1 271 ? 9.938 -9.336 10.234 1 91.19 271 VAL B N 1
ATOM 4419 C CA . VAL B 1 271 ? 8.766 -9.828 9.531 1 91.19 271 VAL B CA 1
ATOM 4420 C C . VAL B 1 271 ? 7.598 -8.859 9.734 1 91.19 271 VAL B C 1
ATOM 4422 O O . VAL B 1 271 ? 7.191 -8.602 10.867 1 91.19 271 VAL B O 1
ATOM 4425 N N . VAL B 1 272 ? 7.035 -8.367 8.672 1 90.31 272 VAL B N 1
ATOM 4426 C CA . VAL B 1 272 ? 6.027 -7.309 8.742 1 90.31 272 VAL B CA 1
ATOM 4427 C C . VAL B 1 272 ? 4.668 -7.867 8.328 1 90.31 272 VAL B C 1
ATOM 4429 O O . VAL B 1 272 ? 3.648 -7.555 8.953 1 90.31 272 VAL B O 1
ATOM 4432 N N . ASP B 1 273 ? 4.625 -8.672 7.348 1 92.69 273 ASP B N 1
ATOM 4433 C CA . ASP B 1 273 ? 3.414 -9.203 6.73 1 92.69 273 ASP B CA 1
ATOM 4434 C C . ASP B 1 273 ? 3.713 -10.477 5.945 1 92.69 273 ASP B C 1
ATOM 4436 O O . ASP B 1 273 ? 4.453 -10.445 4.957 1 92.69 273 ASP B O 1
ATOM 4440 N N . THR B 1 274 ? 3.092 -11.531 6.262 1 94.44 274 THR B N 1
ATOM 4441 C CA . THR B 1 274 ? 3.443 -12.789 5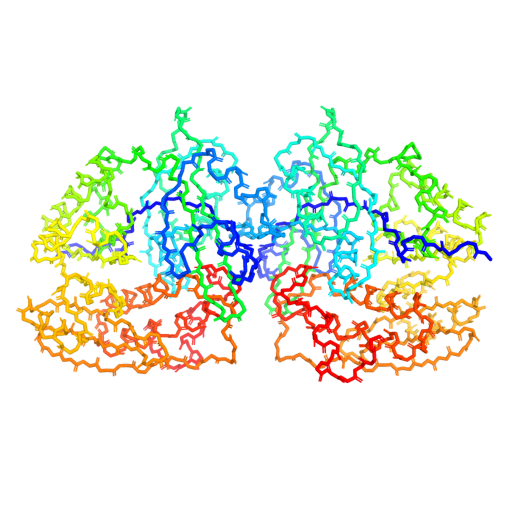.609 1 94.44 274 THR B CA 1
ATOM 4442 C C . THR B 1 274 ? 2.605 -13 4.352 1 94.44 274 THR B C 1
ATOM 4444 O O . THR B 1 274 ? 2.723 -14.031 3.688 1 94.44 274 THR B O 1
ATOM 4447 N N . THR B 1 275 ? 1.742 -12.047 4.012 1 93.88 275 THR B N 1
ATOM 4448 C CA . THR B 1 275 ? 0.925 -12.148 2.807 1 93.88 275 THR B CA 1
ATOM 4449 C C . THR B 1 275 ? 1.803 -12.328 1.572 1 93.88 275 THR B C 1
ATOM 4451 O O . THR B 1 275 ? 2.713 -11.539 1.327 1 93.88 275 THR B O 1
ATOM 4454 N N . GLY B 1 276 ? 1.601 -13.406 0.817 1 95.44 276 GLY B N 1
ATOM 4455 C CA . GLY B 1 276 ? 2.303 -13.641 -0.435 1 95.44 276 GLY B CA 1
ATOM 4456 C C . GLY B 1 276 ? 3.6 -14.406 -0.258 1 95.44 276 GLY B C 1
ATOM 4457 O O . GLY B 1 276 ? 4.305 -14.68 -1.233 1 95.44 276 GLY B O 1
ATOM 4458 N N . ALA B 1 277 ? 3.955 -14.812 0.953 1 96.12 277 ALA B N 1
ATOM 4459 C CA . ALA B 1 277 ? 5.203 -15.531 1.199 1 96.12 277 ALA B CA 1
ATOM 4460 C C . ALA B 1 277 ? 5.289 -16.797 0.342 1 96.12 277 ALA B C 1
ATOM 4462 O O . ALA B 1 277 ? 6.293 -17.016 -0.342 1 96.12 277 ALA B O 1
ATOM 4463 N N . GLY B 1 278 ? 4.234 -17.578 0.388 1 97.06 278 GLY B N 1
ATOM 4464 C CA . GLY B 1 278 ? 4.211 -18.781 -0.422 1 97.06 278 GLY B CA 1
ATOM 4465 C C . GLY B 1 278 ? 4.227 -18.5 -1.912 1 97.06 278 GLY B C 1
ATOM 4466 O O . GLY B 1 278 ? 4.844 -19.25 -2.682 1 97.06 278 GLY B O 1
ATOM 4467 N N . ASP B 1 279 ? 3.547 -17.453 -2.312 1 98.19 279 ASP B N 1
ATOM 4468 C CA . ASP B 1 279 ? 3.494 -17.078 -3.723 1 98.19 279 ASP B CA 1
ATOM 4469 C C . ASP B 1 279 ? 4.887 -16.75 -4.258 1 98.19 279 ASP B C 1
ATOM 4471 O O . ASP B 1 279 ? 5.273 -17.219 -5.328 1 98.19 279 ASP B O 1
ATOM 4475 N N . LEU B 1 280 ? 5.617 -15.969 -3.529 1 98.44 280 LEU B N 1
ATOM 4476 C CA . LEU B 1 280 ? 6.922 -15.531 -4.008 1 98.44 280 LEU B CA 1
ATOM 4477 C C . LEU B 1 280 ? 7.961 -16.641 -3.855 1 98.44 280 LEU B C 1
ATOM 4479 O O . LEU B 1 280 ? 8.906 -16.719 -4.645 1 98.44 280 LEU B O 1
ATOM 4483 N N . TYR B 1 281 ? 7.777 -17.5 -2.859 1 98.69 281 TYR B N 1
ATOM 4484 C CA . TYR B 1 281 ? 8.602 -18.703 -2.838 1 98.69 281 TYR B CA 1
ATOM 4485 C C . TYR B 1 281 ? 8.422 -19.516 -4.117 1 98.69 281 TYR B C 1
ATOM 4487 O O . TYR B 1 281 ? 9.406 -19.906 -4.75 1 98.69 281 TYR B O 1
ATOM 4495 N N . ALA B 1 282 ? 7.18 -19.734 -4.469 1 98.81 282 ALA B N 1
ATOM 4496 C CA . ALA B 1 282 ? 6.887 -20.484 -5.691 1 98.81 282 ALA B CA 1
ATOM 4497 C C . ALA B 1 282 ? 7.477 -19.781 -6.91 1 98.81 282 ALA B C 1
ATOM 4499 O O . ALA B 1 282 ? 8.016 -20.422 -7.809 1 98.81 282 ALA B O 1
ATOM 4500 N N . ALA B 1 283 ? 7.379 -18.469 -6.965 1 98.81 283 ALA B N 1
ATOM 4501 C CA . ALA B 1 283 ? 7.949 -17.688 -8.062 1 98.81 283 ALA B CA 1
ATOM 4502 C C . ALA B 1 283 ? 9.445 -17.953 -8.203 1 98.81 283 ALA B C 1
ATOM 4504 O O . ALA B 1 283 ? 9.93 -18.266 -9.289 1 98.81 283 ALA B O 1
ATOM 4505 N N . GLY B 1 284 ? 10.148 -17.828 -7.102 1 98.62 284 GLY B N 1
ATOM 4506 C CA . GLY B 1 284 ? 11.578 -18.062 -7.121 1 98.62 284 GLY B CA 1
ATOM 4507 C C . GLY B 1 284 ? 11.945 -19.484 -7.52 1 98.62 284 GLY B C 1
ATOM 4508 O O . GLY B 1 284 ? 12.844 -19.688 -8.344 1 98.62 284 GLY B O 1
ATOM 4509 N N . PHE B 1 285 ? 11.258 -20.438 -6.938 1 98.75 285 PHE B N 1
ATOM 4510 C CA . PHE B 1 285 ? 11.516 -21.844 -7.242 1 98.75 285 PHE B CA 1
ATOM 4511 C C . PHE B 1 285 ? 11.297 -22.125 -8.727 1 98.75 285 PHE B C 1
ATOM 4513 O O . PHE B 1 285 ? 12.156 -22.734 -9.383 1 98.75 285 PHE B O 1
ATOM 4520 N N . LEU B 1 286 ? 10.211 -21.703 -9.266 1 98.88 286 LEU B N 1
ATOM 4521 C CA . LEU B 1 286 ? 9.867 -21.969 -10.656 1 98.88 286 LEU B CA 1
ATOM 4522 C C . LEU B 1 286 ? 10.812 -21.25 -11.602 1 98.88 286 LEU B C 1
ATOM 4524 O O . LEU B 1 286 ? 11.125 -21.75 -12.688 1 98.88 286 LEU B O 1
ATOM 4528 N N . TYR B 1 287 ? 11.234 -20.062 -11.219 1 98.56 287 TYR B N 1
ATOM 4529 C CA . TYR B 1 287 ? 12.25 -19.359 -11.992 1 98.56 287 TYR B CA 1
ATOM 4530 C C . TYR B 1 287 ? 13.492 -20.219 -12.18 1 98.56 287 TYR B C 1
ATOM 4532 O O . TYR B 1 287 ? 13.977 -20.406 -13.297 1 98.56 287 TYR B O 1
ATOM 4540 N N . GLY B 1 288 ? 14.047 -20.672 -11.086 1 98.19 288 GLY B N 1
ATOM 4541 C CA . GLY B 1 288 ? 15.195 -21.578 -11.164 1 98.19 288 GLY B CA 1
ATOM 4542 C C . GLY B 1 288 ? 14.898 -22.859 -11.922 1 98.19 288 GLY B C 1
ATOM 4543 O O . GLY B 1 288 ? 15.695 -23.297 -12.75 1 98.19 288 GLY B O 1
ATOM 4544 N N . PHE B 1 289 ? 13.742 -23.422 -11.68 1 98.25 289 PHE B N 1
ATOM 4545 C CA . PHE B 1 289 ? 13.344 -24.703 -12.266 1 98.25 289 PHE B CA 1
ATOM 4546 C C . PHE B 1 289 ? 13.305 -24.609 -13.789 1 98.25 289 PHE B C 1
ATOM 4548 O O . PHE B 1 289 ? 13.82 -25.484 -14.484 1 98.25 289 PHE B O 1
ATOM 4555 N N . THR B 1 290 ? 12.727 -23.547 -14.312 1 98.19 290 THR B N 1
ATOM 4556 C CA . THR B 1 290 ? 12.562 -23.391 -15.758 1 98.19 290 THR B CA 1
ATOM 4557 C C . THR B 1 290 ? 13.906 -23.094 -16.422 1 98.19 290 THR B C 1
ATOM 4559 O O . THR B 1 290 ? 14.008 -23.094 -17.656 1 98.19 290 THR B O 1
ATOM 4562 N N . ARG B 1 291 ? 14.875 -22.891 -15.672 1 96.56 291 ARG B N 1
ATOM 4563 C CA . ARG B 1 291 ? 16.219 -22.656 -16.188 1 96.56 291 ARG B CA 1
ATOM 4564 C C . ARG B 1 291 ? 17.125 -23.859 -15.938 1 96.56 291 ARG B C 1
ATOM 4566 O O . ARG B 1 291 ? 18.328 -23.781 -16.188 1 96.56 291 ARG B O 1
ATOM 4573 N N . GLY B 1 292 ? 16.562 -24.844 -15.375 1 96.44 292 GLY B N 1
ATOM 4574 C CA . GLY B 1 292 ? 17.281 -26.109 -15.219 1 96.44 292 GLY B CA 1
ATOM 4575 C C . GLY B 1 292 ? 18.234 -26.109 -14.039 1 96.44 292 GLY B C 1
ATOM 4576 O O . GLY B 1 292 ? 19.203 -26.875 -14.016 1 96.44 292 GLY B O 1
ATOM 4577 N N . MET B 1 293 ? 17.984 -25.328 -13.086 1 96.5 293 MET B N 1
ATOM 4578 C CA . MET B 1 293 ? 18.875 -25.25 -11.93 1 96.5 293 MET B CA 1
ATOM 4579 C C . MET B 1 293 ? 18.625 -26.406 -10.969 1 96.5 293 MET B C 1
ATOM 4581 O O . MET B 1 293 ? 17.578 -27.031 -11.016 1 96.5 293 MET B O 1
ATOM 4585 N N . ALA B 1 294 ? 19.656 -26.656 -10.117 1 96.44 294 ALA B N 1
ATOM 4586 C CA . ALA B 1 294 ? 19.547 -27.719 -9.125 1 96.44 294 ALA B CA 1
ATOM 4587 C C . ALA B 1 294 ? 18.453 -27.406 -8.109 1 96.44 294 ALA B C 1
ATOM 4589 O O . ALA B 1 294 ? 18.234 -26.25 -7.766 1 96.44 294 ALA B O 1
ATOM 4590 N N . PRO B 1 295 ? 17.797 -28.484 -7.594 1 97.25 295 PRO B N 1
ATOM 4591 C CA . PRO B 1 295 ? 16.688 -28.266 -6.656 1 97.25 295 PRO B CA 1
ATOM 4592 C C . PRO B 1 295 ? 17.078 -27.375 -5.477 1 97.25 295 PRO B C 1
ATOM 4594 O O . PRO B 1 295 ? 16.297 -26.516 -5.078 1 97.25 295 PRO B O 1
ATOM 4597 N N . ALA B 1 296 ? 18.25 -27.516 -4.988 1 96.62 296 ALA B N 1
ATOM 4598 C CA . ALA B 1 296 ? 18.703 -26.719 -3.857 1 96.62 296 ALA B CA 1
ATOM 4599 C C . ALA B 1 296 ? 18.781 -25.234 -4.23 1 96.62 296 ALA B C 1
ATOM 4601 O O . ALA B 1 296 ? 18.484 -24.375 -3.414 1 96.62 296 ALA B O 1
ATOM 4602 N N . VAL B 1 297 ? 19.234 -24.969 -5.402 1 97.19 297 VAL B N 1
ATOM 4603 C CA . VAL B 1 297 ? 19.359 -23.594 -5.875 1 97.19 297 VAL B CA 1
ATOM 4604 C C . VAL B 1 297 ? 17.969 -23 -6.09 1 97.19 297 VAL B C 1
ATOM 4606 O O . VAL B 1 297 ? 17.719 -21.844 -5.719 1 97.19 297 VAL B O 1
ATOM 4609 N N . CYS B 1 298 ? 17.062 -23.797 -6.688 1 98.06 298 CYS B N 1
ATOM 4610 C CA . CYS B 1 298 ? 15.672 -23.344 -6.84 1 98.06 298 CYS B CA 1
ATOM 4611 C C . CYS B 1 298 ? 15.078 -22.953 -5.496 1 98.06 298 CYS B C 1
ATOM 4613 O O . CYS B 1 298 ? 14.445 -21.891 -5.383 1 98.06 298 CYS B O 1
ATOM 4615 N N . GLY B 1 299 ? 15.312 -23.812 -4.504 1 98 299 GLY B N 1
ATOM 4616 C CA . GLY B 1 299 ? 14.828 -23.531 -3.16 1 98 299 GLY B CA 1
ATOM 4617 C C . GLY B 1 299 ? 15.414 -22.266 -2.559 1 98 299 GLY B C 1
ATOM 4618 O O . GLY B 1 299 ? 14.711 -21.516 -1.882 1 98 299 GLY B O 1
ATOM 4619 N N . ARG B 1 300 ? 16.672 -22.031 -2.814 1 97.69 300 ARG B N 1
ATOM 4620 C CA . ARG B 1 300 ? 17.328 -20.844 -2.291 1 97.69 300 ARG B CA 1
ATOM 4621 C C . ARG B 1 300 ? 16.766 -19.578 -2.91 1 97.69 300 ARG B C 1
ATOM 4623 O O . ARG B 1 300 ? 16.594 -18.562 -2.221 1 97.69 300 ARG B O 1
ATOM 4630 N N . ILE B 1 301 ? 16.547 -19.609 -4.207 1 98.12 301 ILE B N 1
ATOM 4631 C CA . ILE B 1 301 ? 15.945 -18.453 -4.875 1 98.12 301 ILE B CA 1
ATOM 4632 C C . ILE B 1 301 ? 14.555 -18.188 -4.293 1 98.12 301 ILE B C 1
ATOM 4634 O O . ILE B 1 301 ? 14.203 -17.047 -4.012 1 98.12 301 ILE B O 1
ATOM 4638 N N . GLY B 1 302 ? 13.773 -19.266 -4.059 1 98.44 302 GLY B N 1
ATOM 4639 C CA . GLY B 1 302 ? 12.477 -19.141 -3.414 1 98.44 302 GLY B CA 1
ATOM 4640 C C . GLY B 1 302 ? 12.555 -18.516 -2.033 1 98.44 302 GLY B C 1
ATOM 4641 O O . GLY B 1 302 ? 11.773 -17.609 -1.702 1 98.44 302 GLY B O 1
ATOM 4642 N N . ALA B 1 303 ? 13.523 -18.953 -1.266 1 97.94 303 ALA B N 1
ATOM 4643 C CA . ALA B 1 303 ? 13.703 -18.453 0.094 1 97.94 303 ALA B CA 1
ATOM 4644 C C . ALA B 1 303 ? 14.039 -16.953 0.09 1 97.94 303 ALA B C 1
ATOM 4646 O O . ALA B 1 303 ? 13.531 -16.203 0.922 1 97.94 303 ALA B O 1
ATOM 4647 N N . LEU B 1 304 ? 14.867 -16.531 -0.83 1 97.06 304 LEU B N 1
ATOM 4648 C CA . LEU B 1 304 ? 15.25 -15.125 -0.941 1 97.06 304 LEU B CA 1
ATOM 4649 C C . LEU B 1 304 ? 14.047 -14.266 -1.316 1 97.06 304 LEU B C 1
ATOM 4651 O O . LEU B 1 304 ? 13.844 -13.195 -0.74 1 97.06 304 LEU B O 1
ATOM 4655 N N . ALA B 1 305 ? 13.273 -14.727 -2.287 1 97.62 305 ALA B N 1
ATOM 4656 C CA . ALA B 1 305 ? 12.086 -14 -2.721 1 97.62 305 ALA B CA 1
ATOM 4657 C C . ALA B 1 305 ? 11.07 -13.883 -1.59 1 97.62 305 ALA B C 1
ATOM 4659 O O . ALA B 1 305 ? 10.508 -12.812 -1.36 1 97.62 305 ALA B O 1
ATOM 4660 N N . ALA B 1 306 ? 10.875 -14.992 -0.881 1 97.56 306 ALA B N 1
ATOM 4661 C CA . ALA B 1 306 ? 9.93 -14.992 0.235 1 97.56 306 ALA B CA 1
ATOM 4662 C C . ALA B 1 306 ? 10.398 -14.055 1.346 1 97.56 306 ALA B C 1
ATOM 4664 O O . ALA B 1 306 ? 9.586 -13.344 1.946 1 97.56 306 ALA B O 1
ATOM 4665 N N . ALA B 1 307 ? 11.656 -14.055 1.619 1 96.38 307 ALA B N 1
ATOM 4666 C CA . ALA B 1 307 ? 12.203 -13.188 2.658 1 96.38 307 ALA B CA 1
ATOM 4667 C C . ALA B 1 307 ? 11.984 -11.719 2.322 1 96.38 307 ALA B C 1
ATOM 4669 O O . ALA B 1 307 ? 11.664 -10.914 3.203 1 96.38 307 ALA B O 1
ATOM 4670 N N . GLU B 1 308 ? 12.203 -11.398 1.102 1 94.31 308 GLU B N 1
ATOM 4671 C CA . GLU B 1 308 ? 11.977 -10.023 0.668 1 94.31 308 GLU B CA 1
ATOM 4672 C C . GLU B 1 308 ? 10.523 -9.602 0.894 1 94.31 308 GLU B C 1
ATOM 4674 O O . GLU B 1 308 ? 10.258 -8.516 1.419 1 94.31 308 GLU B O 1
ATOM 4679 N N . ILE B 1 309 ? 9.586 -10.43 0.554 1 94.56 309 ILE B N 1
ATOM 4680 C CA . ILE B 1 309 ? 8.172 -10.086 0.538 1 94.56 309 ILE B CA 1
ATOM 4681 C C . ILE B 1 309 ? 7.664 -9.922 1.968 1 94.56 309 ILE B C 1
ATOM 4683 O O . ILE B 1 309 ? 6.812 -9.07 2.238 1 94.56 309 ILE B O 1
ATOM 4687 N N . ILE B 1 310 ? 8.133 -10.695 2.891 1 94.75 310 ILE B N 1
ATOM 4688 C CA . ILE B 1 310 ? 7.562 -10.672 4.23 1 94.75 310 ILE B CA 1
ATOM 4689 C C . ILE B 1 310 ? 8.148 -9.5 5.02 1 94.75 310 ILE B C 1
ATOM 4691 O O . ILE B 1 310 ? 7.766 -9.266 6.172 1 94.75 310 ILE B O 1
ATOM 4695 N N . SER B 1 311 ? 9.07 -8.75 4.406 1 91.5 311 SER B N 1
ATOM 4696 C CA . SER B 1 311 ? 9.742 -7.652 5.094 1 91.5 311 SER B CA 1
ATOM 4697 C C . SER B 1 311 ? 8.961 -6.348 4.941 1 91.5 311 SER B C 1
ATOM 4699 O O . SER B 1 311 ? 9.359 -5.316 5.484 1 91.5 311 SER B O 1
ATOM 4701 N N . HIS B 1 312 ? 7.879 -6.332 4.215 1 88.25 312 HIS B N 1
ATOM 4702 C CA . HIS B 1 312 ? 7.035 -5.16 4.023 1 88.25 312 HIS B CA 1
ATOM 4703 C C . HIS B 1 312 ? 5.574 -5.559 3.824 1 88.25 312 HIS B C 1
ATOM 4705 O O . HIS B 1 312 ? 5.27 -6.742 3.648 1 88.25 312 HIS B O 1
ATOM 4711 N N . VAL B 1 313 ? 4.691 -4.59 3.828 1 88.56 313 VAL B N 1
ATOM 4712 C CA . VAL B 1 313 ? 3.266 -4.859 3.662 1 88.56 313 VAL B CA 1
ATOM 4713 C C . VAL B 1 313 ? 2.955 -5.113 2.189 1 88.56 313 VAL B C 1
ATOM 4715 O O . VAL B 1 313 ? 3.381 -4.352 1.318 1 88.56 313 VAL B O 1
ATOM 4718 N N . GLY B 1 314 ? 2.182 -6.242 1.94 1 89.81 314 GLY B N 1
ATOM 4719 C CA . GLY B 1 314 ? 1.749 -6.547 0.587 1 89.81 314 GLY B CA 1
ATOM 4720 C C . GLY B 1 314 ? 2.42 -7.781 0.011 1 89.81 314 GLY B C 1
ATOM 4721 O O . GLY B 1 314 ? 3.412 -8.266 0.557 1 89.81 314 GLY B O 1
ATOM 4722 N N . ALA B 1 315 ? 1.962 -8.172 -1.178 1 93.44 315 ALA B N 1
ATOM 4723 C CA . ALA B 1 315 ? 2.311 -9.492 -1.683 1 93.44 315 ALA B CA 1
ATOM 4724 C C . ALA B 1 315 ? 3.109 -9.398 -2.98 1 93.44 315 ALA B C 1
ATOM 4726 O O . ALA B 1 315 ? 3.297 -10.391 -3.68 1 93.44 315 ALA B O 1
ATOM 4727 N N . ARG B 1 316 ? 3.551 -8.227 -3.383 1 93.5 316 ARG B N 1
ATOM 4728 C CA . ARG B 1 316 ? 4.383 -8.062 -4.57 1 93.5 316 ARG B CA 1
ATOM 4729 C C . ARG B 1 316 ? 5.699 -7.371 -4.227 1 93.5 316 ARG B C 1
ATOM 4731 O O . ARG B 1 316 ? 5.773 -6.613 -3.256 1 93.5 316 ARG B O 1
ATOM 4738 N N . PRO B 1 317 ? 6.676 -7.66 -4.969 1 90.81 317 PRO B N 1
ATOM 4739 C CA . PRO B 1 317 ? 8.016 -7.195 -4.598 1 90.81 317 PRO B CA 1
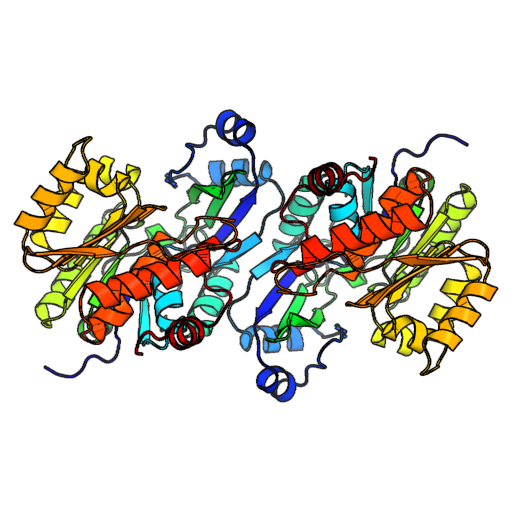ATOM 4740 C C . PRO B 1 317 ? 8.133 -5.672 -4.621 1 90.81 317 PRO B C 1
ATOM 4742 O O . PRO B 1 317 ? 7.59 -5.016 -5.512 1 90.81 317 PRO B O 1
ATOM 4745 N N . ASP B 1 318 ? 8.875 -5.188 -3.664 1 85.94 318 ASP B N 1
ATOM 4746 C CA . ASP B 1 318 ? 9.188 -3.766 -3.572 1 85.94 318 ASP B CA 1
ATOM 4747 C C . ASP B 1 318 ? 10.492 -3.443 -4.293 1 85.94 318 ASP B C 1
ATOM 4749 O O . ASP B 1 318 ? 10.781 -2.277 -4.574 1 85.94 318 ASP B O 1
ATOM 4753 N N . VAL B 1 319 ? 11.289 -4.441 -4.473 1 86.38 319 VAL B N 1
ATOM 4754 C CA . VAL B 1 319 ? 12.57 -4.297 -5.164 1 86.38 319 VAL B CA 1
ATOM 4755 C C . VAL B 1 319 ? 12.633 -5.266 -6.344 1 86.38 319 VAL B C 1
ATOM 4757 O O . VAL B 1 319 ? 11.82 -6.191 -6.434 1 86.38 319 VAL B O 1
ATOM 4760 N N . VAL B 1 320 ? 13.578 -4.969 -7.207 1 91.25 320 VAL B N 1
ATOM 4761 C CA . VAL B 1 320 ? 13.82 -5.898 -8.305 1 91.25 320 VAL B CA 1
ATOM 4762 C C . VAL B 1 320 ? 14.5 -7.16 -7.766 1 91.25 320 VAL B C 1
ATOM 4764 O O . VAL B 1 320 ? 15.672 -7.129 -7.379 1 91.25 320 VAL B O 1
ATOM 4767 N N . LEU B 1 321 ? 13.852 -8.273 -7.789 1 95.62 321 LEU B N 1
ATOM 4768 C CA . LEU B 1 321 ? 14.336 -9.516 -7.191 1 95.62 321 LEU B CA 1
ATOM 4769 C C . LEU B 1 321 ? 15.602 -9.992 -7.891 1 95.62 321 LEU B C 1
ATOM 4771 O O . LEU B 1 321 ? 16.484 -10.586 -7.254 1 95.62 321 LEU B O 1
ATOM 4775 N N . ALA B 1 322 ? 15.711 -9.727 -9.188 1 95.69 322 ALA B N 1
ATOM 4776 C CA . ALA B 1 322 ? 16.922 -10.109 -9.914 1 95.69 322 ALA B CA 1
ATOM 4777 C C . ALA B 1 322 ? 18.156 -9.469 -9.297 1 95.69 322 ALA B C 1
ATOM 4779 O O . ALA B 1 322 ? 19.234 -10.078 -9.266 1 95.69 322 ALA B O 1
ATOM 4780 N N . ASP B 1 323 ? 18.016 -8.266 -8.812 1 92.94 323 ASP B N 1
ATOM 4781 C CA . ASP B 1 323 ? 19.125 -7.574 -8.164 1 92.94 323 ASP B CA 1
ATOM 4782 C C . ASP B 1 323 ? 19.469 -8.219 -6.828 1 92.94 323 ASP B C 1
ATOM 4784 O O . ASP B 1 323 ? 20.641 -8.297 -6.457 1 92.94 323 ASP B O 1
ATOM 4788 N N . LEU B 1 324 ? 18.484 -8.617 -6.207 1 91.56 324 LEU B N 1
ATOM 4789 C CA . LEU B 1 324 ? 18.703 -9.305 -4.938 1 91.56 324 LEU B CA 1
ATOM 4790 C C . LEU B 1 324 ? 19.484 -10.602 -5.141 1 91.56 324 LEU B C 1
ATOM 4792 O O . LEU B 1 324 ? 20.328 -10.953 -4.324 1 91.56 324 LEU B O 1
ATOM 4796 N N . LEU B 1 325 ? 19.141 -11.336 -6.172 1 94.38 325 LEU B N 1
ATOM 4797 C CA . LEU B 1 325 ? 19.859 -12.57 -6.488 1 94.38 325 LEU B CA 1
ATOM 4798 C C . LEU B 1 325 ? 21.328 -12.289 -6.762 1 94.38 325 LEU B C 1
ATOM 4800 O O . LEU B 1 325 ? 22.203 -13.016 -6.281 1 94.38 325 LEU B O 1
ATOM 4804 N N . LYS B 1 326 ? 21.547 -11.273 -7.504 1 92.75 326 LYS B N 1
ATOM 4805 C CA . LYS B 1 326 ? 22.922 -10.883 -7.824 1 92.75 326 LYS B CA 1
ATOM 4806 C C . LYS B 1 326 ? 23.703 -10.547 -6.559 1 92.75 326 LYS B C 1
ATOM 4808 O O . LYS B 1 326 ? 24.859 -10.984 -6.398 1 92.75 326 LYS B O 1
ATOM 4813 N N . ASP B 1 327 ? 23.109 -9.875 -5.723 1 90.75 327 ASP B N 1
ATOM 4814 C CA . ASP B 1 327 ? 23.75 -9.469 -4.477 1 90.75 327 ASP B CA 1
ATOM 4815 C C . ASP B 1 327 ? 24.062 -10.68 -3.598 1 90.75 327 ASP B C 1
ATOM 4817 O O . ASP B 1 327 ? 25.031 -10.68 -2.84 1 90.75 327 ASP B O 1
ATOM 4821 N N . ALA B 1 328 ? 23.219 -11.664 -3.723 1 89.88 328 ALA B N 1
ATOM 4822 C CA . ALA B 1 328 ? 23.359 -12.859 -2.893 1 89.88 328 ALA B CA 1
ATOM 4823 C C . ALA B 1 328 ? 24.297 -13.875 -3.543 1 89.88 328 ALA B C 1
ATOM 4825 O O . ALA B 1 328 ? 24.578 -14.922 -2.961 1 89.88 328 ALA B O 1
ATOM 4826 N N . GLY B 1 329 ? 24.719 -13.672 -4.734 1 88.25 329 GLY B N 1
ATOM 4827 C CA . GLY B 1 329 ? 25.641 -14.547 -5.43 1 88.25 329 GLY B CA 1
ATOM 4828 C C . GLY B 1 329 ? 24.969 -15.766 -6.031 1 88.25 329 GLY B C 1
ATOM 4829 O O . GLY B 1 329 ? 25.609 -16.812 -6.191 1 88.25 329 GLY B O 1
ATOM 4830 N N . VAL B 1 330 ? 23.766 -15.688 -6.125 1 84.94 330 VAL B N 1
ATOM 4831 C CA . VAL B 1 330 ? 23.047 -16.797 -6.75 1 84.94 330 VAL B CA 1
ATOM 4832 C C . VAL B 1 330 ? 23.062 -16.625 -8.273 1 84.94 330 VAL B C 1
ATOM 4834 O O . VAL B 1 330 ? 22.844 -15.531 -8.781 1 84.94 330 VAL B O 1
ATOM 4837 N N . PRO B 1 331 ? 23.516 -17.547 -8.914 1 70.06 331 PRO B N 1
ATOM 4838 C CA . PRO B 1 331 ? 23.594 -17.453 -10.375 1 70.06 331 PRO B CA 1
ATOM 4839 C C . PRO B 1 331 ? 22.234 -17.156 -11.016 1 70.06 331 PRO B C 1
ATOM 4841 O O . PRO B 1 331 ? 21.188 -17.578 -10.5 1 70.06 331 PRO B O 1
ATOM 4844 N N . ALA B 1 332 ? 22.359 -16.281 -11.836 1 63.69 332 ALA B N 1
ATOM 4845 C CA . ALA B 1 332 ? 21.141 -15.961 -12.586 1 63.69 332 ALA B CA 1
ATOM 4846 C C . ALA B 1 332 ? 20.922 -16.969 -13.719 1 63.69 332 ALA B C 1
ATOM 4848 O O . ALA B 1 332 ? 21.891 -17.516 -14.258 1 63.69 332 ALA B O 1
#